Protein AF-0000000067830713 (afdb_homodimer)

Structure (mmCIF, N/CA/C/O backbone):
data_AF-0000000067830713-model_v1
#
loop_
_entity.id
_entity.type
_entity.pdbx_description
1 polymer 'Uncharacterized protein'
#
loop_
_atom_site.group_PDB
_atom_site.id
_atom_site.type_symbol
_atom_site.label_atom_id
_atom_site.label_alt_id
_atom_site.label_comp_id
_atom_site.label_asym_id
_atom_site.label_entity_id
_atom_site.label_seq_id
_atom_site.pdbx_PDB_ins_code
_atom_site.Cartn_x
_atom_site.Cartn_y
_atom_site.Cartn_z
_atom_site.occupancy
_atom_site.B_iso_or_equiv
_atom_site.auth_seq_id
_atom_site.auth_comp_id
_atom_site.auth_asym_id
_atom_site.auth_atom_id
_atom_site.pdbx_PDB_model_num
ATOM 1 N N . MET A 1 1 ? 0.288 38.094 1.742 1 37.81 1 MET A N 1
ATOM 2 C CA . MET A 1 1 ? 0.534 36.656 1.646 1 37.81 1 MET A CA 1
ATOM 3 C C . MET A 1 1 ? -0.668 35.938 1.043 1 37.81 1 MET A C 1
ATOM 5 O O . MET A 1 1 ? -1.811 36.219 1.411 1 37.81 1 MET A O 1
ATOM 9 N N . PRO A 1 2 ? -0.427 35.469 -0.125 1 43.81 2 PRO A N 1
ATOM 10 C CA . PRO A 1 2 ? -1.636 34.75 -0.579 1 43.81 2 PRO A CA 1
ATOM 11 C C . PRO A 1 2 ? -2.203 33.812 0.474 1 43.81 2 PRO A C 1
ATOM 13 O O . PRO A 1 2 ? -1.448 33.094 1.145 1 43.81 2 PRO A O 1
ATOM 16 N N . GLU A 1 3 ? -3.273 34.188 1.062 1 52.97 3 GLU A N 1
ATOM 17 C CA . GLU A 1 3 ? -3.947 33.344 2.059 1 52.97 3 GLU A CA 1
ATOM 18 C C . GLU A 1 3 ? -4.172 31.938 1.537 1 52.97 3 GLU A C 1
ATOM 20 O O . GLU A 1 3 ? -4.844 31.75 0.521 1 52.97 3 GLU A O 1
ATOM 25 N N . TYR A 1 4 ? -3.131 31.109 1.735 1 59.25 4 TYR A N 1
ATOM 26 C CA . TYR A 1 4 ? -3.328 29.688 1.438 1 59.25 4 TYR A CA 1
ATOM 27 C C . TYR A 1 4 ? -4.527 29.141 2.199 1 59.25 4 TYR A C 1
ATOM 29 O O . TYR A 1 4 ? -4.523 29.094 3.432 1 59.25 4 TYR A O 1
ATOM 37 N N . LYS A 1 5 ? -5.641 29.125 1.421 1 74 5 LYS A N 1
ATOM 38 C CA . LYS A 1 5 ? -6.828 28.609 2.098 1 74 5 LYS A CA 1
ATOM 39 C C . LYS A 1 5 ? -7.113 27.172 1.695 1 74 5 LYS A C 1
ATOM 41 O O . LYS A 1 5 ? -6.914 26.797 0.54 1 74 5 LYS A O 1
ATOM 46 N N . LEU A 1 6 ? -7.285 26.406 2.66 1 79.56 6 LEU A N 1
ATOM 47 C CA . LEU A 1 6 ? -7.762 25.047 2.387 1 79.56 6 LEU A CA 1
ATOM 48 C C . LEU A 1 6 ? -9.055 25.078 1.581 1 79.56 6 LEU A C 1
ATOM 50 O O . LEU A 1 6 ? -9.836 26.031 1.696 1 79.56 6 LEU A O 1
ATOM 54 N N . PRO A 1 7 ? -9.133 24.203 0.617 1 72.62 7 PRO A N 1
ATOM 55 C CA . PRO A 1 7 ? -10.438 24.141 -0.046 1 72.62 7 PRO A CA 1
ATOM 56 C C . PRO A 1 7 ? -11.602 24.062 0.943 1 72.62 7 PRO A C 1
ATOM 58 O O . PRO A 1 7 ? -11.469 23.453 2.002 1 72.62 7 PRO A O 1
ATOM 61 N N . ALA A 1 8 ? -12.656 24.875 0.485 1 70.56 8 ALA A N 1
ATOM 62 C CA . ALA A 1 8 ? -13.797 24.969 1.392 1 70.56 8 ALA A CA 1
ATOM 63 C C . ALA A 1 8 ? -14.562 23.641 1.452 1 70.56 8 ALA A C 1
ATOM 65 O O . ALA A 1 8 ? -15.242 23.359 2.438 1 70.56 8 ALA A O 1
ATOM 66 N N . ASP A 1 9 ? -14.406 22.891 0.224 1 72.5 9 ASP A N 1
ATOM 67 C CA . ASP A 1 9 ? -15.156 21.625 0.246 1 72.5 9 ASP A CA 1
ATOM 68 C C . ASP A 1 9 ? -14.289 20.469 -0.21 1 72.5 9 ASP A C 1
ATOM 70 O O . ASP A 1 9 ? -13.203 20.656 -0.748 1 72.5 9 ASP A O 1
ATOM 74 N N . GLY A 1 10 ? -14.617 19.328 0.234 1 75.5 10 GLY A N 1
ATOM 75 C CA . GLY A 1 10 ? -13.898 18.094 -0.004 1 75.5 10 GLY A CA 1
ATOM 76 C C . GLY A 1 10 ? -13.922 17.656 -1.458 1 75.5 10 GLY A C 1
ATOM 77 O O . GLY A 1 10 ? -13.281 16.672 -1.826 1 75.5 10 GLY A O 1
ATOM 78 N N . SER A 1 11 ? -14.547 18.375 -2.396 1 79.88 11 SER A N 1
ATOM 79 C CA . SER A 1 11 ? -14.656 17.922 -3.781 1 79.88 11 SER A CA 1
ATOM 80 C C . SER A 1 11 ? -13.297 17.922 -4.473 1 79.88 11 SER A C 1
ATOM 82 O O . SER A 1 11 ? -13.117 17.25 -5.488 1 79.88 11 SER A O 1
ATOM 84 N N . ARG A 1 12 ? -12.367 18.547 -3.908 1 83.19 12 ARG A N 1
ATOM 85 C CA . ARG A 1 12 ? -11.062 18.641 -4.547 1 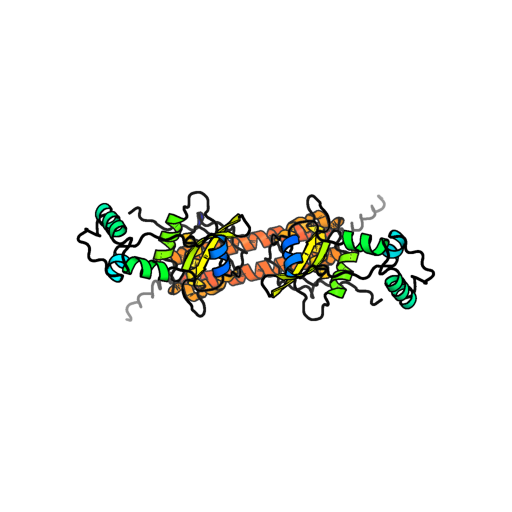83.19 12 ARG A CA 1
ATOM 86 C C . ARG A 1 12 ? -10.094 17.609 -3.971 1 83.19 12 ARG A C 1
ATOM 88 O O . ARG A 1 12 ? -8.961 17.5 -4.434 1 83.19 12 ARG A O 1
ATOM 95 N N . LEU A 1 13 ? -10.609 16.891 -3.035 1 89.06 13 LEU A N 1
ATOM 96 C CA . LEU A 1 13 ? -9.734 15.922 -2.4 1 89.06 13 LEU A CA 1
ATOM 97 C C . LEU A 1 13 ? -9.617 14.656 -3.252 1 89.06 13 LEU A C 1
ATOM 99 O O . LEU A 1 13 ? -10.625 14.016 -3.551 1 89.06 13 LEU A O 1
ATOM 103 N N . GLY A 1 14 ? -8.375 14.305 -3.676 1 89.81 14 GLY A N 1
ATOM 104 C CA . GLY A 1 14 ? -8.117 13.133 -4.5 1 89.81 14 GLY A CA 1
ATOM 105 C C . GLY A 1 14 ? -8.062 11.844 -3.701 1 89.81 14 GLY A C 1
ATOM 106 O O . GLY A 1 14 ? -7.637 11.844 -2.543 1 89.81 14 GLY A O 1
ATOM 107 N N . LEU A 1 15 ? -8.359 10.633 -4.289 1 91.19 15 LEU A N 1
ATOM 108 C CA . LEU A 1 15 ? -8.438 9.344 -3.615 1 91.19 15 LEU A CA 1
ATOM 109 C C . LEU A 1 15 ? -7.234 8.469 -3.963 1 91.19 15 LEU A C 1
ATOM 111 O O . LEU A 1 15 ? -7.223 7.273 -3.668 1 91.19 15 LEU A O 1
ATOM 115 N N . ARG A 1 16 ? -6.25 9.039 -4.531 1 87.19 16 ARG A N 1
ATOM 116 C CA . ARG A 1 16 ? -5.133 8.273 -5.078 1 87.19 16 ARG A CA 1
ATOM 117 C C . ARG A 1 16 ? -4.438 7.461 -3.99 1 87.19 16 ARG A C 1
ATOM 119 O O . ARG A 1 16 ? -3.943 6.363 -4.25 1 87.19 16 ARG A O 1
ATOM 126 N N . HIS A 1 17 ? -4.449 7.941 -2.842 1 88.56 17 HIS A N 1
ATOM 127 C CA . HIS A 1 17 ? -3.646 7.336 -1.784 1 88.56 17 HIS A CA 1
ATOM 128 C C . HIS A 1 17 ? -4.531 6.66 -0.741 1 88.56 17 HIS A C 1
ATOM 130 O O . HIS A 1 17 ? -4.078 6.379 0.372 1 88.56 17 HIS A O 1
ATOM 136 N N . ARG A 1 18 ? -5.758 6.371 -1.122 1 89.75 18 ARG A N 1
ATOM 137 C CA . ARG A 1 18 ? -6.738 5.793 -0.212 1 89.75 18 ARG A CA 1
ATOM 138 C C . ARG A 1 18 ? -6.199 4.523 0.441 1 89.75 18 ARG A C 1
ATOM 140 O O . ARG A 1 18 ? -6.375 4.316 1.645 1 89.75 18 ARG A O 1
ATOM 147 N N . ASP A 1 19 ? -5.477 3.732 -0.35 1 87.56 19 ASP A N 1
ATOM 148 C CA . ASP A 1 19 ? -5.047 2.424 0.133 1 87.56 19 ASP A CA 1
ATOM 149 C C . ASP A 1 19 ? -3.541 2.402 0.388 1 87.56 19 ASP A C 1
ATOM 151 O O . ASP A 1 19 ? -2.941 1.33 0.509 1 87.56 19 ASP A O 1
ATOM 155 N N . ALA A 1 20 ? -2.98 3.543 0.463 1 87.38 20 ALA A N 1
ATOM 156 C CA . ALA A 1 20 ? -1.531 3.617 0.633 1 87.38 20 ALA A CA 1
ATOM 157 C C . ALA A 1 20 ? -1.13 3.283 2.066 1 87.38 20 ALA A C 1
ATOM 159 O O . ALA A 1 20 ? -1.89 3.535 3.006 1 87.38 20 ALA A O 1
ATOM 160 N N . THR A 1 21 ? 0.085 2.707 2.168 1 85.31 21 THR A N 1
ATOM 161 C CA . THR A 1 21 ? 0.686 2.441 3.471 1 85.31 21 THR A CA 1
ATOM 162 C C . THR A 1 21 ? 1.97 3.244 3.648 1 85.31 21 THR A C 1
ATOM 164 O O . THR A 1 21 ? 2.531 3.752 2.674 1 85.31 21 THR A O 1
ATOM 167 N N . ALA A 1 22 ? 2.342 3.299 4.914 1 90.19 22 ALA A N 1
ATOM 168 C CA . ALA A 1 22 ? 3.615 3.961 5.188 1 90.19 22 ALA A CA 1
ATOM 169 C C . ALA A 1 22 ? 4.785 3.133 4.672 1 90.19 22 ALA A C 1
ATOM 171 O O . ALA A 1 22 ? 4.715 1.901 4.633 1 90.19 22 ALA A O 1
ATOM 172 N N . LEU A 1 23 ? 5.82 3.834 4.305 1 85.56 23 LEU A N 1
ATOM 173 C CA . LEU A 1 23 ? 7.078 3.207 3.906 1 85.56 23 LEU A CA 1
ATOM 174 C C . LEU A 1 23 ? 8.148 3.402 4.973 1 85.56 23 LEU A C 1
ATOM 176 O O . LEU A 1 23 ? 8.281 4.496 5.527 1 85.56 23 LEU A O 1
ATOM 180 N N . HIS A 1 24 ? 8.805 2.359 5.297 1 86.69 24 HIS A N 1
ATOM 181 C CA . HIS A 1 24 ? 9.977 2.48 6.152 1 86.69 24 HIS A CA 1
ATOM 182 C C . HIS A 1 24 ? 11.164 3.045 5.379 1 86.69 24 HIS A C 1
ATOM 184 O O . HIS A 1 24 ? 11.445 2.611 4.258 1 86.69 24 HIS A O 1
ATOM 190 N N . VAL A 1 25 ? 11.844 4.016 6.027 1 86.69 25 VAL A N 1
ATOM 191 C CA . VAL A 1 25 ? 12.945 4.668 5.32 1 86.69 25 VAL A CA 1
ATOM 192 C C . VAL A 1 25 ? 14.125 4.855 6.266 1 86.69 25 VAL A C 1
ATOM 194 O O . VAL A 1 25 ? 13.961 4.871 7.484 1 86.69 25 VAL A O 1
ATOM 197 N N . ASP A 1 26 ? 15.227 4.879 5.68 1 88 26 ASP A N 1
ATOM 198 C CA . ASP A 1 26 ? 16.453 5.324 6.344 1 88 26 ASP A CA 1
ATOM 199 C C . ASP A 1 26 ? 16.844 6.723 5.879 1 88 26 ASP A C 1
ATOM 201 O O . ASP A 1 26 ? 17.406 6.887 4.789 1 88 26 ASP A O 1
ATOM 205 N N . TRP A 1 27 ? 16.625 7.68 6.715 1 91.88 27 TRP A N 1
ATOM 206 C CA . TRP A 1 27 ? 16.812 9.07 6.312 1 91.88 27 TRP A CA 1
ATOM 207 C C . TRP A 1 27 ? 18.266 9.352 6 1 91.88 27 TRP A C 1
ATOM 209 O O . TRP A 1 27 ? 18.578 10.164 5.121 1 91.88 27 TRP A O 1
ATOM 219 N N . GLU A 1 28 ? 19.141 8.711 6.715 1 90.69 28 GLU A N 1
ATOM 220 C CA . GLU A 1 28 ? 20.562 8.906 6.441 1 90.69 28 GLU A CA 1
ATOM 221 C C . GLU A 1 28 ? 20.922 8.438 5.039 1 90.69 28 GLU A C 1
ATOM 223 O O . GLU A 1 28 ? 21.641 9.125 4.312 1 90.69 28 GLU A O 1
ATOM 228 N N . GLN A 1 29 ? 20.422 7.367 4.691 1 86.5 29 GLN A N 1
ATOM 229 C CA . GLN A 1 29 ? 20.672 6.844 3.352 1 86.5 29 GLN A CA 1
ATOM 230 C C . GLN A 1 29 ? 20.047 7.738 2.283 1 86.5 29 GLN A C 1
ATOM 232 O O . GLN A 1 29 ? 20.656 7.977 1.235 1 86.5 29 GLN A O 1
ATOM 237 N N . ILE A 1 30 ? 18.906 8.172 2.557 1 90.75 30 ILE A N 1
ATOM 238 C CA . ILE A 1 30 ? 18.203 9.023 1.598 1 90.75 30 ILE A CA 1
ATOM 239 C C . ILE A 1 30 ? 18.969 10.344 1.43 1 90.75 30 ILE A C 1
ATOM 241 O O . ILE A 1 30 ? 19.156 10.812 0.307 1 90.75 30 ILE A O 1
ATOM 245 N N . ARG A 1 31 ? 19.359 10.883 2.523 1 92.56 31 ARG A N 1
ATOM 246 C CA . ARG A 1 31 ? 20.109 12.133 2.459 1 92.56 31 ARG A CA 1
ATOM 247 C C . ARG A 1 31 ? 21.422 11.945 1.693 1 92.56 31 ARG A C 1
ATOM 249 O O . ARG A 1 31 ? 21.781 12.781 0.865 1 92.56 31 ARG A O 1
ATOM 256 N N . ALA A 1 32 ? 22.047 10.844 1.953 1 91.25 32 ALA A N 1
ATOM 257 C CA . ALA A 1 32 ? 23.281 10.539 1.255 1 91.25 32 ALA A CA 1
ATOM 258 C C . ALA A 1 32 ? 23.047 10.391 -0.245 1 91.25 32 ALA A C 1
ATOM 260 O O . ALA A 1 32 ? 23.812 10.922 -1.056 1 91.25 32 ALA A O 1
ATOM 261 N N . ALA A 1 33 ? 22.016 9.734 -0.578 1 86.5 33 ALA A N 1
ATOM 262 C CA . ALA A 1 33 ? 21.703 9.484 -1.981 1 86.5 33 ALA A CA 1
ATOM 263 C C . ALA A 1 33 ? 21.281 10.773 -2.682 1 86.5 33 ALA A C 1
ATOM 265 O O . ALA A 1 33 ? 21.281 10.852 -3.914 1 86.5 33 ALA A O 1
ATOM 266 N N . ASN A 1 34 ? 20.891 11.734 -1.948 1 92.12 34 ASN A N 1
ATOM 267 C CA . ASN A 1 34 ? 20.484 13.031 -2.488 1 92.12 34 ASN A CA 1
ATOM 268 C C . ASN A 1 34 ? 21.547 14.102 -2.232 1 92.12 34 ASN A C 1
ATOM 270 O O . ASN A 1 34 ? 21.203 15.281 -2.072 1 92.12 34 ASN A O 1
ATOM 274 N N . GLU A 1 35 ? 22.703 13.672 -2.031 1 92.44 35 GLU A N 1
ATOM 275 C CA . GLU A 1 35 ? 23.859 14.547 -1.86 1 92.44 35 GLU A CA 1
ATOM 276 C C . GLU A 1 35 ? 23.672 15.484 -0.67 1 92.44 35 GLU A C 1
ATOM 278 O O . GLU A 1 35 ? 24.094 16.641 -0.708 1 92.44 35 GLU A O 1
ATOM 283 N N . TYR A 1 36 ? 22.844 15.133 0.28 1 90.69 36 TYR A N 1
ATOM 284 C CA . TYR A 1 36 ? 22.609 15.805 1.552 1 90.69 36 TYR A CA 1
ATOM 285 C C . TYR A 1 36 ? 21.891 17.141 1.343 1 90.69 36 TYR A C 1
ATOM 287 O O . TYR A 1 36 ? 22 18.047 2.168 1 90.69 36 TYR A O 1
ATOM 295 N N . GLU A 1 37 ? 21.203 17.172 0.178 1 89.81 37 GLU A N 1
ATOM 296 C CA . GLU A 1 37 ? 20.266 18.266 0.016 1 89.81 37 GLU A CA 1
ATOM 297 C C . GLU A 1 37 ? 19.078 18.141 0.975 1 89.81 37 GLU A C 1
ATOM 299 O O . GLU A 1 37 ? 18.766 17.047 1.429 1 89.81 37 GLU A O 1
ATOM 304 N N . ASP A 1 38 ? 18.578 19.312 1.288 1 90.75 38 ASP A N 1
ATOM 305 C CA . ASP A 1 38 ? 17.422 19.281 2.191 1 90.75 38 ASP A CA 1
ATOM 306 C C . ASP A 1 38 ? 16.25 18.547 1.56 1 90.75 38 ASP A C 1
ATOM 308 O O . ASP A 1 38 ? 15.758 18.938 0.501 1 90.75 38 ASP A O 1
ATOM 312 N N . VAL A 1 39 ? 15.836 17.516 2.193 1 95 39 VAL A N 1
ATOM 313 C CA . VAL A 1 39 ? 14.75 16.703 1.642 1 95 39 VAL A CA 1
ATOM 314 C C . VAL A 1 39 ? 13.406 17.297 2.033 1 95 39 VAL A C 1
ATOM 316 O O . VAL A 1 39 ? 12.367 16.938 1.476 1 95 39 VAL A O 1
ATOM 319 N N . VAL A 1 40 ? 13.445 18.219 2.986 1 97.12 40 VAL A N 1
ATOM 320 C CA . VAL A 1 40 ? 12.211 18.828 3.449 1 97.12 40 VAL A CA 1
ATOM 321 C C . VAL A 1 40 ? 11.852 20.016 2.545 1 97.12 40 VAL A C 1
ATOM 323 O O . VAL A 1 40 ? 12.711 20.844 2.225 1 97.12 40 VAL A O 1
ATOM 326 N N . VAL A 1 41 ? 10.586 20 2.111 1 96.62 41 VAL A N 1
ATOM 327 C CA . VAL A 1 41 ? 10.07 21.203 1.484 1 96.62 41 VAL A CA 1
ATOM 328 C C . VAL A 1 41 ? 9.734 22.234 2.557 1 96.62 41 VAL A C 1
ATOM 330 O O . VAL A 1 41 ? 8.688 22.156 3.199 1 96.62 41 VAL A O 1
ATOM 333 N N . GLN A 1 42 ? 10.602 23.188 2.697 1 94.62 42 GLN A N 1
ATOM 334 C CA . GLN A 1 42 ? 10.5 24.109 3.812 1 94.62 42 GLN A CA 1
ATOM 335 C C . GLN A 1 42 ? 9.398 25.141 3.568 1 94.62 42 GLN A C 1
ATOM 337 O O . GLN A 1 42 ? 9.359 25.781 2.512 1 94.62 42 GLN A O 1
ATOM 342 N N . PRO A 1 43 ? 8.562 25.266 4.52 1 94.25 43 PRO A N 1
ATOM 343 C CA . PRO A 1 43 ? 7.648 26.406 4.426 1 94.25 43 PRO A CA 1
ATOM 344 C C . PRO A 1 43 ? 8.336 27.734 4.699 1 94.25 43 PRO A C 1
ATOM 346 O O . PRO A 1 43 ? 9.461 27.766 5.219 1 94.25 43 PRO A O 1
ATOM 349 N N . LYS A 1 44 ? 7.621 28.766 4.301 1 91.75 44 LYS A N 1
ATOM 350 C CA . LYS A 1 44 ? 8.102 30.078 4.707 1 91.75 44 LYS A CA 1
ATOM 351 C C . LYS A 1 44 ? 7.77 30.359 6.168 1 91.75 44 LYS A C 1
ATOM 353 O O . LYS A 1 44 ? 6.668 30.062 6.625 1 91.75 44 LYS A O 1
ATOM 358 N N . PRO A 1 45 ? 8.734 30.859 6.836 1 92.5 45 PRO A N 1
ATOM 359 C CA . PRO A 1 45 ? 8.422 31.219 8.227 1 92.5 45 PRO A CA 1
ATOM 360 C C . PRO A 1 45 ? 7.332 32.281 8.336 1 92.5 45 PRO A C 1
ATOM 362 O O . PRO A 1 45 ? 7.273 33.188 7.508 1 92.5 45 PRO A O 1
ATOM 365 N N . THR A 1 46 ? 6.551 32.094 9.281 1 88.06 46 THR A N 1
ATOM 366 C CA . THR A 1 46 ? 5.543 33.094 9.578 1 88.06 46 THR A CA 1
ATOM 367 C C . THR A 1 46 ? 6.094 34.156 10.547 1 88.06 46 THR A C 1
ATOM 369 O O . THR A 1 46 ? 7.207 34 11.055 1 88.06 46 THR A O 1
ATOM 372 N N . ALA A 1 47 ? 5.242 35.188 10.711 1 89.31 47 ALA A N 1
ATOM 373 C CA . ALA A 1 47 ? 5.641 36.219 11.664 1 89.31 47 ALA A CA 1
ATOM 374 C C . ALA A 1 47 ? 5.852 35.625 13.055 1 89.31 47 ALA A C 1
ATOM 376 O O . ALA A 1 47 ? 6.812 35.969 13.742 1 89.31 47 ALA A O 1
ATOM 377 N N . ASP A 1 48 ? 5.004 34.719 13.398 1 88.62 48 ASP A N 1
ATOM 378 C CA . ASP A 1 48 ? 5.09 34.094 14.719 1 88.62 48 ASP A CA 1
ATOM 379 C C . ASP A 1 48 ? 6.387 33.281 14.867 1 88.62 48 ASP A C 1
ATOM 381 O O . ASP A 1 48 ? 7.016 33.312 15.922 1 88.62 48 ASP A O 1
ATOM 385 N N . VAL A 1 49 ? 6.723 32.656 13.867 1 90.62 49 VAL A N 1
ATOM 386 C CA . VAL A 1 49 ? 7.941 31.844 13.867 1 90.62 49 VAL A CA 1
ATOM 387 C C . VAL A 1 49 ? 9.156 32.75 14.016 1 90.62 49 VAL A C 1
ATOM 389 O O . VAL A 1 49 ? 10.078 32.469 14.773 1 90.62 49 VAL A O 1
ATOM 392 N N . LEU A 1 50 ? 9.133 33.812 13.32 1 94.06 50 LEU A N 1
ATOM 393 C CA . LEU A 1 50 ? 10.242 34.781 13.391 1 94.06 50 LEU A CA 1
ATOM 394 C C . LEU A 1 50 ? 10.414 35.312 14.812 1 94.06 50 LEU A C 1
ATOM 396 O O . LEU A 1 50 ? 11.531 35.344 15.328 1 94.06 50 LEU A O 1
ATOM 400 N N . GLU A 1 51 ? 9.344 35.594 15.375 1 91.94 51 GLU A N 1
ATOM 401 C CA . GLU A 1 51 ? 9.391 36.125 16.75 1 91.94 51 GLU A CA 1
ATOM 402 C C . GLU A 1 51 ? 9.867 35.031 17.719 1 91.94 51 GLU A C 1
ATOM 404 O O . GLU A 1 51 ? 10.703 35.312 18.578 1 91.94 51 GLU A O 1
ATOM 409 N N . GLU A 1 52 ? 9.367 33.875 17.531 1 93.25 52 GLU A N 1
ATOM 410 C CA . GLU A 1 52 ? 9.695 32.781 18.422 1 93.25 52 GLU A CA 1
ATOM 411 C C . GLU A 1 52 ? 11.172 32.406 18.359 1 93.25 52 GLU A C 1
ATOM 413 O O . GLU A 1 52 ? 11.773 32.031 19.359 1 93.25 52 GLU A O 1
ATOM 418 N N . TYR A 1 53 ? 11.688 32.594 17.234 1 94.5 53 TYR A N 1
ATOM 419 C CA . TYR A 1 53 ? 13.062 32.156 17.047 1 94.5 53 TYR A CA 1
ATOM 420 C C . TYR A 1 53 ? 14.031 33.344 17.062 1 94.5 53 TYR A C 1
ATOM 422 O O . TYR A 1 53 ? 15.133 33.25 16.516 1 94.5 53 TYR A O 1
ATOM 430 N N . GLY A 1 54 ? 13.641 34.5 17.516 1 91 54 GLY A N 1
ATOM 431 C CA . GLY A 1 54 ? 14.531 35.531 17.953 1 91 54 GLY A CA 1
ATOM 432 C C . GLY A 1 54 ? 14.82 36.562 16.875 1 91 54 GLY A C 1
ATOM 433 O O . GLY A 1 54 ? 15.859 37.219 16.906 1 91 54 GLY A O 1
ATOM 434 N N . TYR A 1 55 ? 13.93 36.531 15.867 1 91.62 55 TYR A N 1
ATOM 435 C CA . TYR A 1 55 ? 14.141 37.594 14.891 1 91.62 55 TYR A CA 1
ATOM 436 C C . TYR A 1 55 ? 13.961 38.969 15.539 1 91.62 55 TYR A C 1
ATOM 438 O O . TYR A 1 55 ? 12.93 39.25 16.156 1 91.62 55 TYR A O 1
ATOM 446 N N . ASP A 1 56 ? 15.023 39.844 15.391 1 88.25 56 ASP A N 1
ATOM 447 C CA . ASP A 1 56 ? 14.992 41.156 16.016 1 88.25 56 ASP A CA 1
ATOM 448 C C . ASP A 1 56 ? 15.242 42.281 14.992 1 88.25 56 ASP A C 1
ATOM 450 O O . ASP A 1 56 ? 15.641 43.375 15.352 1 88.25 56 ASP A O 1
ATOM 454 N N . GLY A 1 57 ? 14.938 41.906 13.758 1 86.19 57 GLY A N 1
ATOM 455 C CA . GLY A 1 57 ? 15.109 42.906 12.734 1 86.19 57 GLY A CA 1
ATOM 456 C C . GLY A 1 57 ? 14.055 44 12.789 1 86.19 57 GLY A C 1
ATOM 457 O O . GLY A 1 57 ? 13.078 43.875 13.531 1 86.19 57 GLY A O 1
ATOM 458 N N . GLY A 1 58 ? 14.164 45.125 12.156 1 89.44 58 GLY A N 1
ATOM 459 C CA . GLY A 1 58 ? 13.305 46.281 12.227 1 89.44 58 GLY A CA 1
ATOM 460 C C . GLY A 1 58 ? 12.211 46.281 11.18 1 89.44 58 GLY A C 1
ATOM 461 O O . GLY A 1 58 ? 11.508 47.281 10.992 1 89.44 58 GLY A O 1
ATOM 462 N N . GLN A 1 59 ? 12 45.125 10.516 1 91.81 59 GLN A N 1
ATOM 463 C CA . GLN A 1 59 ? 11 45.094 9.453 1 91.81 59 GLN A CA 1
ATOM 464 C C . GLN A 1 59 ? 9.586 45 10.031 1 91.81 59 GLN A C 1
ATOM 466 O O . GLN A 1 59 ? 9.383 44.5 11.125 1 91.81 59 GLN A O 1
ATOM 471 N N . ASP A 1 60 ? 8.617 45.562 9.297 1 93.56 60 ASP A N 1
ATOM 472 C CA . ASP A 1 60 ? 7.203 45.469 9.656 1 93.56 60 ASP A CA 1
ATOM 473 C C . ASP A 1 60 ? 6.637 44.094 9.273 1 93.56 60 ASP A C 1
ATOM 475 O O . ASP A 1 60 ? 6.316 43.844 8.102 1 93.56 60 ASP A O 1
ATOM 479 N N . LEU A 1 61 ? 6.328 43.25 10.188 1 92.25 61 LEU A N 1
ATOM 480 C CA . LEU A 1 61 ? 5.941 41.875 9.945 1 92.25 61 LEU A CA 1
ATOM 481 C C . LEU A 1 61 ? 4.477 41.781 9.531 1 92.25 61 LEU A C 1
ATOM 483 O O . LEU A 1 61 ? 3.998 40.688 9.164 1 92.25 61 LEU A O 1
ATOM 487 N N . THR A 1 62 ? 3.807 42.938 9.633 1 91.25 62 THR A N 1
ATOM 488 C CA . THR A 1 62 ? 2.377 42.906 9.344 1 91.25 62 THR A CA 1
ATOM 489 C C . THR A 1 62 ? 2.115 43.125 7.855 1 91.25 62 THR A C 1
ATOM 491 O O . THR A 1 62 ? 1.01 42.875 7.371 1 91.25 62 THR A O 1
ATOM 494 N N . THR A 1 63 ? 3.141 43.562 7.105 1 92 63 THR A N 1
ATOM 495 C CA . THR A 1 63 ? 3.008 43.75 5.664 1 92 63 THR A CA 1
ATOM 496 C C . THR A 1 63 ? 3.709 42.625 4.902 1 92 63 THR A C 1
ATOM 498 O O . THR A 1 63 ? 4.664 42.031 5.402 1 92 63 THR A O 1
ATOM 501 N N . GLU A 1 64 ? 3.207 42.375 3.748 1 88.62 64 GLU A N 1
ATOM 502 C CA . GLU A 1 64 ? 3.809 41.344 2.912 1 88.62 64 GLU A CA 1
ATOM 503 C C . GLU A 1 64 ? 5.27 41.656 2.609 1 88.62 64 GLU A C 1
ATOM 505 O O . GLU A 1 64 ? 6.129 40.75 2.666 1 88.62 64 GLU A O 1
ATOM 510 N N . GLU A 1 65 ? 5.473 42.875 2.24 1 92 65 GLU A N 1
ATOM 511 C CA . GLU A 1 65 ? 6.828 43.281 1.906 1 92 65 GLU A CA 1
ATOM 512 C C . GLU A 1 65 ? 7.746 43.219 3.121 1 92 65 GLU A C 1
ATOM 514 O O . GLU A 1 65 ? 8.891 42.781 3.016 1 92 65 GLU A O 1
ATOM 519 N N . GLY A 1 66 ? 7.297 43.719 4.223 1 93.38 66 GLY A N 1
ATOM 520 C CA . GLY A 1 66 ? 8.086 43.656 5.445 1 93.38 66 GLY A CA 1
ATOM 521 C C . GLY A 1 66 ? 8.398 42.219 5.887 1 93.38 66 GLY A C 1
ATOM 522 O O . GLY A 1 66 ? 9.508 41.938 6.324 1 93.38 66 GLY A O 1
ATOM 523 N N . LEU A 1 67 ? 7.363 41.344 5.77 1 93.5 67 LEU A N 1
ATOM 524 C CA . LEU A 1 67 ? 7.559 39.969 6.137 1 93.5 67 LEU A CA 1
ATOM 525 C C . LEU A 1 67 ? 8.578 39.281 5.215 1 93.5 67 LEU A C 1
ATOM 527 O O . LEU A 1 67 ? 9.438 38.531 5.676 1 93.5 67 LEU A O 1
ATOM 531 N N . ALA A 1 68 ? 8.484 39.562 3.975 1 93.12 68 ALA A N 1
ATOM 532 C CA . ALA A 1 68 ? 9.414 38.969 3.008 1 93.12 68 ALA A CA 1
ATOM 533 C C . ALA A 1 68 ? 10.844 39.406 3.307 1 93.12 68 ALA A C 1
ATOM 535 O O . ALA A 1 68 ? 11.773 38.594 3.258 1 93.12 68 ALA A O 1
ATOM 536 N N . ALA A 1 69 ? 10.977 40.656 3.619 1 94.25 69 ALA A N 1
ATOM 537 C CA . ALA A 1 69 ? 12.305 41.188 3.953 1 94.25 69 ALA A CA 1
ATOM 538 C C . ALA A 1 69 ? 12.836 40.531 5.234 1 94.25 69 ALA A C 1
ATOM 540 O O . ALA A 1 69 ? 14.023 40.219 5.324 1 94.25 69 ALA A O 1
ATOM 541 N N . ALA A 1 70 ? 11.984 40.406 6.164 1 94.62 70 ALA A N 1
ATOM 542 C CA . ALA A 1 70 ? 12.367 39.812 7.438 1 94.62 70 ALA A CA 1
ATOM 543 C C . ALA A 1 70 ? 12.828 38.375 7.234 1 94.62 70 ALA A C 1
ATOM 545 O O . ALA A 1 70 ? 13.789 37.906 7.871 1 94.62 70 ALA A O 1
ATOM 546 N N . ILE A 1 71 ? 12.078 37.594 6.395 1 94.56 71 ILE A N 1
ATOM 547 C CA . ILE A 1 71 ? 12.406 36.188 6.121 1 94.56 71 ILE A CA 1
ATOM 548 C C . ILE A 1 71 ? 13.797 36.094 5.5 1 94.56 71 ILE A C 1
ATOM 550 O O . ILE A 1 71 ? 14.586 35.219 5.859 1 94.56 71 ILE A O 1
ATOM 554 N N . GLU A 1 72 ? 14.102 37 4.617 1 94.12 72 GLU A N 1
ATOM 555 C CA . GLU A 1 72 ? 15.422 37.031 3.998 1 94.12 72 GLU A CA 1
ATOM 556 C C . GLU A 1 72 ? 16.516 37.281 5.035 1 94.12 72 GLU A C 1
ATOM 558 O O . GLU A 1 72 ? 17.562 36.625 5.012 1 94.12 72 GLU A O 1
ATOM 563 N N . GLU A 1 73 ? 16.266 38.188 5.941 1 94.12 73 GLU A N 1
ATOM 564 C CA . GLU A 1 73 ? 17.219 38.5 7 1 94.12 73 GLU A CA 1
ATOM 565 C C . GLU A 1 73 ? 17.375 37.312 7.961 1 94.12 73 GLU A C 1
ATOM 567 O O . GLU A 1 73 ? 18.453 37.094 8.508 1 94.12 73 GLU A O 1
ATOM 572 N N . PHE A 1 74 ? 16.234 36.719 8.133 1 95.19 74 PHE A N 1
ATOM 573 C CA . PHE A 1 74 ? 16.188 35.594 9.062 1 95.19 74 PHE A CA 1
ATOM 574 C C . PHE A 1 74 ? 17.031 34.438 8.562 1 95.19 74 PHE A C 1
ATOM 576 O O . PHE A 1 74 ? 17.641 33.719 9.352 1 95.19 74 PHE A O 1
ATOM 583 N N . GLU A 1 75 ? 17.078 34.438 7.188 1 92.5 75 GLU A N 1
ATOM 584 C CA . GLU A 1 75 ? 17.875 33.406 6.559 1 92.5 75 GLU A CA 1
ATOM 585 C C . GLU A 1 75 ? 19.359 33.562 6.895 1 92.5 75 GLU A C 1
ATOM 587 O O . GLU A 1 75 ? 19.906 34.656 6.781 1 92.5 75 GLU A O 1
ATOM 592 N N . GLY A 1 76 ? 20.078 32.719 7.516 1 88.69 76 GLY A N 1
ATOM 593 C CA . GLY A 1 76 ? 21.484 32.75 7.875 1 88.69 76 GLY A CA 1
ATOM 594 C C . GLY A 1 76 ? 21.719 32.906 9.367 1 88.69 76 GLY A C 1
ATOM 595 O O . GLY A 1 76 ? 22.859 32.875 9.828 1 88.69 76 GLY A O 1
ATOM 596 N N . THR A 1 77 ? 20.625 33.156 10.039 1 93.75 77 THR A N 1
ATOM 597 C CA . THR A 1 77 ? 20.766 33.312 11.484 1 93.75 77 THR A CA 1
ATOM 598 C C . THR A 1 77 ? 20.734 31.953 12.172 1 93.75 77 THR A C 1
ATOM 600 O O . THR A 1 77 ? 20.359 30.953 11.555 1 93.75 77 THR A O 1
ATOM 603 N N . ARG A 1 78 ? 21.094 31.922 13.398 1 94.31 78 ARG A N 1
ATOM 604 C CA . ARG A 1 78 ? 21.031 30.703 14.203 1 94.31 78 ARG A CA 1
ATOM 605 C C . ARG A 1 78 ? 19.594 30.281 14.438 1 94.31 78 ARG A C 1
ATOM 607 O O . ARG A 1 78 ? 19.297 29.078 14.445 1 94.31 78 ARG A O 1
ATOM 614 N N . GLY A 1 79 ? 18.781 31.281 14.648 1 94.19 79 GLY A N 1
ATOM 615 C CA . GLY A 1 79 ? 17.359 30.984 14.82 1 94.19 79 GLY A CA 1
ATOM 616 C C . GLY A 1 79 ? 16.75 30.266 13.641 1 94.19 79 GLY A C 1
ATOM 617 O O . GLY A 1 79 ? 15.953 29.344 13.812 1 94.19 79 GLY A O 1
ATOM 618 N N . HIS A 1 80 ? 17.172 30.672 12.508 1 94.38 80 HIS A N 1
ATOM 619 C CA . HIS A 1 80 ? 16.703 30.016 11.297 1 94.38 80 HIS A CA 1
ATOM 620 C C . HIS A 1 80 ? 17.156 28.562 11.242 1 94.38 80 HIS A C 1
ATOM 622 O O . HIS A 1 80 ? 16.375 27.672 10.906 1 94.38 80 HIS A O 1
ATOM 628 N N . ASP A 1 81 ? 18.359 28.297 11.547 1 93.62 81 ASP A N 1
ATOM 629 C CA . ASP A 1 81 ? 18.906 26.938 11.547 1 93.62 81 ASP A CA 1
ATOM 630 C C . ASP A 1 81 ? 18.156 26.047 12.531 1 93.62 81 ASP A C 1
ATOM 632 O O . ASP A 1 81 ? 17.844 24.906 12.219 1 93.62 81 ASP A O 1
ATOM 636 N N . GLU A 1 82 ? 17.906 26.594 13.656 1 94.31 82 GLU A N 1
ATOM 637 C CA . GLU A 1 82 ? 17.172 25.844 14.68 1 94.31 82 GLU A CA 1
ATOM 638 C C . GLU A 1 82 ? 15.758 25.516 14.211 1 94.31 82 GLU A C 1
ATOM 640 O O . GLU A 1 82 ? 15.289 24.391 14.391 1 94.31 82 GLU A O 1
ATOM 645 N N . TRP A 1 83 ? 15.156 26.516 13.656 1 93.75 83 TRP A N 1
ATOM 646 C CA . TRP A 1 83 ? 13.812 26.312 13.125 1 93.75 83 TRP A CA 1
ATOM 647 C C . TRP A 1 83 ? 13.805 25.25 12.039 1 93.75 83 TRP A C 1
ATOM 649 O O . TRP A 1 83 ? 12.953 24.359 12.039 1 93.75 83 TRP A O 1
ATOM 659 N N . ARG A 1 84 ? 14.703 25.312 11.141 1 92.88 84 ARG A N 1
ATOM 660 C CA . ARG A 1 84 ? 14.828 24.344 10.055 1 92.88 84 ARG A CA 1
ATOM 661 C C . ARG A 1 84 ? 15.062 22.953 10.602 1 92.88 84 ARG A C 1
ATOM 663 O O . ARG A 1 84 ? 14.484 21.984 10.109 1 92.88 84 ARG A O 1
ATOM 670 N N . ASP A 1 85 ? 15.852 22.844 11.586 1 91.5 85 ASP A N 1
ATOM 671 C CA . ASP A 1 85 ? 16.188 21.547 12.18 1 91.5 85 ASP A CA 1
ATOM 672 C C . ASP A 1 85 ? 14.969 20.922 12.828 1 91.5 85 ASP A C 1
ATOM 674 O O . ASP A 1 85 ? 14.805 19.688 12.797 1 91.5 85 ASP A O 1
ATOM 678 N N . ARG A 1 86 ? 14.148 21.719 13.367 1 91.44 86 ARG A N 1
ATOM 679 C CA . ARG A 1 86 ? 12.961 21.234 14.047 1 91.44 86 ARG A CA 1
ATOM 680 C C . ARG A 1 86 ? 11.945 20.688 13.047 1 91.44 86 ARG A C 1
ATOM 682 O O . ARG A 1 86 ? 11.07 19.906 13.406 1 91.44 86 ARG A O 1
ATOM 689 N N . ASN A 1 87 ? 12.109 21.094 11.805 1 93.06 87 ASN A N 1
ATOM 690 C CA . ASN A 1 87 ? 11.18 20.672 10.758 1 93.06 87 ASN A CA 1
ATOM 691 C C . ASN A 1 87 ? 11.68 19.438 10.039 1 93.06 87 ASN A C 1
ATOM 693 O O . ASN A 1 87 ? 11.047 18.969 9.086 1 93.06 87 ASN A O 1
ATOM 697 N N . GLN A 1 88 ? 12.727 18.875 10.547 1 95.25 88 GLN A N 1
ATOM 698 C CA . GLN A 1 88 ? 13.273 17.688 9.906 1 95.25 88 GLN A CA 1
ATOM 699 C C . GLN A 1 88 ? 12.539 16.422 10.375 1 95.25 88 GLN A C 1
ATOM 701 O O . GLN A 1 88 ? 12.07 16.359 11.516 1 95.25 88 GLN A O 1
ATOM 706 N N . PRO A 1 89 ? 12.477 15.438 9.453 1 95.31 89 PRO A N 1
ATOM 707 C CA . PRO A 1 89 ? 11.844 14.188 9.859 1 95.31 89 PRO A CA 1
ATOM 708 C C . PRO A 1 89 ? 12.602 13.484 10.992 1 95.31 89 PRO A C 1
ATOM 710 O O . PRO A 1 89 ? 13.836 13.477 11 1 95.31 89 PRO A O 1
ATOM 713 N N . MET A 1 90 ? 11.852 12.914 11.906 1 92.56 90 MET A N 1
ATOM 714 C CA . MET A 1 90 ? 12.438 12.242 13.07 1 92.56 90 MET A CA 1
ATOM 715 C C . MET A 1 90 ? 12.141 10.75 13.039 1 92.56 90 MET A C 1
ATOM 717 O O . MET A 1 90 ? 12.945 9.945 13.508 1 92.56 90 MET A O 1
ATOM 721 N N . MET A 1 91 ? 11.008 10.344 12.531 1 91.81 91 MET A N 1
ATOM 722 C CA . MET A 1 91 ? 10.625 8.938 12.469 1 91.81 91 MET A CA 1
ATOM 723 C C . MET A 1 91 ? 10.977 8.336 11.109 1 91.81 91 MET A C 1
ATOM 725 O O . MET A 1 91 ? 10.945 9.031 10.094 1 91.81 91 MET A O 1
ATOM 729 N N . ASN A 1 92 ? 11.188 7.109 11.148 1 91.56 92 ASN A N 1
ATOM 730 C CA . ASN A 1 92 ? 11.648 6.453 9.93 1 91.56 92 ASN A CA 1
ATOM 731 C C . ASN A 1 92 ? 10.484 5.926 9.102 1 91.56 92 ASN A C 1
ATOM 733 O O . ASN A 1 92 ? 10.539 4.805 8.586 1 91.56 92 ASN A O 1
ATOM 737 N N . TYR A 1 93 ? 9.461 6.645 9.055 1 92.19 93 TYR A N 1
ATOM 738 C CA . TYR A 1 93 ? 8.312 6.328 8.211 1 92.19 93 TYR A CA 1
ATOM 739 C C . TYR A 1 93 ? 7.906 7.531 7.367 1 92.19 93 TYR A C 1
ATOM 741 O O . TYR A 1 93 ? 8.008 8.672 7.816 1 92.19 93 TYR A O 1
ATOM 749 N N . VAL A 1 94 ? 7.543 7.23 6.195 1 94.38 94 VAL A N 1
ATOM 750 C CA . VAL A 1 94 ? 7.035 8.266 5.301 1 94.38 94 VAL A CA 1
ATOM 751 C C . VAL A 1 94 ? 5.754 7.785 4.625 1 94.38 94 VAL A C 1
ATOM 753 O O . VAL A 1 94 ? 5.648 6.613 4.25 1 94.38 94 VAL A O 1
ATOM 756 N N . TRP A 1 95 ? 4.812 8.586 4.574 1 95.44 95 TRP A N 1
ATOM 757 C CA . TRP A 1 95 ? 3.564 8.32 3.867 1 95.44 95 TRP A CA 1
ATOM 758 C C . TRP A 1 95 ? 3.576 8.953 2.48 1 95.44 95 TRP A C 1
ATOM 760 O O . TRP A 1 95 ? 3.656 10.18 2.354 1 95.44 95 TRP A O 1
ATOM 770 N N . PRO A 1 96 ? 3.467 8.133 1.479 1 93.88 96 PRO A N 1
ATOM 771 C CA . PRO A 1 96 ? 3.502 8.703 0.129 1 93.88 96 PRO A CA 1
ATOM 772 C C . PRO A 1 96 ? 2.348 9.664 -0.135 1 93.88 96 PRO A C 1
ATOM 774 O O . PRO A 1 96 ? 1.229 9.438 0.332 1 93.88 96 PRO A O 1
ATOM 777 N N . CYS A 1 97 ? 2.76 10.68 -0.756 1 93.44 97 CYS A N 1
ATOM 778 C CA . CYS A 1 97 ? 1.804 11.688 -1.192 1 93.44 97 CYS A CA 1
ATOM 779 C C . CYS A 1 97 ? 2.268 12.359 -2.482 1 93.44 97 CYS A C 1
ATOM 781 O O . CYS A 1 97 ? 3.449 12.297 -2.826 1 93.44 97 CYS A O 1
ATOM 783 N N . GLU A 1 98 ? 1.376 12.742 -3.393 1 84.88 98 GLU A N 1
ATOM 784 C CA . GLU A 1 98 ? 1.71 13.484 -4.605 1 84.88 98 GLU A CA 1
ATOM 785 C C . GLU A 1 98 ? 0.938 14.797 -4.68 1 84.88 98 GLU A C 1
ATOM 787 O O . GLU A 1 98 ? 0.031 15.039 -3.879 1 84.88 98 GLU A O 1
ATOM 792 N N . MET A 1 99 ? 1.515 15.555 -5.473 1 85.38 99 MET A N 1
ATOM 793 C CA . MET A 1 99 ? 0.844 16.844 -5.641 1 85.38 99 MET A CA 1
ATOM 794 C C . MET A 1 99 ? -0.127 16.812 -6.816 1 85.38 99 MET A C 1
ATOM 796 O O . MET A 1 99 ? 0.283 16.594 -7.957 1 85.38 99 MET A O 1
ATOM 800 N N . PRO A 1 100 ? -1.387 16.859 -6.422 1 78.25 100 PRO A N 1
ATOM 801 C CA . PRO A 1 100 ? -2.33 16.906 -7.539 1 78.25 100 PRO A CA 1
ATOM 802 C C . PRO A 1 100 ? -2.09 18.109 -8.453 1 78.25 100 PRO A C 1
ATOM 804 O O . PRO A 1 100 ? -1.393 19.047 -8.07 1 78.25 100 PRO A O 1
ATOM 807 N N . TYR A 1 101 ? -2.719 17.953 -9.57 1 74.31 101 TYR A N 1
ATOM 808 C CA . TYR A 1 101 ? -2.6 19.047 -10.523 1 74.31 101 TYR A CA 1
ATOM 809 C C . TYR A 1 101 ? -3.039 20.359 -9.906 1 74.31 101 TYR A C 1
ATOM 811 O O . TYR A 1 101 ? -4.082 20.438 -9.25 1 74.31 101 TYR A O 1
ATOM 819 N N . GLY A 1 102 ? -2.197 21.453 -9.984 1 72.5 102 GLY A N 1
ATOM 820 C CA . GLY A 1 102 ? -2.531 22.781 -9.5 1 72.5 102 GLY A CA 1
ATOM 821 C C . GLY A 1 102 ? -2.057 23.031 -8.086 1 72.5 102 GLY A C 1
ATOM 822 O O . GLY A 1 102 ? -2.111 24.172 -7.602 1 72.5 102 GLY A O 1
ATOM 823 N N . THR A 1 103 ? -1.638 21.984 -7.453 1 78.12 103 THR A N 1
ATOM 824 C CA . THR A 1 103 ? -1.107 22.156 -6.105 1 78.12 103 THR A CA 1
ATOM 825 C C . THR A 1 103 ? 0.418 22.156 -6.117 1 78.12 103 THR A C 1
ATOM 827 O O . THR A 1 103 ? 1.033 21.25 -6.703 1 78.12 103 THR A O 1
ATOM 830 N N . SER A 1 104 ? 0.969 23.219 -5.59 1 89.5 104 SER A N 1
ATOM 831 C CA . SER A 1 104 ? 2.426 23.234 -5.508 1 89.5 104 SER A CA 1
ATOM 832 C C . SER A 1 104 ? 2.908 22.656 -4.176 1 89.5 104 SER A C 1
ATOM 834 O O . SER A 1 104 ? 2.201 22.734 -3.17 1 89.5 104 SER A O 1
ATOM 836 N N . LYS A 1 105 ? 4.09 22.188 -4.23 1 93.69 105 LYS A N 1
ATOM 837 C CA . LYS A 1 105 ? 4.703 21.641 -3.025 1 93.69 105 LYS A CA 1
ATOM 838 C C . LYS A 1 105 ? 4.871 22.719 -1.956 1 93.69 105 LYS A C 1
ATOM 840 O O . LYS A 1 105 ? 4.68 22.453 -0.767 1 93.69 105 LYS A O 1
ATOM 845 N N . GLU A 1 106 ? 5.145 23.906 -2.451 1 92.31 106 GLU A N 1
ATOM 846 C CA . GLU A 1 106 ? 5.371 25.016 -1.529 1 92.31 106 GLU A CA 1
ATOM 847 C C . GLU A 1 106 ? 4.086 25.391 -0.788 1 92.31 106 GLU A C 1
ATOM 849 O O . GLU A 1 106 ? 4.109 25.625 0.421 1 92.31 106 GLU A O 1
ATOM 854 N N . LYS A 1 107 ? 3.113 25.406 -1.555 1 91.88 107 LYS A N 1
ATOM 855 C CA . LYS A 1 107 ? 1.826 25.719 -0.941 1 91.88 107 LYS A CA 1
ATOM 856 C C . LYS A 1 107 ? 1.416 24.641 0.054 1 91.88 107 LYS A C 1
ATOM 858 O O . LYS A 1 107 ? 0.95 24.938 1.153 1 91.88 107 LYS A O 1
ATOM 863 N N . ALA A 1 108 ? 1.589 23.453 -0.312 1 94.88 108 ALA A N 1
ATOM 864 C CA . ALA A 1 108 ? 1.258 22.344 0.575 1 94.88 108 ALA A CA 1
ATOM 865 C C . ALA A 1 108 ? 2.086 22.391 1.855 1 94.88 108 ALA A C 1
ATOM 867 O O . ALA A 1 108 ? 1.555 22.219 2.955 1 94.88 108 ALA A O 1
ATOM 868 N N . ALA A 1 109 ? 3.334 22.672 1.659 1 95.81 109 ALA A N 1
ATOM 869 C CA . ALA A 1 109 ? 4.215 22.75 2.818 1 95.81 109 ALA A CA 1
ATOM 870 C C . ALA A 1 109 ? 3.764 23.859 3.77 1 95.81 109 ALA A C 1
ATOM 872 O O . ALA A 1 109 ? 3.805 23.688 4.992 1 95.81 109 ALA A O 1
ATOM 873 N N . GLN A 1 110 ? 3.336 24.953 3.188 1 93.31 110 GLN A N 1
ATOM 874 C CA . GLN A 1 110 ? 2.855 26.062 4.008 1 93.31 110 GLN A CA 1
ATOM 875 C C . GLN A 1 110 ? 1.609 25.656 4.793 1 93.31 110 GLN A C 1
ATOM 877 O O . GLN A 1 110 ? 1.498 25.953 5.984 1 93.31 110 GLN A O 1
ATOM 882 N N . LEU A 1 111 ? 0.764 25 4.133 1 94.31 111 LEU A N 1
ATOM 883 C CA . LEU A 1 111 ? -0.464 24.562 4.793 1 94.31 111 LEU A CA 1
ATOM 884 C C . LEU A 1 111 ? -0.165 23.547 5.875 1 94.31 111 LEU A C 1
ATOM 886 O O . LEU A 1 111 ? -0.774 23.562 6.949 1 94.31 111 LEU A O 1
ATOM 890 N N . ILE A 1 112 ? 0.757 22.688 5.66 1 95.44 112 ILE A N 1
ATOM 891 C CA . ILE A 1 112 ? 1.138 21.672 6.641 1 95.44 112 ILE A CA 1
ATOM 892 C C . ILE A 1 112 ? 1.74 22.344 7.867 1 95.44 112 ILE A C 1
ATOM 894 O O . ILE A 1 112 ? 1.445 21.969 9 1 95.44 112 ILE A O 1
ATOM 898 N N . ALA A 1 113 ? 2.537 23.312 7.617 1 93.19 113 ALA A N 1
ATOM 899 C CA . ALA A 1 113 ? 3.129 24.047 8.734 1 93.19 113 ALA A CA 1
ATOM 900 C C . ALA A 1 113 ? 2.051 24.672 9.609 1 93.19 113 ALA A C 1
ATOM 902 O O . ALA A 1 113 ? 2.203 24.766 10.836 1 93.19 113 ALA A O 1
ATOM 903 N N . GLU A 1 114 ? 1.049 25.031 8.992 1 91.56 114 GLU A N 1
ATOM 904 C CA . GLU A 1 114 ? -0.02 25.734 9.703 1 91.56 114 GLU A CA 1
ATOM 905 C C . GLU A 1 114 ? -0.973 24.75 10.375 1 91.56 114 GLU A C 1
ATOM 907 O O . GLU A 1 114 ? -1.484 25.016 11.461 1 91.56 114 GLU A O 1
ATOM 912 N N . HIS A 1 115 ? -1.128 23.594 9.727 1 94.31 115 HIS A N 1
ATOM 913 C CA . HIS A 1 115 ? -2.271 22.797 10.156 1 94.31 115 HIS A CA 1
ATOM 914 C C . HIS A 1 115 ? -1.875 21.344 10.383 1 94.31 115 HIS A C 1
ATOM 916 O O . HIS A 1 115 ? -2.66 20.562 10.922 1 94.31 115 HIS A O 1
ATOM 922 N N . GLY A 1 116 ? -0.68 20.891 10.008 1 94.62 116 GLY A N 1
ATOM 923 C CA . GLY A 1 116 ? -0.31 19.484 9.961 1 94.62 116 GLY A CA 1
ATOM 924 C C . GLY A 1 116 ? 0.402 19.016 11.219 1 94.62 116 GLY A C 1
ATOM 925 O O . GLY A 1 116 ? 0.923 17.906 11.266 1 94.62 116 GLY A O 1
ATOM 926 N N . GLY A 1 117 ? 0.455 19.906 12.219 1 93 117 GLY A N 1
ATOM 927 C CA . GLY A 1 117 ? 1.061 19.516 13.477 1 93 117 GLY A CA 1
ATOM 928 C C . GLY A 1 117 ? 2.496 19.047 13.328 1 93 117 GLY A C 1
ATOM 929 O O . GLY A 1 117 ? 3.328 19.75 12.758 1 93 117 GLY A O 1
ATOM 930 N N . SER A 1 118 ? 2.773 17.859 13.781 1 95.12 118 SER A N 1
ATOM 931 C CA . SER A 1 118 ? 4.133 17.328 13.805 1 95.12 118 SER A CA 1
ATOM 932 C C . SER A 1 118 ? 4.465 16.609 12.508 1 95.12 118 SER A C 1
ATOM 934 O O . SER A 1 118 ? 4.98 15.484 12.523 1 95.12 118 SER A O 1
ATOM 936 N N . THR A 1 119 ? 4.129 17.234 11.422 1 97 119 THR A N 1
ATOM 937 C CA . THR A 1 119 ? 4.441 16.641 10.125 1 97 119 THR A CA 1
ATOM 938 C C . THR A 1 119 ? 5.168 17.641 9.234 1 97 119 THR A C 1
ATOM 940 O O . THR A 1 119 ? 5.168 18.844 9.516 1 97 119 THR A O 1
ATOM 943 N N . CYS A 1 120 ? 5.809 17.125 8.25 1 97.38 120 CYS A N 1
ATOM 944 C CA . CYS A 1 120 ? 6.438 17.938 7.211 1 97.38 120 CYS A CA 1
ATOM 945 C C . CYS A 1 120 ? 6.332 17.25 5.852 1 97.38 120 CYS A C 1
ATOM 947 O O . CYS A 1 120 ? 6.047 16.047 5.777 1 97.38 120 CYS A O 1
ATOM 949 N N . LEU A 1 121 ? 6.449 18.016 4.828 1 97.62 121 LEU A N 1
ATOM 950 C CA . LEU A 1 121 ? 6.484 17.5 3.465 1 97.62 121 LEU A CA 1
ATOM 951 C C . LEU A 1 121 ? 7.922 17.234 3.02 1 97.62 121 LEU A C 1
ATOM 953 O O . LEU A 1 121 ? 8.797 18.094 3.205 1 97.62 121 LEU A O 1
ATOM 957 N N . VAL A 1 122 ? 8.125 16.109 2.5 1 97.38 122 VAL A N 1
ATOM 958 C CA . VAL A 1 122 ? 9.453 15.789 1.986 1 97.38 122 VAL A CA 1
ATOM 959 C C . VAL A 1 122 ? 9.375 15.547 0.481 1 97.38 122 VAL A C 1
ATOM 961 O O . VAL A 1 122 ? 8.367 15.055 -0.026 1 97.38 122 VAL A O 1
ATOM 964 N N . SER A 1 123 ? 10.367 15.906 -0.229 1 95.88 123 SER A N 1
ATOM 965 C CA . SER A 1 123 ? 10.57 15.68 -1.656 1 95.88 123 SER A CA 1
ATOM 966 C C . SER A 1 123 ? 12 15.258 -1.956 1 95.88 123 SER A C 1
ATOM 968 O O . SER A 1 123 ? 12.938 16.016 -1.708 1 95.88 123 SER A O 1
ATOM 970 N N . CYS A 1 124 ? 12.148 14.055 -2.436 1 92.62 124 CYS A N 1
ATOM 971 C CA . CYS A 1 124 ? 13.492 13.531 -2.676 1 92.62 124 CYS A CA 1
ATOM 972 C C . CYS A 1 124 ? 13.469 12.453 -3.752 1 92.62 124 CYS A C 1
ATOM 974 O O . CYS A 1 124 ? 12.406 12.133 -4.293 1 92.62 124 CYS A O 1
ATOM 976 N N . GLU A 1 125 ? 14.617 12.07 -4.102 1 86.81 125 GLU A N 1
ATOM 977 C CA . GLU A 1 125 ? 14.742 10.961 -5.051 1 86.81 125 GLU A CA 1
ATOM 978 C C . GLU A 1 125 ? 14.961 9.641 -4.328 1 86.81 125 GLU A C 1
ATOM 980 O O . GLU A 1 125 ? 15.812 9.539 -3.447 1 86.81 125 GLU A O 1
ATOM 985 N N . ILE A 1 126 ? 14.094 8.758 -4.562 1 76.62 126 ILE A N 1
ATOM 986 C CA . ILE A 1 126 ? 14.258 7.398 -4.062 1 76.62 126 ILE A CA 1
ATOM 987 C C . ILE A 1 126 ? 14.328 6.422 -5.238 1 76.62 126 ILE A C 1
ATOM 989 O O . ILE A 1 126 ? 13.398 6.344 -6.043 1 76.62 126 ILE A O 1
ATOM 993 N N . GLY A 1 127 ? 15.398 5.625 -5.367 1 68.81 127 GLY A N 1
ATOM 994 C CA . GLY A 1 127 ? 15.555 4.672 -6.453 1 68.81 127 GLY A CA 1
ATOM 995 C C . GLY A 1 127 ? 15.539 5.324 -7.824 1 68.81 127 GLY A C 1
ATOM 996 O O . GLY A 1 127 ? 15.039 4.742 -8.789 1 68.81 127 GLY A O 1
ATOM 997 N N . GLY A 1 128 ? 15.867 6.559 -7.879 1 75.38 128 GLY A N 1
ATOM 998 C CA . GLY A 1 128 ? 15.938 7.266 -9.148 1 75.38 128 GLY A CA 1
ATOM 999 C C . GLY A 1 128 ? 14.641 7.957 -9.516 1 75.38 128 GLY A C 1
ATOM 1000 O O . GLY A 1 128 ? 14.539 8.578 -10.578 1 75.38 128 GLY A O 1
ATOM 1001 N N . GLU A 1 129 ? 13.672 7.844 -8.695 1 80.44 129 GLU A N 1
ATOM 1002 C CA . GLU A 1 129 ? 12.383 8.477 -8.969 1 80.44 129 GLU A CA 1
ATOM 1003 C C . GLU A 1 129 ? 12.062 9.547 -7.938 1 80.44 129 GLU A C 1
ATOM 1005 O O . GLU A 1 129 ? 12.461 9.445 -6.773 1 80.44 129 GLU A O 1
ATOM 1010 N N . ASN A 1 130 ? 11.391 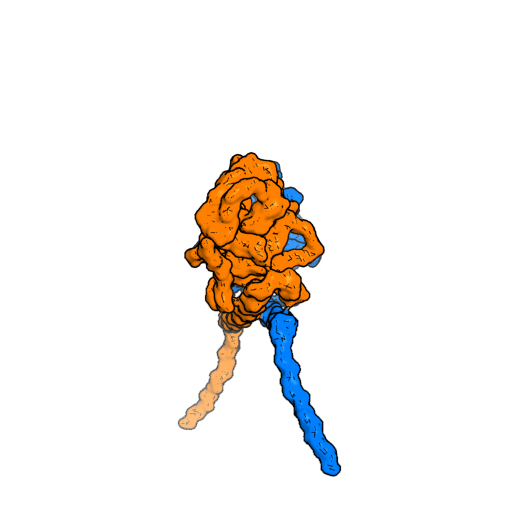10.523 -8.453 1 87.94 130 ASN A N 1
ATOM 1011 C CA . ASN A 1 130 ? 10.969 11.586 -7.543 1 87.94 130 ASN A CA 1
ATOM 1012 C C . ASN A 1 130 ? 9.883 11.102 -6.59 1 87.94 130 ASN A C 1
ATOM 1014 O O . ASN A 1 130 ? 8.906 10.484 -7.012 1 87.94 130 ASN A O 1
ATOM 1018 N N . PHE A 1 131 ? 10.172 11.375 -5.367 1 90.69 131 PHE A N 1
ATOM 1019 C CA . PHE A 1 131 ? 9.25 10.945 -4.324 1 90.69 131 PHE A CA 1
ATOM 1020 C C . PHE A 1 131 ? 8.805 12.125 -3.473 1 90.69 131 PHE A C 1
ATOM 1022 O O . PHE A 1 131 ? 9.617 12.977 -3.105 1 90.69 131 PHE A O 1
ATOM 1029 N N . VAL A 1 132 ? 7.504 12.219 -3.266 1 95.44 132 VAL A N 1
ATOM 1030 C CA . VAL A 1 132 ? 6.926 13.18 -2.334 1 95.44 132 VAL A CA 1
ATOM 1031 C C . VAL A 1 132 ? 6.137 12.445 -1.255 1 95.44 132 VAL A C 1
ATOM 1033 O O . VAL A 1 132 ? 5.402 11.492 -1.55 1 95.44 132 VAL A O 1
ATOM 1036 N N . GLY A 1 133 ? 6.391 12.891 -0.025 1 96.94 133 GLY A N 1
ATOM 1037 C CA . GLY A 1 133 ? 5.688 12.203 1.049 1 96.94 133 GLY A CA 1
ATOM 1038 C C . GLY A 1 133 ? 5.559 13.039 2.307 1 96.94 133 GLY A C 1
ATOM 1039 O O . GLY A 1 133 ? 6.086 14.156 2.375 1 96.94 133 GLY A O 1
ATOM 1040 N N . ILE A 1 134 ? 4.812 12.578 3.205 1 97.5 134 ILE A N 1
ATOM 1041 C CA . ILE A 1 134 ? 4.605 13.18 4.516 1 97.5 134 ILE A CA 1
ATOM 1042 C C . ILE A 1 134 ? 5.43 12.438 5.562 1 97.5 134 ILE A C 1
ATOM 1044 O O . ILE A 1 134 ? 5.41 11.203 5.613 1 97.5 134 ILE A O 1
ATOM 1048 N N . ALA A 1 135 ? 6.188 13.172 6.344 1 97.06 135 ALA A N 1
ATOM 1049 C CA . ALA A 1 135 ? 6.992 12.578 7.41 1 97.06 135 ALA A CA 1
ATOM 1050 C C . ALA A 1 135 ? 6.668 13.227 8.758 1 97.06 135 ALA A C 1
ATOM 1052 O O . ALA A 1 135 ? 6.078 14.305 8.812 1 97.06 135 ALA A O 1
ATOM 1053 N N . LEU A 1 136 ? 7.078 12.5 9.797 1 97 136 LEU A N 1
ATOM 1054 C CA . LEU A 1 136 ? 6.836 13.008 11.148 1 97 136 LEU A CA 1
ATOM 1055 C C . LEU A 1 136 ? 8.062 13.734 11.68 1 97 136 LEU A C 1
ATOM 1057 O O . LEU A 1 136 ? 9.18 13.227 11.586 1 97 136 LEU A O 1
ATOM 1061 N N . THR A 1 137 ? 7.809 14.867 12.242 1 95.38 137 THR A N 1
ATOM 1062 C CA . THR A 1 137 ? 8.891 15.672 12.797 1 95.38 137 THR A CA 1
ATOM 1063 C C . THR A 1 137 ? 8.992 15.469 14.305 1 95.38 137 THR A C 1
ATOM 1065 O O . THR A 1 137 ? 9.914 15.977 14.945 1 95.38 137 THR A O 1
ATOM 1068 N N . GLY A 1 138 ? 8.078 14.797 14.844 1 88.44 138 GLY A N 1
ATOM 1069 C CA . GLY A 1 138 ? 8.062 14.547 16.281 1 88.44 138 GLY A CA 1
ATOM 1070 C C . GLY A 1 138 ? 7.48 13.195 16.641 1 88.44 138 GLY A C 1
ATOM 1071 O O . GLY A 1 138 ? 6.934 12.492 15.781 1 88.44 138 GLY A O 1
ATOM 1072 N N . GLY A 1 139 ? 7.762 12.828 17.859 1 81.69 139 GLY A N 1
ATOM 1073 C CA . GLY A 1 139 ? 7.281 11.547 18.359 1 81.69 139 GLY A CA 1
ATOM 1074 C C . GLY A 1 139 ? 5.988 11.664 19.141 1 81.69 139 GLY A C 1
ATOM 1075 O O . GLY A 1 139 ? 5.648 12.742 19.641 1 81.69 139 GLY A O 1
ATOM 1076 N N . GLY A 1 140 ? 5.109 10.766 19.062 1 75 140 GLY A N 1
ATOM 1077 C CA . GLY A 1 140 ? 3.875 10.648 19.828 1 75 140 GLY A CA 1
ATOM 1078 C C . GLY A 1 140 ? 3.221 9.289 19.688 1 75 140 GLY A C 1
ATOM 1079 O O . GLY A 1 140 ? 3.643 8.469 18.859 1 75 140 GLY A O 1
ATOM 1080 N N . MET A 1 141 ? 2.396 9 20.547 1 72.5 141 MET A N 1
ATOM 1081 C CA . MET A 1 141 ? 1.79 7.672 20.609 1 72.5 141 MET A CA 1
ATOM 1082 C C . MET A 1 141 ? 1.007 7.379 19.328 1 72.5 141 MET A C 1
ATOM 1084 O O . MET A 1 141 ? 1.093 6.277 18.781 1 72.5 141 MET A O 1
ATOM 1088 N N . ASN A 1 142 ? 0.182 8.281 19.016 1 84.5 142 ASN A N 1
ATOM 1089 C CA . ASN A 1 142 ? -0.626 8.148 17.812 1 84.5 142 ASN A CA 1
ATOM 1090 C C . ASN A 1 142 ? -0.839 9.492 17.125 1 84.5 142 ASN A C 1
ATOM 1092 O O . ASN A 1 142 ? -1.576 10.344 17.625 1 84.5 142 ASN A O 1
ATOM 1096 N N . LEU A 1 143 ? -0.165 9.734 16.016 1 93.56 143 LEU A N 1
ATOM 1097 C CA . LEU A 1 143 ? -0.203 11.023 15.336 1 93.56 143 LEU A CA 1
ATOM 1098 C C . LEU A 1 143 ? -1.005 10.938 14.039 1 93.56 143 LEU A C 1
ATOM 1100 O O . LEU A 1 143 ? -0.7 11.633 13.07 1 93.56 143 LEU A O 1
ATOM 1104 N N . ALA A 1 144 ? -1.971 10.062 14.109 1 95.94 144 ALA A N 1
ATOM 1105 C CA . ALA A 1 144 ? -2.803 9.844 12.93 1 95.94 144 ALA A CA 1
ATOM 1106 C C . ALA A 1 144 ? -3.535 11.125 12.531 1 95.94 144 ALA A C 1
ATOM 1108 O O . ALA A 1 144 ? -3.729 11.398 11.344 1 95.94 144 ALA A O 1
ATOM 1109 N N . HIS A 1 145 ? -3.945 11.914 13.508 1 96.5 145 HIS A N 1
ATOM 1110 C CA . HIS A 1 145 ? -4.664 13.148 13.211 1 96.5 145 HIS A CA 1
ATOM 1111 C C . HIS A 1 145 ? -3.768 14.141 12.477 1 96.5 145 HIS A C 1
ATOM 1113 O O . HIS A 1 145 ? -4.227 14.859 11.586 1 96.5 145 HIS A O 1
ATOM 1119 N N . ASP A 1 146 ? -2.486 14.211 12.812 1 96.88 146 ASP A N 1
ATOM 1120 C CA . ASP A 1 146 ? -1.551 15.094 12.133 1 96.88 146 ASP A CA 1
ATOM 1121 C C . ASP A 1 146 ? -1.307 14.633 10.695 1 96.88 146 ASP A C 1
ATOM 1123 O O . ASP A 1 146 ? -1.308 15.445 9.766 1 96.88 146 ASP A O 1
ATOM 1127 N N . ILE A 1 147 ? -1.167 13.359 10.555 1 97.38 147 ILE A N 1
ATOM 1128 C CA . ILE A 1 147 ? -0.929 12.789 9.227 1 97.38 147 ILE A CA 1
ATOM 1129 C C . ILE A 1 147 ? -2.139 13.047 8.336 1 97.38 147 ILE A C 1
ATOM 1131 O O . ILE A 1 147 ? -1.99 13.445 7.176 1 97.38 147 ILE A O 1
ATOM 1135 N N . ALA A 1 148 ? -3.275 12.828 8.883 1 97.81 148 ALA A N 1
ATOM 1136 C CA . ALA A 1 148 ? -4.5 13.062 8.125 1 97.81 148 ALA A CA 1
ATOM 1137 C C . ALA A 1 148 ? -4.617 14.531 7.711 1 97.81 148 ALA A C 1
ATOM 1139 O O . ALA A 1 148 ? -4.949 14.836 6.562 1 97.81 148 ALA A O 1
ATOM 1140 N N . ALA A 1 149 ? -4.363 15.375 8.633 1 97 149 ALA A N 1
ATOM 1141 C CA . ALA A 1 149 ? -4.395 16.797 8.328 1 97 149 ALA A CA 1
ATOM 1142 C C . ALA A 1 149 ? -3.424 17.156 7.207 1 97 149 ALA A C 1
ATOM 1144 O O . ALA A 1 149 ? -3.766 17.906 6.293 1 97 149 ALA A O 1
ATOM 1145 N N . ALA A 1 150 ? -2.281 16.562 7.25 1 97.06 150 ALA A N 1
ATOM 1146 C CA . ALA A 1 150 ? -1.269 16.828 6.23 1 97.06 150 ALA A CA 1
ATOM 1147 C C . ALA A 1 150 ? -1.743 16.359 4.855 1 97.06 150 ALA A C 1
ATOM 1149 O O . ALA A 1 150 ? -1.545 17.062 3.857 1 97.06 150 ALA A O 1
ATOM 1150 N N . TYR A 1 151 ? -2.316 15.219 4.805 1 96.75 151 TYR A N 1
ATOM 1151 C CA . TYR A 1 151 ? -2.852 14.742 3.535 1 96.75 151 TYR A CA 1
ATOM 1152 C C . TYR A 1 151 ? -3.863 15.727 2.963 1 96.75 151 TYR A C 1
ATOM 1154 O O . TYR A 1 151 ? -3.83 16.031 1.771 1 96.75 151 TYR A O 1
ATOM 1162 N N . VAL A 1 152 ? -4.723 16.203 3.773 1 95.69 152 VAL A N 1
ATOM 1163 C CA . VAL A 1 152 ? -5.75 17.141 3.33 1 95.69 152 VAL A CA 1
ATOM 1164 C C . VAL A 1 152 ? -5.098 18.438 2.852 1 95.69 152 VAL A C 1
ATOM 1166 O O . VAL A 1 152 ? -5.508 19.016 1.842 1 95.69 152 VAL A O 1
ATOM 1169 N N . CYS A 1 153 ? -4.102 18.844 3.504 1 94.25 153 CYS A N 1
ATOM 1170 C CA . CYS A 1 153 ? -3.357 20.031 3.104 1 94.25 153 CYS A CA 1
ATOM 1171 C C . CYS A 1 153 ? -2.734 19.844 1.727 1 94.25 153 CYS A C 1
ATOM 1173 O O . CYS A 1 153 ? -2.547 20.812 0.989 1 94.25 153 CYS A O 1
ATOM 1175 N N . CYS A 1 154 ? -2.486 18.641 1.379 1 94.81 154 CYS A N 1
ATOM 1176 C CA . CYS A 1 154 ? -1.888 18.328 0.086 1 94.81 154 CYS A CA 1
ATOM 1177 C C . CYS A 1 154 ? -2.963 18.078 -0.965 1 94.81 154 CYS A C 1
ATOM 1179 O O . CYS A 1 154 ? -2.65 17.812 -2.127 1 94.81 154 CYS A O 1
ATOM 1181 N N . GLY A 1 155 ? -4.184 18.094 -0.566 1 92.94 155 GLY A N 1
ATOM 1182 C CA . GLY A 1 155 ? -5.289 17.891 -1.492 1 92.94 155 GLY A CA 1
ATOM 1183 C C . GLY A 1 155 ? -5.648 16.438 -1.688 1 92.94 155 GLY A C 1
ATOM 1184 O O . GLY A 1 155 ? -6.195 16.062 -2.725 1 92.94 155 GLY A O 1
ATOM 1185 N N . HIS A 1 156 ? -5.352 15.617 -0.724 1 94.88 156 HIS A N 1
ATOM 1186 C CA . HIS A 1 156 ? -5.605 14.188 -0.857 1 94.88 156 HIS A CA 1
ATOM 1187 C C . HIS A 1 156 ? -6.426 13.664 0.314 1 94.88 156 HIS A C 1
ATOM 1189 O O . HIS A 1 156 ? -6.297 14.148 1.439 1 94.88 156 HIS A O 1
ATOM 1195 N N . VAL A 1 157 ? -7.227 12.688 -0.025 1 95.75 157 VAL A N 1
ATOM 1196 C CA . VAL A 1 157 ? -7.809 11.859 1.021 1 95.75 157 VAL A CA 1
ATOM 1197 C C . VAL A 1 157 ? -6.711 11.047 1.71 1 95.75 157 VAL A C 1
ATOM 1199 O O . VAL A 1 157 ? -5.871 10.438 1.046 1 95.75 157 VAL A O 1
ATOM 1202 N N . PRO A 1 158 ? -6.77 11.117 3.057 1 96.75 158 PRO A N 1
ATOM 1203 C CA . PRO A 1 158 ? -5.805 10.266 3.76 1 96.75 158 PRO A CA 1
ATOM 1204 C C . PRO A 1 158 ? -6.039 8.781 3.514 1 96.75 158 PRO A C 1
ATOM 1206 O O . PRO A 1 158 ? -7.164 8.367 3.211 1 96.75 158 PRO A O 1
ATOM 1209 N N . PRO A 1 159 ? -4.953 8.039 3.648 1 95.44 159 PRO A N 1
ATOM 1210 C CA . PRO A 1 159 ? -5.137 6.586 3.574 1 95.44 159 PRO A CA 1
ATOM 1211 C C . PRO A 1 159 ? -6.113 6.059 4.621 1 95.44 159 PRO A C 1
ATOM 1213 O O . PRO A 1 159 ? -6.184 6.598 5.73 1 95.44 159 PRO A O 1
ATOM 1216 N N . LEU A 1 160 ? -6.711 4.969 4.32 1 94.69 160 LEU A N 1
ATOM 1217 C CA . LEU A 1 160 ? -7.707 4.344 5.184 1 94.69 160 LEU A CA 1
ATOM 1218 C C . LEU A 1 160 ? -7.113 4.008 6.547 1 94.69 160 LEU A C 1
ATOM 1220 O O . LEU A 1 160 ? -7.75 4.227 7.578 1 94.69 160 LEU A O 1
ATOM 1224 N N . ALA A 1 161 ? -5.941 3.498 6.594 1 90.5 161 ALA A N 1
ATOM 1225 C CA . ALA A 1 161 ? -5.266 3.094 7.824 1 90.5 161 ALA A CA 1
ATOM 1226 C C . ALA A 1 161 ? -5.078 4.281 8.758 1 90.5 161 ALA A C 1
ATOM 1228 O O . ALA A 1 161 ? -5 4.113 9.984 1 90.5 161 ALA A O 1
ATOM 1229 N N . VAL A 1 162 ? -5.043 5.441 8.227 1 95.44 162 VAL A N 1
ATOM 1230 C CA . VAL A 1 162 ? -4.836 6.66 9 1 95.44 162 VAL A CA 1
ATOM 1231 C C . VAL A 1 162 ? -6.18 7.227 9.445 1 95.44 162 VAL A C 1
ATOM 1233 O O . VAL A 1 162 ? -6.312 7.703 10.578 1 95.44 162 VAL A O 1
ATOM 1236 N N . LEU A 1 163 ? -7.121 7.152 8.539 1 96 163 LEU A N 1
ATOM 1237 C CA . LEU A 1 163 ? -8.414 7.781 8.766 1 96 163 LEU A CA 1
ATOM 1238 C C . LEU A 1 163 ? -9.086 7.211 10.016 1 96 163 LEU A C 1
ATOM 1240 O O . LEU A 1 163 ? -9.711 7.945 10.781 1 96 163 LEU A O 1
ATOM 1244 N N . ASP A 1 164 ? -8.945 6.008 10.172 1 88.19 164 ASP A N 1
ATOM 1245 C CA . ASP A 1 164 ? -9.609 5.344 11.289 1 88.19 164 ASP A CA 1
ATOM 1246 C C . ASP A 1 164 ? -9.188 5.965 12.617 1 88.19 164 ASP A C 1
ATOM 1248 O O . ASP A 1 164 ? -10.039 6.391 13.406 1 88.19 164 ASP A O 1
ATOM 1252 N N . ASP A 1 165 ? -8.031 6.051 12.867 1 92.38 165 ASP A N 1
ATOM 1253 C CA . ASP A 1 165 ? -7.496 6.617 14.102 1 92.38 165 ASP A CA 1
ATOM 1254 C C . ASP A 1 165 ? -7.688 8.133 14.141 1 92.38 165 ASP A C 1
ATOM 1256 O O . ASP A 1 165 ? -8.008 8.695 15.188 1 92.38 165 ASP A O 1
ATOM 1260 N N . ALA A 1 166 ? -7.547 8.75 13.016 1 96.88 166 ALA A N 1
ATOM 1261 C CA . ALA A 1 166 ? -7.621 10.211 12.945 1 96.88 166 ALA A CA 1
ATOM 1262 C C . ALA A 1 166 ? -9 10.711 13.359 1 96.88 166 ALA A C 1
ATOM 1264 O O . ALA A 1 166 ? -9.117 11.727 14.055 1 96.88 166 ALA A O 1
ATOM 1265 N N . LEU A 1 167 ? -9.961 10.039 12.953 1 96.94 167 LEU A N 1
ATOM 1266 C CA . LEU A 1 167 ? -11.328 10.461 13.25 1 96.94 167 LEU A CA 1
ATOM 1267 C C . LEU A 1 167 ? -11.602 10.383 14.75 1 96.94 167 LEU A C 1
ATOM 1269 O O . LEU A 1 167 ? -12.375 11.18 15.289 1 96.94 167 LEU A O 1
ATOM 1273 N N . SER A 1 168 ? -10.953 9.469 15.414 1 93.69 168 SER A N 1
ATOM 1274 C CA . SER A 1 168 ? -11.109 9.367 16.859 1 93.69 168 SER A CA 1
ATOM 1275 C C . SER A 1 168 ? -10.422 10.531 17.578 1 93.69 168 SER A C 1
ATOM 1277 O O . SER A 1 168 ? -10.695 10.789 18.75 1 93.69 168 SER A O 1
ATOM 1279 N N . GLN A 1 169 ? -9.57 11.203 16.906 1 94.12 169 GLN A N 1
ATOM 1280 C CA . GLN A 1 169 ? -8.812 12.312 17.469 1 94.12 169 GLN A CA 1
ATOM 1281 C C . GLN A 1 169 ? -9.164 13.633 16.781 1 94.12 169 GLN A C 1
ATOM 1283 O O . GLN A 1 169 ? -8.328 14.531 16.688 1 94.12 169 GLN A O 1
ATOM 1288 N N . ILE A 1 170 ? -10.336 13.773 16.297 1 95.75 170 ILE A N 1
ATOM 1289 C CA . ILE A 1 170 ? -10.734 14.867 15.422 1 95.75 170 ILE A CA 1
ATOM 1290 C C . ILE A 1 170 ? -10.57 16.203 16.156 1 95.75 170 ILE A C 1
ATOM 1292 O O . ILE A 1 170 ? -10.242 17.219 15.539 1 95.75 170 ILE A O 1
ATOM 1296 N N . LYS A 1 171 ? -10.648 16.25 17.484 1 93.81 171 LYS A N 1
ATOM 1297 C CA . LYS A 1 171 ? -10.602 17.484 18.266 1 93.81 171 LYS A CA 1
ATOM 1298 C C . LYS A 1 171 ? -9.172 18 18.391 1 93.81 171 LYS A C 1
ATOM 1300 O O . LYS A 1 171 ? -8.953 19.156 18.734 1 93.81 171 LYS A O 1
ATOM 1305 N N . GLU A 1 172 ? -8.289 17.109 18.188 1 93.31 172 GLU A N 1
ATOM 1306 C CA . GLU A 1 172 ? -6.879 17.484 18.297 1 93.31 172 GLU A CA 1
ATOM 1307 C C . GLU A 1 172 ? -6.41 18.234 17.047 1 93.31 172 GLU A C 1
ATOM 1309 O O . GLU A 1 172 ? -5.352 18.875 17.062 1 93.31 172 GLU A O 1
ATOM 1314 N N . MET A 1 173 ? -7.242 18.219 16 1 94.38 173 MET A N 1
ATOM 1315 C CA . MET A 1 173 ? -6.859 18.828 14.734 1 94.38 173 MET A CA 1
ATOM 1316 C C . MET A 1 173 ? -7.191 20.312 14.719 1 94.38 173 MET A C 1
ATOM 1318 O O . MET A 1 173 ? -8.062 20.766 15.461 1 94.38 173 MET A O 1
ATOM 1322 N N . SER A 1 174 ? -6.438 20.969 13.867 1 92.69 174 SER A N 1
ATOM 1323 C CA . SER A 1 174 ? -6.77 22.375 13.617 1 92.69 174 SER A CA 1
ATOM 1324 C C . SER A 1 174 ? -8.203 22.516 13.125 1 92.69 174 SER A C 1
ATOM 1326 O O . SER A 1 174 ? -8.68 21.719 12.32 1 92.69 174 SER A O 1
ATOM 1328 N N . GLU A 1 175 ? -8.852 23.547 13.453 1 92.25 175 GLU A N 1
ATOM 1329 C CA . GLU A 1 175 ? -10.281 23.734 13.219 1 92.25 175 GLU A CA 1
ATOM 1330 C C . GLU A 1 175 ? -10.602 23.75 11.727 1 92.25 175 GLU A C 1
ATOM 1332 O O . GLU A 1 175 ? -11.555 23.094 11.297 1 92.25 175 GLU A O 1
ATOM 1337 N N . PRO A 1 176 ? -9.852 24.406 10.93 1 92.19 176 PRO A N 1
ATOM 1338 C CA . PRO A 1 176 ? -10.203 24.469 9.508 1 92.19 176 PRO A CA 1
ATOM 1339 C C . PRO A 1 176 ? -10.07 23.125 8.805 1 92.19 176 PRO A C 1
ATOM 1341 O O . PRO A 1 176 ? -10.695 22.906 7.758 1 92.19 176 PRO A O 1
ATOM 1344 N N . VAL A 1 177 ? -9.328 22.219 9.352 1 94.81 177 VAL A N 1
ATOM 1345 C CA . VAL A 1 177 ? -9.039 20.953 8.688 1 94.81 177 VAL A CA 1
ATOM 1346 C C . VAL A 1 177 ? -10.094 19.922 9.07 1 94.81 177 VAL A C 1
ATOM 1348 O O . VAL A 1 177 ? -10.359 18.984 8.305 1 94.81 177 VAL A O 1
ATOM 1351 N N . ARG A 1 178 ? -10.734 20.094 10.203 1 95 178 ARG A N 1
ATOM 1352 C CA . ARG A 1 178 ? -11.641 19.094 10.766 1 95 178 ARG A CA 1
ATOM 1353 C C . ARG A 1 178 ? -12.734 18.719 9.773 1 95 178 ARG A C 1
ATOM 1355 O O . ARG A 1 178 ? -12.898 17.547 9.43 1 95 178 ARG A O 1
ATOM 1362 N N . PRO A 1 179 ? -13.461 19.703 9.25 1 94.25 179 PRO A N 1
ATOM 1363 C CA . PRO A 1 179 ? -14.531 19.344 8.312 1 94.25 179 PRO A CA 1
ATOM 1364 C C . PRO A 1 179 ? -14 18.688 7.039 1 94.25 179 PRO A C 1
ATOM 1366 O O . PRO A 1 179 ? -14.688 17.859 6.43 1 94.25 179 PRO A O 1
ATOM 1369 N N . LEU A 1 180 ? -12.844 19.016 6.66 1 95.5 180 LEU A N 1
ATOM 1370 C CA . LEU A 1 180 ? -12.273 18.469 5.438 1 95.5 180 LEU A CA 1
ATOM 1371 C C . LEU A 1 180 ? -11.875 17.016 5.633 1 95.5 180 LEU A C 1
ATOM 1373 O O . LEU A 1 180 ? -12.016 16.188 4.719 1 95.5 180 LEU A O 1
ATOM 1377 N N . VAL A 1 181 ? -11.391 16.703 6.805 1 96.62 181 VAL A N 1
ATOM 1378 C CA . VAL A 1 181 ? -11.055 15.312 7.113 1 96.62 181 VAL A CA 1
ATOM 1379 C C . VAL A 1 181 ? -12.328 14.469 7.148 1 96.62 181 VAL A C 1
ATOM 1381 O O . VAL A 1 181 ? -12.352 13.352 6.641 1 96.62 181 VAL A O 1
ATOM 1384 N N . VAL A 1 182 ? -13.32 15.016 7.715 1 96.06 182 VAL A N 1
ATOM 1385 C CA . VAL A 1 182 ? -14.602 14.32 7.758 1 96.06 182 VAL A CA 1
ATOM 1386 C C . VAL A 1 182 ? -15.125 14.117 6.34 1 96.06 182 VAL A C 1
ATOM 1388 O O . VAL A 1 182 ? -15.609 13.031 6 1 96.06 182 VAL A O 1
ATOM 1391 N N . GLU A 1 183 ? -15.008 15.109 5.543 1 95.75 183 GLU A N 1
ATOM 1392 C CA . GLU A 1 183 ? -15.398 14.992 4.141 1 95.75 183 GLU A CA 1
ATOM 1393 C C . GLU A 1 183 ? -14.562 13.938 3.424 1 95.75 183 GLU A C 1
ATOM 1395 O O . GLU A 1 183 ? -15.094 13.133 2.652 1 95.75 183 GLU A O 1
ATOM 1400 N N . ALA A 1 184 ? -13.344 13.977 3.615 1 96.44 184 ALA A N 1
ATOM 1401 C CA . ALA A 1 184 ? -12.453 12.977 3.027 1 96.44 184 ALA A CA 1
ATOM 1402 C C . ALA A 1 184 ? -12.891 11.57 3.41 1 96.44 184 ALA A C 1
ATOM 1404 O O . ALA A 1 184 ? -12.938 10.672 2.561 1 96.44 184 ALA A O 1
ATOM 1405 N N . ALA A 1 185 ? -13.172 11.375 4.668 1 97.38 185 ALA A N 1
ATOM 1406 C CA . ALA A 1 185 ? -13.625 10.07 5.148 1 97.38 185 ALA A CA 1
ATOM 1407 C C . ALA A 1 185 ? -14.945 9.672 4.496 1 97.38 185 ALA A C 1
ATOM 1409 O O . ALA A 1 185 ? -15.141 8.508 4.141 1 97.38 185 ALA A O 1
ATOM 1410 N N . THR A 1 186 ? -15.812 10.617 4.367 1 96.75 186 THR A N 1
ATOM 1411 C CA . THR A 1 186 ? -17.094 10.367 3.707 1 96.75 186 THR A CA 1
ATOM 1412 C C . THR A 1 186 ? -16.875 9.898 2.27 1 96.75 186 THR A C 1
ATOM 1414 O O . THR A 1 186 ? -17.5 8.945 1.817 1 96.75 186 THR A O 1
ATOM 1417 N N . ARG A 1 187 ? -16 10.523 1.604 1 96.19 187 ARG A N 1
ATOM 1418 C CA . ARG A 1 187 ? -15.664 10.133 0.237 1 96.19 187 ARG A CA 1
ATOM 1419 C C . ARG A 1 187 ? -15.078 8.727 0.193 1 96.19 187 ARG A C 1
ATOM 1421 O O . ARG A 1 187 ? -15.336 7.973 -0.743 1 96.19 187 ARG A O 1
ATOM 1428 N N . THR A 1 188 ? -14.266 8.477 1.132 1 97 188 THR A N 1
ATOM 1429 C CA . THR A 1 188 ? -13.68 7.145 1.219 1 97 188 THR A CA 1
ATOM 1430 C C . THR A 1 188 ? -14.766 6.082 1.391 1 97 188 THR A C 1
ATOM 1432 O O . THR A 1 188 ? -14.719 5.031 0.75 1 97 188 THR A O 1
ATOM 1435 N N . VAL A 1 189 ? -15.711 6.359 2.26 1 97.56 189 VAL A N 1
ATOM 1436 C CA . VAL A 1 189 ? -16.828 5.445 2.471 1 97.56 189 VAL A CA 1
ATOM 1437 C C . VAL A 1 189 ? -17.547 5.184 1.146 1 97.56 189 VAL A C 1
ATOM 1439 O O . VAL A 1 189 ? -17.797 4.031 0.79 1 97.56 189 VAL A O 1
ATOM 1442 N N . GLU A 1 190 ? -17.828 6.23 0.441 1 97.38 190 GLU A N 1
ATOM 1443 C CA . GLU A 1 190 ? -18.484 6.102 -0.854 1 97.38 190 GLU A CA 1
ATOM 1444 C C . GLU A 1 190 ? -17.656 5.277 -1.823 1 97.38 190 GLU A C 1
ATOM 1446 O O . GLU A 1 190 ? -18.172 4.418 -2.535 1 97.38 190 GLU A O 1
ATOM 1451 N N . SER A 1 191 ? -16.438 5.59 -1.864 1 96.44 191 SER A N 1
ATOM 1452 C CA . SER A 1 191 ? -15.523 4.867 -2.742 1 96.44 191 SER A CA 1
ATOM 1453 C C . SER A 1 191 ? -15.484 3.383 -2.398 1 96.44 191 SER A C 1
ATOM 1455 O O . SER A 1 191 ? -15.445 2.535 -3.291 1 96.44 191 SER A O 1
ATOM 1457 N N . LEU A 1 192 ? -15.398 3.049 -1.116 1 96.88 192 LEU A N 1
ATOM 1458 C CA . LEU A 1 192 ? -15.375 1.66 -0.666 1 96.88 192 LEU A CA 1
ATOM 1459 C C . LEU A 1 192 ? -16.641 0.933 -1.099 1 96.88 192 LEU A C 1
ATOM 1461 O O . LEU A 1 192 ? -16.578 -0.205 -1.569 1 96.88 192 LEU A O 1
ATOM 1465 N N . ARG A 1 193 ? -17.734 1.559 -0.944 1 97.81 193 ARG A N 1
ATOM 1466 C CA . ARG A 1 193 ? -19 0.956 -1.333 1 97.81 193 ARG A CA 1
ATOM 1467 C C . ARG A 1 193 ? -19.062 0.719 -2.84 1 97.81 193 ARG A C 1
ATOM 1469 O O . ARG A 1 193 ? -19.5 -0.343 -3.291 1 97.81 193 ARG A O 1
ATOM 1476 N N . TRP A 1 194 ? -18.672 1.712 -3.527 1 97.62 194 TRP A N 1
ATOM 1477 C CA . TRP A 1 194 ? -18.625 1.554 -4.977 1 97.62 194 TRP A CA 1
ATOM 1478 C C . TRP A 1 194 ? -17.719 0.392 -5.367 1 97.62 194 TRP A C 1
ATOM 1480 O O . TRP A 1 194 ? -18.078 -0.42 -6.227 1 97.62 194 TRP A O 1
ATOM 1490 N N . THR A 1 195 ? -16.578 0.319 -4.832 1 96.19 195 THR A N 1
ATOM 1491 C CA . THR A 1 195 ? -15.617 -0.747 -5.117 1 96.19 195 THR A CA 1
ATOM 1492 C C . THR A 1 195 ? -16.219 -2.111 -4.785 1 96.19 195 THR A C 1
ATOM 1494 O O . THR A 1 195 ? -16.078 -3.061 -5.559 1 96.19 195 THR A O 1
ATOM 1497 N N . ALA A 1 196 ? -16.828 -2.211 -3.609 1 97.31 196 ALA A N 1
ATOM 1498 C CA . ALA A 1 196 ? -17.469 -3.457 -3.211 1 97.31 196 ALA A CA 1
ATOM 1499 C C . ALA A 1 196 ? -18.531 -3.879 -4.23 1 97.31 196 ALA A C 1
ATOM 1501 O O . ALA A 1 196 ? -18.562 -5.039 -4.648 1 97.31 196 ALA A O 1
ATOM 1502 N N . ASP A 1 197 ? -19.344 -2.957 -4.656 1 97.81 197 ASP A N 1
ATOM 1503 C CA . ASP A 1 197 ? -20.391 -3.25 -5.621 1 97.81 197 ASP A CA 1
ATOM 1504 C C . ASP A 1 197 ? -19.812 -3.699 -6.957 1 97.81 197 ASP A C 1
ATOM 1506 O O . ASP A 1 197 ? -20.281 -4.668 -7.555 1 97.81 197 ASP A O 1
ATOM 1510 N N . SER A 1 198 ? -18.859 -2.934 -7.41 1 96.88 198 SER A N 1
ATOM 1511 C CA . SER A 1 198 ? -18.219 -3.254 -8.68 1 96.88 198 SER A CA 1
ATOM 1512 C C . SER A 1 198 ? -17.594 -4.645 -8.648 1 96.88 198 SER A C 1
ATOM 1514 O O . SER A 1 198 ? -17.75 -5.426 -9.586 1 96.88 198 SER A O 1
ATOM 1516 N N . LEU A 1 199 ? -16.875 -4.945 -7.602 1 96.88 199 LEU A N 1
ATOM 1517 C CA . LEU A 1 199 ? -16.234 -6.25 -7.469 1 96.88 199 LEU A CA 1
ATOM 1518 C C . LEU A 1 199 ? -17.281 -7.359 -7.371 1 96.88 199 LEU A C 1
ATOM 1520 O O . LEU A 1 199 ? -17.094 -8.445 -7.922 1 96.88 199 LEU A O 1
ATOM 1524 N N . GLU A 1 200 ? -18.312 -7.109 -6.645 1 97.56 200 GLU A N 1
ATOM 1525 C CA . GLU A 1 200 ? -19.391 -8.094 -6.52 1 97.56 200 GLU A CA 1
ATOM 1526 C C . GLU A 1 200 ? -19.953 -8.469 -7.883 1 97.56 200 GLU A C 1
ATOM 1528 O O . GLU A 1 200 ? -20.234 -9.641 -8.141 1 97.56 200 GLU A O 1
ATOM 1533 N N . GLN A 1 201 ? -20.141 -7.516 -8.688 1 96.81 201 GLN A N 1
ATOM 1534 C CA . GLN A 1 201 ? -20.625 -7.781 -10.039 1 96.81 201 GLN A CA 1
ATOM 1535 C C . GLN A 1 201 ? -19.672 -8.703 -10.797 1 96.81 201 GLN A C 1
ATOM 1537 O O . GLN A 1 201 ? -20.109 -9.617 -11.5 1 96.81 201 GLN A O 1
ATOM 1542 N N . ARG A 1 202 ? -18.469 -8.484 -10.641 1 95.44 202 ARG A N 1
ATOM 1543 C CA . ARG A 1 202 ? -17.484 -9.32 -11.32 1 95.44 202 ARG A CA 1
ATOM 1544 C C . ARG A 1 202 ? -17.484 -10.734 -10.742 1 95.44 202 ARG A C 1
ATOM 1546 O O . ARG A 1 202 ? -17.281 -11.703 -11.477 1 95.44 202 ARG A O 1
ATOM 1553 N N . VAL A 1 203 ? -17.609 -10.781 -9.438 1 96.62 203 VAL A N 1
ATOM 1554 C CA . VAL A 1 203 ? -17.703 -12.078 -8.773 1 96.62 203 VAL A CA 1
ATOM 1555 C C . VAL A 1 203 ? -18.859 -12.875 -9.359 1 96.62 203 VAL A C 1
ATOM 1557 O O . VAL A 1 203 ? -18.703 -14.047 -9.711 1 96.62 203 VAL A O 1
ATOM 1560 N N . GLU A 1 204 ? -19.953 -12.258 -9.508 1 95.62 204 GLU A N 1
ATOM 1561 C CA . GLU A 1 204 ? -21.141 -12.922 -10.039 1 95.62 204 GLU A CA 1
ATOM 1562 C C . GLU A 1 204 ? -20.906 -13.391 -11.477 1 95.62 204 GLU A C 1
ATOM 1564 O O . GLU A 1 204 ? -21.266 -14.516 -11.836 1 95.62 204 GLU A O 1
ATOM 1569 N N . ARG A 1 205 ? -20.359 -12.602 -12.25 1 94.06 205 ARG A N 1
ATOM 1570 C CA . ARG A 1 205 ? -20.047 -12.977 -13.625 1 94.06 205 ARG A CA 1
ATOM 1571 C C . ARG A 1 205 ? -19.109 -14.172 -13.672 1 94.06 205 ARG A C 1
ATOM 1573 O O . ARG A 1 205 ? -19.297 -15.094 -14.477 1 94.06 205 ARG A O 1
ATOM 1580 N N . SER A 1 206 ? -18.125 -14.141 -12.852 1 94.81 206 SER A N 1
ATOM 1581 C CA . SER A 1 206 ? -17.141 -15.211 -12.82 1 94.81 206 SER A CA 1
ATOM 1582 C C . SER A 1 206 ? -17.766 -16.531 -12.359 1 94.81 206 SER A C 1
ATOM 1584 O O . SER A 1 206 ? -17.438 -17.594 -12.867 1 94.81 206 SER A O 1
ATOM 1586 N N . ARG A 1 207 ? -18.578 -16.438 -11.352 1 92.88 207 ARG A N 1
ATOM 1587 C CA . ARG A 1 207 ? -19.297 -17.625 -10.891 1 92.88 207 ARG A CA 1
ATOM 1588 C C . ARG A 1 207 ? -20.062 -18.281 -12.031 1 92.88 207 ARG A C 1
ATOM 1590 O O . ARG A 1 207 ? -20.062 -19.5 -12.172 1 92.88 207 ARG A O 1
ATOM 1597 N N . ASN A 1 208 ? -20.625 -17.422 -12.852 1 91.69 208 ASN A N 1
ATOM 1598 C CA . ASN A 1 208 ? -21.391 -17.906 -14 1 91.69 208 ASN A CA 1
ATOM 1599 C C . ASN A 1 208 ? -20.484 -18.547 -15.047 1 91.69 208 ASN A C 1
ATOM 1601 O O . ASN A 1 208 ? -20.891 -19.469 -15.75 1 91.69 208 ASN A O 1
ATOM 1605 N N . GLU A 1 209 ? -19.359 -18.094 -15.109 1 90.62 209 GLU A N 1
ATOM 1606 C CA . GLU A 1 209 ? -18.406 -18.609 -16.094 1 90.62 209 GLU A CA 1
ATOM 1607 C C . GLU A 1 209 ? -17.844 -19.953 -15.656 1 90.62 209 GLU A C 1
ATOM 1609 O O . GLU A 1 209 ? -17.562 -20.812 -16.5 1 90.62 209 GLU A O 1
ATOM 1614 N N . ILE A 1 210 ? -17.562 -20.156 -14.375 1 89.81 210 ILE A N 1
ATOM 1615 C CA . ILE A 1 210 ? -16.938 -21.391 -13.914 1 89.81 210 ILE A CA 1
ATOM 1616 C C . ILE A 1 210 ? -18 -22.469 -13.688 1 89.81 210 ILE A C 1
ATOM 1618 O O . ILE A 1 210 ? -17.703 -23.656 -13.68 1 89.81 210 ILE A O 1
ATOM 1622 N N . ALA A 1 211 ? -19.141 -22.219 -13.227 1 79.06 211 ALA A N 1
ATOM 1623 C CA . ALA A 1 211 ? -20.266 -23.125 -13.078 1 79.06 211 ALA A CA 1
ATOM 1624 C C . ALA A 1 211 ? -21.547 -22.516 -13.633 1 79.06 211 ALA A C 1
ATOM 1626 O O . ALA A 1 211 ? -22.344 -21.953 -12.883 1 79.06 211 ALA A O 1
ATOM 1627 N N . PRO A 1 212 ? -21.531 -22.562 -14.938 1 66.44 212 PRO A N 1
ATOM 1628 C CA . PRO A 1 212 ? -22.734 -21.938 -15.5 1 66.44 212 PRO A CA 1
ATOM 1629 C C . PRO A 1 212 ? -24.016 -22.547 -14.938 1 66.44 212 PRO A C 1
ATOM 1631 O O . PRO A 1 212 ? -24.047 -23.719 -14.57 1 66.44 212 PRO A O 1
ATOM 1634 N N . PRO A 1 213 ? -24.922 -21.703 -14.398 1 57.09 213 PRO A N 1
ATOM 1635 C CA . PRO A 1 213 ? -26.172 -22.234 -13.859 1 57.09 213 PRO A CA 1
ATOM 1636 C C . PRO A 1 213 ? -26.734 -23.391 -14.688 1 57.09 213 PRO A C 1
ATOM 1638 O O . PRO A 1 213 ? -26.5 -23.453 -15.898 1 57.09 213 PRO A O 1
ATOM 1641 N N . ASP A 1 214 ? -26.828 -24.453 -14.227 1 51.91 214 ASP A N 1
ATOM 1642 C CA . ASP A 1 214 ? -27.547 -25.531 -14.891 1 51.91 214 ASP A CA 1
ATOM 1643 C C . ASP A 1 214 ? -28.672 -24.984 -15.773 1 51.91 214 ASP A C 1
ATOM 1645 O O . ASP A 1 214 ? -29.5 -24.188 -15.312 1 51.91 214 ASP A O 1
ATOM 1649 N N . ALA A 1 215 ? -28.594 -24.797 -17.188 1 44.88 215 ALA A N 1
ATOM 1650 C CA . ALA A 1 215 ? -29.781 -24.719 -18.031 1 44.88 215 ALA A CA 1
ATOM 1651 C C . ALA A 1 215 ? -30.891 -25.641 -17.531 1 44.88 215 ALA A C 1
ATOM 1653 O O . ALA A 1 215 ? -30.719 -26.859 -17.531 1 44.88 215 ALA A O 1
ATOM 1654 N N . GLY A 1 216 ? -31.516 -25.391 -16.562 1 39.91 216 GLY A N 1
ATOM 1655 C CA . GLY A 1 216 ? -32.719 -26.188 -16.25 1 39.91 216 GLY A CA 1
ATOM 1656 C C . GLY A 1 216 ? -33.344 -26.797 -17.484 1 39.91 216 GLY A C 1
ATOM 1657 O O . GLY A 1 216 ? -33 -26.438 -18.609 1 39.91 216 GLY A O 1
ATOM 1658 N N . ASP A 1 217 ? -34.438 -27.766 -17.203 1 40.25 217 ASP A N 1
ATOM 1659 C CA . ASP A 1 217 ? -35.5 -28.609 -17.797 1 40.25 217 ASP A CA 1
ATOM 1660 C C . ASP A 1 217 ? -36.312 -27.828 -18.797 1 40.25 217 ASP A C 1
ATOM 1662 O O . ASP A 1 217 ? -37.125 -26.969 -18.406 1 40.25 217 ASP A O 1
ATOM 1666 N N . ALA A 1 218 ? -35.844 -27.438 -19.938 1 41.94 218 ALA A N 1
ATOM 1667 C CA . ALA A 1 218 ? -36.812 -27.172 -20.984 1 41.94 218 ALA A CA 1
ATOM 1668 C C . ALA A 1 218 ? -38.031 -28.062 -20.844 1 41.94 218 ALA A C 1
ATOM 1670 O O . ALA A 1 218 ? -37.906 -29.281 -20.688 1 41.94 218 ALA A O 1
ATOM 1671 N N . PRO A 1 219 ? -39.188 -27.5 -20.328 1 40.5 219 PRO A N 1
ATOM 1672 C CA . PRO A 1 219 ? -40.406 -28.359 -20.234 1 40.5 219 PRO A CA 1
ATOM 1673 C C . PRO A 1 219 ? -40.625 -29.188 -21.484 1 40.5 219 PRO A C 1
ATOM 1675 O O . PRO A 1 219 ? -40.312 -28.75 -22.594 1 40.5 219 PRO A O 1
ATOM 1678 N N . ALA A 1 220 ? -40.5 -30.5 -21.359 1 38.59 220 ALA A N 1
ATOM 1679 C CA . ALA A 1 220 ? -41 -31.438 -22.375 1 38.59 220 ALA A CA 1
ATOM 1680 C C . ALA A 1 220 ? -42.312 -30.938 -22.953 1 38.59 220 ALA A C 1
ATOM 1682 O O . ALA A 1 220 ? -43.25 -30.562 -22.219 1 38.59 220 ALA A O 1
ATOM 1683 N N . SER A 1 221 ? -42.25 -30.203 -24.109 1 37.09 221 SER A N 1
ATOM 1684 C CA . SER A 1 221 ? -43.438 -29.922 -24.906 1 37.09 221 SER A CA 1
ATOM 1685 C C . SER A 1 221 ? -44.438 -31.078 -24.812 1 37.09 221 SER A C 1
ATOM 1687 O O . SER A 1 221 ? -44.125 -32.219 -25.141 1 37.09 221 SER A O 1
ATOM 1689 N N . GLY A 1 222 ? -45.344 -31.016 -23.781 1 31.05 222 GLY A N 1
ATOM 1690 C CA . GLY A 1 222 ? -46.5 -31.891 -23.672 1 31.05 222 GLY A CA 1
ATOM 1691 C C . GLY A 1 222 ? -47.156 -32.188 -25.016 1 31.05 222 GLY A C 1
ATOM 1692 O O . GLY A 1 222 ? -46.938 -31.438 -25.984 1 31.05 222 GLY A O 1
ATOM 1693 N N . PRO A 1 223 ? -47.438 -33.469 -25.391 1 36.28 223 PRO A N 1
ATOM 1694 C CA . PRO A 1 223 ? -48.062 -33.906 -26.641 1 36.28 223 PRO A CA 1
ATOM 1695 C C . PRO A 1 223 ? -49.25 -33.062 -27.016 1 36.28 223 PRO A C 1
ATOM 1697 O O . PRO A 1 223 ? -49.969 -32.531 -26.141 1 36.28 223 PRO A O 1
ATOM 1700 N N . GLN A 1 224 ? -49.156 -32.062 -27.969 1 31.09 224 GLN A N 1
ATOM 1701 C CA . GLN A 1 224 ? -50.375 -31.5 -28.5 1 31.09 224 GLN A CA 1
ATOM 1702 C C . GLN A 1 224 ? -51.438 -32.562 -28.734 1 31.09 224 GLN A C 1
ATOM 1704 O O . GLN A 1 224 ? -51.188 -33.5 -29.5 1 31.09 224 GLN A O 1
ATOM 1709 N N . ALA A 1 225 ? -52.5 -32.625 -27.828 1 28.45 225 ALA A N 1
ATOM 1710 C CA . ALA A 1 225 ? -53.75 -33.25 -28.203 1 28.45 225 ALA A CA 1
ATOM 1711 C C . ALA A 1 225 ? -54.438 -32.531 -29.344 1 28.45 225 ALA A C 1
ATOM 1713 O O . ALA A 1 225 ? -54.469 -31.281 -29.375 1 28.45 225 ALA A O 1
ATOM 1714 N N . MET B 1 1 ? 4.352 -38.125 -2.055 1 36.91 1 MET B N 1
ATOM 1715 C CA . MET B 1 1 ? 4.426 -36.656 -1.992 1 36.91 1 MET B CA 1
ATOM 1716 C C . MET B 1 1 ? 3.166 -36.094 -1.367 1 36.91 1 MET B C 1
ATOM 1718 O O . MET B 1 1 ? 2.055 -36.5 -1.695 1 36.91 1 MET B O 1
ATOM 1722 N N . PRO B 1 2 ? 3.389 -35.562 -0.217 1 43.12 2 PRO B N 1
ATOM 1723 C CA . PRO B 1 2 ? 2.121 -35.031 0.282 1 43.12 2 PRO B CA 1
ATOM 1724 C C . PRO B 1 2 ? 1.397 -34.156 -0.751 1 43.12 2 PRO B C 1
ATOM 1726 O O . PRO B 1 2 ? 2.025 -33.344 -1.429 1 43.12 2 PRO B O 1
ATOM 1729 N N . GLU B 1 3 ? 0.371 -34.688 -1.329 1 51.94 3 GLU B N 1
ATOM 1730 C CA . GLU B 1 3 ? -0.44 -33.938 -2.285 1 51.94 3 GLU B CA 1
ATOM 1731 C C . GLU B 1 3 ? -0.853 -32.562 -1.715 1 51.94 3 GLU B C 1
ATOM 1733 O O . GLU B 1 3 ? -1.518 -32.5 -0.679 1 51.94 3 GLU B O 1
ATOM 1738 N N . TYR B 1 4 ? 0.076 -31.625 -1.983 1 57 4 TYR B N 1
ATOM 1739 C CA . TYR B 1 4 ? -0.305 -30.266 -1.607 1 57 4 TYR B CA 1
ATOM 1740 C C . TYR B 1 4 ? -1.615 -29.859 -2.273 1 57 4 TYR B C 1
ATOM 1742 O O . TYR B 1 4 ? -1.7 -29.797 -3.502 1 57 4 TYR B O 1
ATOM 1750 N N . LYS B 1 5 ? -2.654 -30.031 -1.414 1 73.94 5 LYS B N 1
ATOM 1751 C CA . LYS B 1 5 ? -3.951 -29.672 -1.982 1 73.94 5 LYS B CA 1
ATOM 1752 C C . LYS B 1 5 ? -4.395 -28.297 -1.513 1 73.94 5 LYS B C 1
ATOM 1754 O O . LYS B 1 5 ? -4.129 -27.906 -0.374 1 73.94 5 LYS B O 1
ATOM 1759 N N . LEU B 1 6 ? -4.758 -27.531 -2.434 1 78.12 6 LEU B N 1
ATOM 1760 C CA . LEU B 1 6 ? -5.375 -26.25 -2.076 1 78.12 6 LEU B CA 1
ATOM 1761 C C . LEU B 1 6 ? -6.59 -26.469 -1.179 1 78.12 6 LEU B C 1
ATOM 1763 O O . LEU B 1 6 ? -7.258 -27.5 -1.274 1 78.12 6 LEU B O 1
ATOM 1767 N N . PRO B 1 7 ? -6.715 -25.625 -0.163 1 70.81 7 PRO B N 1
ATOM 1768 C CA . PRO B 1 7 ? -7.949 -25.75 0.618 1 70.81 7 PRO B CA 1
ATOM 1769 C C . PRO B 1 7 ? -9.203 -25.75 -0.254 1 70.81 7 PRO B C 1
ATOM 1771 O O . PRO B 1 7 ? -9.227 -25.109 -1.308 1 70.81 7 PRO B O 1
ATOM 1774 N N . ALA B 1 8 ? -10.125 -26.672 0.291 1 70.19 8 ALA B N 1
ATOM 1775 C CA . ALA B 1 8 ? -11.344 -26.828 -0.494 1 70.19 8 ALA B CA 1
ATOM 1776 C C . ALA B 1 8 ? -12.188 -25.562 -0.468 1 70.19 8 ALA B C 1
ATOM 1778 O O . ALA B 1 8 ? -12.977 -25.312 -1.38 1 70.19 8 ALA B O 1
ATOM 1779 N N . ASP B 1 9 ? -11.961 -24.812 0.738 1 71.25 9 ASP B N 1
ATOM 1780 C CA . ASP B 1 9 ? -12.797 -23.609 0.793 1 71.25 9 ASP B CA 1
ATOM 1781 C C . ASP B 1 9 ? -11.969 -22.375 1.154 1 71.25 9 ASP B C 1
ATOM 1783 O O . ASP B 1 9 ? -10.828 -22.5 1.599 1 71.25 9 ASP B O 1
ATOM 1787 N N . GLY B 1 10 ? -12.406 -21.266 0.714 1 74.25 10 GLY B N 1
ATOM 1788 C CA . GLY B 1 10 ? -11.75 -19.984 0.863 1 74.25 10 GLY B CA 1
ATOM 1789 C C . GLY B 1 10 ? -11.734 -19.484 2.293 1 74.25 10 GLY B C 1
ATOM 1790 O O . GLY B 1 10 ? -11.133 -18.453 2.588 1 74.25 10 GLY B O 1
ATOM 1791 N N . SER B 1 11 ? -12.297 -20.172 3.283 1 77.62 11 SER B N 1
ATOM 1792 C CA . SER B 1 11 ? -12.383 -19.672 4.648 1 77.62 11 SER B CA 1
ATOM 1793 C C . SER B 1 11 ? -11 -19.562 5.289 1 77.62 11 SER B C 1
ATOM 1795 O O . SER B 1 11 ? -10.828 -18.859 6.289 1 77.62 11 SER B O 1
ATOM 1797 N N . ARG B 1 12 ? -10.039 -20.078 4.707 1 82.62 12 ARG B N 1
ATOM 1798 C CA . ARG B 1 12 ? -8.703 -20.078 5.297 1 82.62 12 ARG B CA 1
ATOM 1799 C C . ARG B 1 12 ? -7.824 -19.016 4.656 1 82.62 12 ARG B C 1
ATOM 1801 O O . ARG B 1 12 ? -6.688 -18.812 5.078 1 82.62 12 ARG B O 1
ATOM 1808 N N . LEU B 1 13 ? -8.43 -18.391 3.717 1 87.62 13 LEU B N 1
ATOM 1809 C CA . LEU B 1 13 ? -7.645 -17.375 3.033 1 87.62 13 LEU B CA 1
ATOM 1810 C C . LEU B 1 13 ? -7.555 -16.094 3.871 1 87.62 13 LEU B C 1
ATOM 1812 O O . LEU B 1 13 ? -8.578 -15.57 4.316 1 87.62 13 LEU B O 1
ATOM 1816 N N . GLY B 1 14 ? -6.305 -15.594 4.109 1 88.38 14 GLY B N 1
ATOM 1817 C CA . GLY B 1 14 ? -6.074 -14.391 4.895 1 88.38 14 GLY B CA 1
ATOM 1818 C C . GLY B 1 14 ? -6.254 -13.117 4.098 1 88.38 14 GLY B C 1
ATOM 1819 O O . GLY B 1 14 ? -5.977 -13.078 2.898 1 88.38 14 GLY B O 1
ATOM 1820 N N . LEU B 1 15 ? -6.633 -11.938 4.723 1 90.06 15 LEU B N 1
ATOM 1821 C CA . LEU B 1 15 ? -6.926 -10.672 4.066 1 90.06 15 LEU B CA 1
ATOM 1822 C C . LEU B 1 15 ? -5.805 -9.664 4.297 1 90.06 15 LEU B C 1
ATOM 1824 O O . LEU B 1 15 ? -5.973 -8.469 4.047 1 90.06 15 LEU B O 1
ATOM 1828 N N . ARG B 1 16 ? -4.688 -10.086 4.684 1 86.38 16 ARG B N 1
ATOM 1829 C CA . ARG B 1 16 ? -3.607 -9.203 5.113 1 86.38 16 ARG B CA 1
ATOM 1830 C C . ARG B 1 16 ? -3.145 -8.312 3.965 1 86.38 16 ARG B C 1
ATOM 1832 O O . ARG B 1 16 ? -2.734 -7.168 4.184 1 86.38 16 ARG B O 1
ATOM 1839 N N . HIS B 1 17 ? -3.273 -8.781 2.805 1 87.06 17 HIS B N 1
ATOM 1840 C CA . HIS B 1 17 ? -2.68 -8.086 1.668 1 87.06 17 HIS B CA 1
ATOM 1841 C C . HIS B 1 17 ? -3.754 -7.492 0.761 1 87.06 17 HIS B C 1
ATOM 1843 O O . HIS B 1 17 ? -3.486 -7.176 -0.4 1 87.06 17 HIS B O 1
ATOM 1849 N N . ARG B 1 18 ? -4.93 -7.305 1.29 1 88.31 18 ARG B N 1
ATOM 1850 C CA . ARG B 1 18 ? -6.074 -6.844 0.512 1 88.31 18 ARG B CA 1
ATOM 1851 C C . ARG B 1 18 ? -5.758 -5.543 -0.214 1 88.31 18 ARG B C 1
ATOM 1853 O O . ARG B 1 18 ? -6.102 -5.379 -1.387 1 88.31 18 ARG B O 1
ATOM 1860 N N . ASP B 1 19 ? -5.043 -4.68 0.473 1 87.12 19 ASP B N 1
ATOM 1861 C CA . ASP B 1 19 ? -4.816 -3.344 -0.069 1 87.12 19 ASP B CA 1
ATOM 1862 C C . ASP B 1 19 ? -3.365 -3.166 -0.506 1 87.12 19 ASP B C 1
ATOM 1864 O O . ASP B 1 19 ? -2.908 -2.041 -0.721 1 87.12 19 ASP B O 1
ATOM 1868 N N . ALA B 1 20 ? -2.691 -4.246 -0.642 1 87 20 ALA B N 1
ATOM 1869 C CA . ALA B 1 20 ? -1.274 -4.18 -0.991 1 87 20 ALA B CA 1
ATOM 1870 C C . ALA B 1 20 ? -1.09 -3.869 -2.475 1 87 20 ALA B C 1
ATOM 1872 O O . ALA B 1 20 ? -1.925 -4.242 -3.301 1 87 20 ALA B O 1
ATOM 1873 N N . THR B 1 21 ? 0.019 -3.162 -2.738 1 85.19 21 THR B N 1
ATOM 1874 C CA . THR B 1 21 ? 0.414 -2.885 -4.113 1 85.19 21 THR B CA 1
ATOM 1875 C C . THR B 1 21 ? 1.756 -3.537 -4.434 1 85.19 21 THR B C 1
ATOM 1877 O O . THR B 1 21 ? 2.469 -3.977 -3.529 1 85.19 21 THR B O 1
ATOM 1880 N N . ALA B 1 22 ? 2.006 -3.555 -5.73 1 90.31 22 ALA B N 1
ATOM 1881 C CA . ALA B 1 22 ? 3.309 -4.066 -6.145 1 90.31 22 ALA B CA 1
ATOM 1882 C C . ALA B 1 22 ? 4.426 -3.107 -5.754 1 90.31 22 ALA B C 1
ATOM 1884 O O . ALA B 1 22 ? 4.219 -1.893 -5.691 1 90.31 22 ALA B O 1
ATOM 1885 N N . LEU B 1 23 ? 5.57 -3.68 -5.512 1 85.88 23 LEU B N 1
ATOM 1886 C CA . LEU B 1 23 ? 6.781 -2.912 -5.258 1 85.88 23 LEU B CA 1
ATOM 1887 C C . LEU B 1 23 ? 7.742 -3.004 -6.438 1 85.88 23 LEU B C 1
ATOM 1889 O O . LEU B 1 23 ? 7.941 -4.086 -7 1 85.88 23 LEU B O 1
ATOM 1893 N N . HIS B 1 24 ? 8.227 -1.896 -6.84 1 87 24 HIS B N 1
ATOM 1894 C CA . HIS B 1 24 ? 9.305 -1.901 -7.824 1 87 24 HIS B CA 1
ATOM 1895 C C . HIS B 1 24 ? 10.633 -2.318 -7.191 1 87 24 HIS B C 1
ATOM 1897 O O . HIS B 1 24 ? 10.984 -1.836 -6.113 1 87 24 HIS B O 1
ATOM 1903 N N . VAL B 1 25 ? 11.352 -3.205 -7.918 1 86.81 25 VAL B N 1
ATOM 1904 C CA . VAL B 1 25 ? 12.586 -3.719 -7.336 1 86.81 25 VAL B CA 1
ATOM 1905 C C . VAL B 1 25 ? 13.672 -3.795 -8.406 1 86.81 25 VAL B C 1
ATOM 1907 O O . VAL B 1 25 ? 13.367 -3.836 -9.602 1 86.81 25 VAL B O 1
ATOM 1910 N N . ASP B 1 26 ? 14.82 -3.723 -7.945 1 88.19 26 ASP B N 1
ATOM 1911 C CA . ASP B 1 26 ? 16 -4.043 -8.742 1 88.19 26 ASP B CA 1
ATOM 1912 C C . ASP B 1 26 ? 16.594 -5.387 -8.328 1 88.19 26 ASP B C 1
ATOM 1914 O O . ASP B 1 26 ? 17.281 -5.477 -7.305 1 88.19 26 ASP B O 1
ATOM 1918 N N . TRP B 1 27 ? 16.375 -6.367 -9.148 1 92.25 27 TRP B N 1
ATOM 1919 C CA . TRP B 1 27 ? 16.766 -7.727 -8.773 1 92.25 27 TRP B CA 1
ATOM 1920 C C . TRP B 1 27 ? 18.266 -7.848 -8.625 1 92.25 27 TRP B C 1
ATOM 1922 O O . TRP B 1 27 ? 18.766 -8.609 -7.793 1 92.25 27 TRP B O 1
ATOM 1932 N N . GLU B 1 28 ? 18.969 -7.117 -9.438 1 90.81 28 GLU B N 1
ATOM 1933 C CA . GLU B 1 28 ? 20.438 -7.16 -9.328 1 90.81 28 GLU B CA 1
ATOM 1934 C C . GLU B 1 28 ? 20.906 -6.637 -7.977 1 90.81 28 GLU B C 1
ATOM 1936 O O . GLU B 1 28 ? 21.766 -7.242 -7.336 1 90.81 28 GLU B O 1
ATOM 1941 N N . GLN B 1 29 ? 20.312 -5.613 -7.574 1 86.69 29 GLN B N 1
ATOM 1942 C CA . GLN B 1 29 ? 20.672 -5.051 -6.273 1 86.69 29 GLN B CA 1
ATOM 1943 C C . GLN B 1 29 ? 20.281 -5.996 -5.141 1 86.69 29 GLN B C 1
ATOM 1945 O O . GLN B 1 29 ? 21.016 -6.156 -4.172 1 86.69 29 GLN B O 1
ATOM 1950 N N . ILE B 1 30 ? 19.172 -6.562 -5.273 1 90.94 30 ILE B N 1
ATOM 1951 C CA . ILE B 1 30 ? 18.688 -7.477 -4.246 1 90.94 30 ILE B CA 1
ATOM 1952 C C . ILE B 1 30 ? 19.594 -8.703 -4.172 1 90.94 30 ILE B C 1
ATOM 1954 O O . ILE B 1 30 ? 19.969 -9.133 -3.082 1 90.94 30 ILE B O 1
ATOM 1958 N N . ARG B 1 31 ? 19.922 -9.211 -5.297 1 92.62 31 ARG B N 1
ATOM 1959 C CA . ARG B 1 31 ? 20.812 -10.367 -5.328 1 92.62 31 ARG B CA 1
ATOM 1960 C C . ARG B 1 31 ? 22.172 -10.039 -4.715 1 92.62 31 ARG B C 1
ATOM 1962 O O . ARG B 1 31 ? 22.719 -10.82 -3.936 1 92.62 31 ARG B O 1
ATOM 1969 N N . ALA B 1 32 ? 22.625 -8.883 -5.047 1 91.25 32 ALA B N 1
ATOM 1970 C CA . ALA B 1 32 ? 23.906 -8.445 -4.492 1 91.25 32 ALA B CA 1
ATOM 1971 C C . ALA B 1 32 ? 23.828 -8.305 -2.977 1 91.25 32 ALA B C 1
ATOM 1973 O O . ALA B 1 32 ? 24.734 -8.742 -2.26 1 91.25 32 ALA B O 1
ATOM 1974 N N . ALA B 1 33 ? 22.766 -7.762 -2.52 1 86.38 33 ALA B N 1
ATOM 1975 C CA . ALA B 1 33 ? 22.578 -7.543 -1.088 1 86.38 33 ALA B CA 1
ATOM 1976 C C . ALA B 1 33 ? 22.391 -8.867 -0.353 1 86.38 33 ALA B C 1
ATOM 1978 O O . ALA B 1 33 ? 22.531 -8.93 0.872 1 86.38 33 ALA B O 1
ATOM 1979 N N . ASN B 1 34 ? 22.047 -9.867 -1.048 1 92.38 34 ASN B N 1
ATOM 1980 C CA . ASN B 1 34 ? 21.844 -11.195 -0.475 1 92.38 34 ASN B CA 1
ATOM 1981 C C . ASN B 1 34 ? 22.969 -12.148 -0.863 1 92.38 34 ASN B C 1
ATOM 1983 O O . ASN B 1 34 ? 22.75 -13.352 -1.009 1 92.38 34 ASN B O 1
ATOM 1987 N N . GLU B 1 35 ? 24.062 -11.594 -1.183 1 92.56 35 GLU B N 1
ATOM 1988 C CA . GLU B 1 35 ? 25.266 -12.344 -1.49 1 92.56 35 GLU B CA 1
ATOM 1989 C C . GLU B 1 35 ? 25.047 -13.297 -2.662 1 92.56 35 GLU B C 1
ATOM 1991 O O . GLU B 1 35 ? 25.594 -14.398 -2.688 1 92.56 35 GLU B O 1
ATOM 1996 N N . TYR B 1 36 ? 24.078 -13.047 -3.496 1 90.88 36 TYR B N 1
ATOM 1997 C CA . TYR B 1 36 ? 23.781 -13.742 -4.742 1 90.88 36 TYR B CA 1
ATOM 1998 C C . TYR B 1 36 ? 23.234 -15.141 -4.465 1 90.88 36 TYR B C 1
ATOM 2000 O O . TYR B 1 36 ? 23.344 -16.031 -5.312 1 90.88 36 TYR B O 1
ATOM 2008 N N . GLU B 1 37 ? 22.703 -15.25 -3.244 1 90.25 37 GLU B N 1
ATOM 2009 C CA . GLU B 1 37 ? 21.906 -16.453 -2.986 1 90.25 37 GLU B CA 1
ATOM 2010 C C . GLU B 1 37 ? 20.625 -16.453 -3.793 1 90.25 37 GLU B C 1
ATOM 2012 O O . GLU B 1 37 ? 20.125 -15.391 -4.191 1 90.25 37 GLU B O 1
ATOM 2017 N N . ASP B 1 38 ? 20.188 -17.672 -4.055 1 91 38 ASP B N 1
ATOM 2018 C CA . ASP B 1 38 ? 18.953 -17.766 -4.809 1 91 38 ASP B CA 1
ATOM 2019 C C . ASP B 1 38 ? 17.781 -17.141 -4.035 1 91 38 ASP B C 1
ATOM 2021 O O . ASP B 1 38 ? 17.469 -17.578 -2.922 1 91 38 ASP B O 1
ATOM 2025 N N . VAL B 1 39 ? 17.188 -16.156 -4.609 1 95.12 39 VAL B N 1
ATOM 2026 C CA . VAL B 1 39 ? 16.109 -15.461 -3.926 1 95.12 39 VAL B CA 1
ATOM 2027 C C . VAL B 1 39 ? 14.789 -16.203 -4.156 1 95.12 39 VAL B C 1
ATOM 2029 O O . VAL B 1 39 ? 13.797 -15.945 -3.477 1 95.12 39 VAL B O 1
ATOM 2032 N N . VAL B 1 40 ? 14.82 -17.141 -5.094 1 97.12 40 VAL B N 1
ATOM 2033 C CA . VAL B 1 40 ? 13.609 -17.891 -5.402 1 97.12 40 VAL B CA 1
ATOM 2034 C C . VAL B 1 40 ? 13.492 -19.094 -4.465 1 97.12 40 VAL B C 1
ATOM 2036 O O . VAL B 1 40 ? 14.469 -19.812 -4.246 1 97.12 40 VAL B O 1
ATOM 2039 N N . VAL B 1 41 ? 12.305 -19.203 -3.893 1 96.56 41 VAL B N 1
ATOM 2040 C CA . VAL B 1 41 ? 11.992 -20.453 -3.213 1 96.56 41 VAL B CA 1
ATOM 2041 C C . VAL B 1 41 ? 11.656 -21.531 -4.242 1 96.56 41 VAL B C 1
ATOM 2043 O O . VAL B 1 41 ? 10.539 -21.578 -4.762 1 96.56 41 VAL B O 1
ATOM 2046 N N . GLN B 1 42 ? 12.586 -22.375 -4.477 1 94.56 42 GLN B N 1
ATOM 2047 C CA . GLN B 1 42 ? 12.453 -23.328 -5.578 1 94.56 42 GLN B CA 1
ATOM 2048 C C . GLN B 1 42 ? 11.508 -24.469 -5.211 1 94.56 42 GLN B C 1
ATOM 2050 O O . GLN B 1 42 ? 11.656 -25.094 -4.156 1 94.56 42 GLN B O 1
ATOM 2055 N N . PRO B 1 43 ? 10.586 -24.672 -6.051 1 94.19 43 PRO B N 1
ATOM 2056 C CA . PRO B 1 43 ? 9.82 -25.906 -5.855 1 94.19 43 PRO B CA 1
ATOM 2057 C C . PRO B 1 43 ? 10.609 -27.156 -6.211 1 94.19 43 PRO B C 1
ATOM 2059 O O . PRO B 1 43 ? 11.664 -27.078 -6.852 1 94.19 43 PRO B O 1
ATOM 2062 N N . LYS B 1 44 ? 10.07 -28.25 -5.738 1 91.44 44 LYS B N 1
ATOM 2063 C CA . LYS B 1 44 ? 10.648 -29.516 -6.195 1 91.44 44 LYS B CA 1
ATOM 2064 C C . LYS B 1 44 ? 10.18 -29.844 -7.609 1 91.44 44 LYS B C 1
ATOM 2066 O O . LYS B 1 44 ? 9 -29.688 -7.934 1 91.44 44 LYS B O 1
ATOM 2071 N N . PRO B 1 45 ? 11.094 -30.25 -8.383 1 92.38 45 PRO B N 1
ATOM 2072 C CA . PRO B 1 45 ? 10.664 -30.656 -9.727 1 92.38 45 PRO B CA 1
ATOM 2073 C C . PRO B 1 45 ? 9.695 -31.844 -9.711 1 92.38 45 PRO B C 1
ATOM 2075 O O . PRO B 1 45 ? 9.844 -32.75 -8.883 1 92.38 45 PRO B O 1
ATOM 2078 N N . THR B 1 46 ? 8.797 -31.734 -10.562 1 87.88 46 THR B N 1
ATOM 2079 C CA . THR B 1 46 ? 7.883 -32.875 -10.742 1 87.88 46 THR B CA 1
ATOM 2080 C C . THR B 1 46 ? 8.438 -33.844 -11.758 1 87.88 46 THR B C 1
ATOM 2082 O O . THR B 1 46 ? 9.461 -33.594 -12.398 1 87.88 46 THR B O 1
ATOM 2085 N N . ALA B 1 47 ? 7.699 -34.969 -11.836 1 89.31 47 ALA B N 1
ATOM 2086 C CA . ALA B 1 47 ? 8.102 -35.969 -12.82 1 89.31 47 ALA B CA 1
ATOM 2087 C C . ALA B 1 47 ? 8.086 -35.406 -14.227 1 89.31 47 ALA B C 1
ATOM 2089 O O . ALA B 1 47 ? 8.992 -35.656 -15.023 1 89.31 47 ALA B O 1
ATOM 2090 N N . ASP B 1 48 ? 7.094 -34.594 -14.484 1 88.38 48 ASP B N 1
ATOM 2091 C CA . ASP B 1 48 ? 6.961 -34 -15.805 1 88.38 48 ASP B CA 1
ATOM 2092 C C . ASP B 1 48 ? 8.125 -33.062 -16.094 1 88.38 48 ASP B C 1
ATOM 2094 O O . ASP B 1 48 ? 8.633 -33.031 -17.219 1 88.38 48 ASP B O 1
ATOM 2098 N N . VAL B 1 49 ? 8.5 -32.344 -15.133 1 90.25 49 VAL B N 1
ATOM 2099 C CA . VAL B 1 49 ? 9.609 -31.406 -15.281 1 90.25 49 VAL B CA 1
ATOM 2100 C C . VAL B 1 49 ? 10.898 -32.188 -15.562 1 90.25 49 VAL B C 1
ATOM 2102 O O . VAL B 1 49 ? 11.688 -31.781 -16.422 1 90.25 49 VAL B O 1
ATOM 2105 N N . LEU B 1 50 ? 11.086 -33.25 -14.875 1 93.88 50 LEU B N 1
ATOM 2106 C CA . LEU B 1 50 ? 12.281 -34.062 -15.078 1 93.88 50 LEU B CA 1
ATOM 2107 C C . LEU B 1 50 ? 12.352 -34.562 -16.5 1 93.88 50 LEU B C 1
ATOM 2109 O O . LEU B 1 50 ? 13.398 -34.5 -17.141 1 93.88 50 LEU B O 1
ATOM 2113 N N . GLU B 1 51 ? 11.266 -35 -16.953 1 91.75 51 GLU B N 1
ATOM 2114 C CA . GLU B 1 51 ? 11.211 -35.531 -18.312 1 91.75 51 GLU B CA 1
ATOM 2115 C C . GLU B 1 51 ? 11.445 -34.438 -19.344 1 91.75 51 GLU B C 1
ATOM 2117 O O . GLU B 1 51 ? 12.203 -34.594 -20.281 1 91.75 51 GLU B O 1
ATOM 2122 N N . GLU B 1 52 ? 10.836 -33.344 -19.094 1 92.88 52 GLU B N 1
ATOM 2123 C CA . GLU B 1 52 ? 10.922 -32.219 -20.016 1 92.88 52 GLU B CA 1
ATOM 2124 C C . GLU B 1 52 ? 12.352 -31.688 -20.125 1 92.88 52 GLU B C 1
ATOM 2126 O O . GLU B 1 52 ? 12.781 -31.25 -21.188 1 92.88 52 GLU B O 1
ATOM 2131 N N . TYR B 1 53 ? 13.008 -31.797 -19.078 1 94.38 53 TYR B N 1
ATOM 2132 C CA . TYR B 1 53 ? 14.336 -31.188 -19.047 1 94.38 53 TYR B CA 1
ATOM 2133 C C . TYR B 1 53 ? 15.422 -32.25 -19.172 1 94.38 53 TYR B C 1
ATOM 2135 O O . TYR B 1 53 ? 16.562 -32.062 -18.766 1 94.38 53 TYR B O 1
ATOM 2143 N N . GLY B 1 54 ? 15.109 -33.438 -19.609 1 90.56 54 GLY B N 1
ATOM 2144 C CA . GLY B 1 54 ? 16.062 -34.406 -20.156 1 90.56 54 GLY B CA 1
ATOM 2145 C C . GLY B 1 54 ? 16.578 -35.375 -19.109 1 90.56 54 GLY B C 1
ATOM 2146 O O . GLY B 1 54 ? 17.672 -35.938 -19.25 1 90.56 54 GLY B O 1
ATOM 2147 N N . TYR B 1 55 ? 15.82 -35.438 -18.016 1 91.38 55 TYR B N 1
ATOM 2148 C CA . TYR B 1 55 ? 16.266 -36.469 -17.062 1 91.38 55 TYR B CA 1
ATOM 2149 C C . TYR B 1 55 ? 16.172 -37.875 -17.688 1 91.38 55 TYR B C 1
ATOM 2151 O O . TYR B 1 55 ? 15.102 -38.25 -18.172 1 91.38 55 TYR B O 1
ATOM 2159 N N . ASP B 1 56 ? 17.328 -38.594 -17.672 1 87.81 56 ASP B N 1
ATOM 2160 C CA . ASP B 1 56 ? 17.375 -39.906 -18.281 1 87.81 56 ASP B CA 1
ATOM 2161 C C . ASP B 1 56 ? 17.859 -40.969 -17.281 1 87.81 56 ASP B C 1
ATOM 2163 O O . ASP B 1 56 ? 18.344 -42.031 -17.688 1 87.81 56 ASP B O 1
ATOM 2167 N N . GLY B 1 57 ? 17.656 -40.594 -16.031 1 85.06 57 GLY B N 1
ATOM 2168 C CA . GLY B 1 57 ? 18.047 -41.562 -15.031 1 85.06 57 GLY B CA 1
ATOM 2169 C C . GLY B 1 57 ? 17.125 -42.781 -14.969 1 85.06 57 GLY B C 1
ATOM 2170 O O . GLY B 1 57 ? 16.062 -42.781 -15.586 1 85.06 57 GLY B O 1
ATOM 2171 N N . GLY B 1 58 ? 17.422 -43.875 -14.367 1 89.06 58 GLY B N 1
ATOM 2172 C CA . GLY B 1 58 ? 16.703 -45.125 -14.344 1 89.06 58 GLY B CA 1
ATOM 2173 C C . GLY B 1 58 ? 15.742 -45.25 -13.172 1 89.06 58 GLY B C 1
ATOM 2174 O O . GLY B 1 58 ? 15.195 -46.312 -12.906 1 89.06 58 GLY B O 1
ATOM 2175 N N . GLN B 1 59 ? 15.492 -44.125 -12.477 1 91.75 59 GLN B N 1
ATOM 2176 C CA . GLN B 1 59 ? 14.625 -44.188 -11.297 1 91.75 59 GLN B CA 1
ATOM 2177 C C . GLN B 1 59 ? 13.156 -44.25 -11.695 1 91.75 59 GLN B C 1
ATOM 2179 O O . GLN B 1 59 ? 12.766 -43.781 -12.758 1 91.75 59 GLN B O 1
ATOM 2184 N N . ASP B 1 60 ? 12.344 -44.906 -10.867 1 93.44 60 ASP B N 1
ATOM 2185 C CA . ASP B 1 60 ? 10.891 -44.969 -11.062 1 93.44 60 ASP B CA 1
ATOM 2186 C C . ASP B 1 60 ? 10.227 -43.688 -10.602 1 93.44 60 ASP B C 1
ATOM 2188 O O . ASP B 1 60 ? 10.016 -43.469 -9.398 1 93.44 60 ASP B O 1
ATOM 2192 N N . LEU B 1 61 ? 9.727 -42.875 -11.477 1 92.12 61 LEU B N 1
ATOM 2193 C CA . LEU B 1 61 ? 9.219 -41.531 -11.188 1 92.12 61 LEU B CA 1
ATOM 2194 C C . LEU B 1 61 ? 7.812 -41.594 -10.594 1 92.12 61 LEU B C 1
ATOM 2196 O O . LEU B 1 61 ? 7.266 -40.594 -10.172 1 92.12 61 LEU B O 1
ATOM 2200 N N . THR B 1 62 ? 7.27 -42.844 -10.617 1 91.25 62 THR B N 1
ATOM 2201 C CA . THR B 1 62 ? 5.887 -42.969 -10.164 1 91.25 62 THR B CA 1
ATOM 2202 C C . THR B 1 62 ? 5.832 -43.188 -8.648 1 91.25 62 THR B C 1
ATOM 2204 O O . THR B 1 62 ? 4.77 -43.062 -8.039 1 91.25 62 THR B O 1
ATOM 2207 N N . THR B 1 63 ? 6.988 -43.5 -8.023 1 91.81 63 THR B N 1
ATOM 2208 C CA . THR B 1 63 ? 7.051 -43.688 -6.574 1 91.81 63 THR B CA 1
ATOM 2209 C C . THR B 1 63 ? 7.707 -42.5 -5.906 1 91.81 63 THR B C 1
ATOM 2211 O O . THR B 1 63 ? 8.523 -41.812 -6.516 1 91.81 63 THR B O 1
ATOM 2214 N N . GLU B 1 64 ? 7.32 -42.25 -4.711 1 88.62 64 GLU B N 1
ATOM 2215 C CA . GLU B 1 64 ? 7.895 -41.156 -3.953 1 88.62 64 GLU B CA 1
ATOM 2216 C C . GLU B 1 64 ? 9.406 -41.281 -3.82 1 88.62 64 GLU B C 1
ATOM 2218 O O . GLU B 1 64 ? 10.148 -40.312 -3.982 1 88.62 64 GLU B O 1
ATOM 2223 N N . GLU B 1 65 ? 9.789 -42.469 -3.48 1 92 65 GLU B N 1
ATOM 2224 C CA . GLU B 1 65 ? 11.211 -42.75 -3.307 1 92 65 GLU B CA 1
ATOM 2225 C C . GLU B 1 65 ? 11.969 -42.594 -4.621 1 92 65 GLU B C 1
ATOM 2227 O O . GLU B 1 65 ? 13.062 -42.031 -4.648 1 92 65 GLU B O 1
ATOM 2232 N N . GLY B 1 66 ? 11.453 -43.156 -5.652 1 93.31 66 GLY B N 1
ATOM 2233 C CA . GLY B 1 66 ? 12.078 -43 -6.957 1 93.31 66 GLY B CA 1
ATOM 2234 C C . GLY B 1 66 ? 12.172 -41.562 -7.434 1 93.31 66 GLY B C 1
ATOM 2235 O O . GLY B 1 66 ? 13.188 -41.188 -8.008 1 93.31 66 GLY B O 1
ATOM 2236 N N . LEU B 1 67 ? 11.062 -40.812 -7.199 1 93.5 67 LEU B N 1
ATOM 2237 C CA . LEU B 1 67 ? 11.062 -39.406 -7.59 1 93.5 67 LEU B CA 1
ATOM 2238 C C . LEU B 1 67 ? 12.102 -38.625 -6.797 1 93.5 67 LEU B C 1
ATOM 2240 O O . LEU B 1 67 ? 12.812 -37.781 -7.359 1 93.5 67 LEU B O 1
ATOM 2244 N N . ALA B 1 68 ? 12.18 -38.875 -5.547 1 92.94 68 ALA B N 1
ATOM 2245 C CA . ALA B 1 68 ? 13.148 -38.188 -4.699 1 92.94 68 ALA B CA 1
ATOM 2246 C C . ALA B 1 68 ? 14.578 -38.469 -5.168 1 92.94 68 ALA B C 1
ATOM 2248 O O . ALA B 1 68 ? 15.398 -37.562 -5.234 1 92.94 68 ALA B O 1
ATOM 2249 N N . ALA B 1 69 ? 14.812 -39.688 -5.496 1 94.19 69 ALA B N 1
ATOM 2250 C CA . ALA B 1 69 ? 16.125 -40.062 -5.988 1 94.19 69 ALA B CA 1
ATOM 2251 C C . ALA B 1 69 ? 16.438 -39.406 -7.32 1 94.19 69 ALA B C 1
ATOM 2253 O O . ALA B 1 69 ? 17.562 -38.938 -7.555 1 94.19 69 ALA B O 1
ATOM 2254 N N . ALA B 1 70 ? 15.469 -39.375 -8.133 1 94.44 70 ALA B N 1
ATOM 2255 C CA . ALA B 1 70 ? 15.625 -38.75 -9.438 1 94.44 70 ALA B CA 1
ATOM 2256 C C . ALA B 1 70 ? 15.945 -37.25 -9.297 1 94.44 70 ALA B C 1
ATOM 2258 O O . ALA B 1 70 ? 16.766 -36.719 -10.039 1 94.44 70 ALA B O 1
ATOM 2259 N N . ILE B 1 71 ? 15.219 -36.562 -8.375 1 94.44 71 ILE B N 1
ATOM 2260 C CA . ILE B 1 71 ? 15.422 -35.156 -8.141 1 94.44 71 ILE B CA 1
ATOM 2261 C C . ILE B 1 71 ? 16.859 -34.906 -7.688 1 94.44 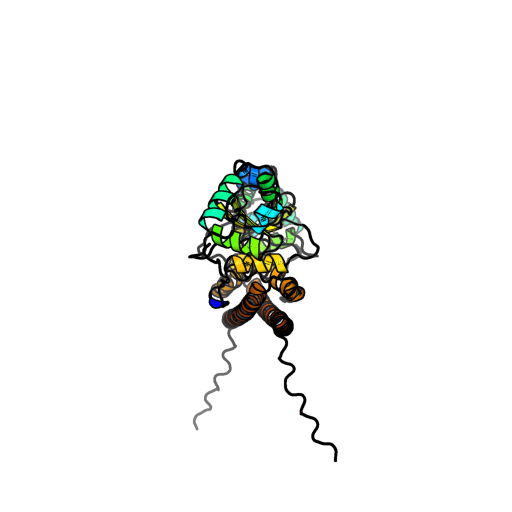71 ILE B C 1
ATOM 2263 O O . ILE B 1 71 ? 17.5 -33.938 -8.133 1 94.44 71 ILE B O 1
ATOM 2267 N N . GLU B 1 72 ? 17.375 -35.75 -6.844 1 94.06 72 GLU B N 1
ATOM 2268 C CA . GLU B 1 72 ? 18.75 -35.625 -6.387 1 94.06 72 GLU B CA 1
ATOM 2269 C C . GLU B 1 72 ? 19.734 -35.75 -7.551 1 94.06 72 GLU B C 1
ATOM 2271 O O . GLU B 1 72 ? 20.703 -35 -7.652 1 94.06 72 GLU B O 1
ATOM 2276 N N . GLU B 1 73 ? 19.469 -36.719 -8.414 1 94 73 GLU B N 1
ATOM 2277 C CA . GLU B 1 73 ? 20.328 -36.906 -9.578 1 94 73 GLU B CA 1
ATOM 2278 C C . GLU B 1 73 ? 20.234 -35.75 -10.547 1 94 73 GLU B C 1
ATOM 2280 O O . GLU B 1 73 ? 21.203 -35.406 -11.227 1 94 73 GLU B O 1
ATOM 2285 N N . PHE B 1 74 ? 19.016 -35.281 -10.586 1 95.19 74 PHE B N 1
ATOM 2286 C CA . PHE B 1 74 ? 18.734 -34.156 -11.5 1 95.19 74 PHE B CA 1
ATOM 2287 C C . PHE B 1 74 ? 19.5 -32.906 -11.094 1 95.19 74 PHE B C 1
ATOM 2289 O O . PHE B 1 74 ? 19.922 -32.125 -11.945 1 95.19 74 PHE B O 1
ATOM 2296 N N . GLU B 1 75 ? 19.719 -32.906 -9.734 1 92.44 75 GLU B N 1
ATOM 2297 C CA . GLU B 1 75 ? 20.453 -31.766 -9.203 1 92.44 75 GLU B CA 1
ATOM 2298 C C . GLU B 1 75 ? 21.906 -31.75 -9.703 1 92.44 75 GLU B C 1
ATOM 2300 O O . GLU B 1 75 ? 22.594 -32.781 -9.664 1 92.44 75 GLU B O 1
ATOM 2305 N N . GLY B 1 76 ? 22.422 -30.797 -10.391 1 88.44 76 GLY B N 1
ATOM 2306 C CA . GLY B 1 76 ? 23.781 -30.672 -10.914 1 88.44 76 GLY B CA 1
ATOM 2307 C C . GLY B 1 76 ? 23.844 -30.812 -12.422 1 88.44 76 GLY B C 1
ATOM 2308 O O . GLY B 1 76 ? 24.922 -30.656 -13.008 1 88.44 76 GLY B O 1
ATOM 2309 N N . THR B 1 77 ? 22.75 -31.234 -12.969 1 93.62 77 THR B N 1
ATOM 2310 C CA . THR B 1 77 ? 22.719 -31.375 -14.422 1 93.62 77 THR B CA 1
ATOM 2311 C C . THR B 1 77 ? 22.469 -30.031 -15.102 1 93.62 77 THR B C 1
ATOM 2313 O O . THR B 1 77 ? 22.062 -29.062 -14.445 1 93.62 77 THR B O 1
ATOM 2316 N N . ARG B 1 78 ? 22.672 -29.984 -16.359 1 94.31 78 ARG B N 1
ATOM 2317 C CA . ARG B 1 78 ? 22.391 -28.781 -17.141 1 94.31 78 ARG B CA 1
ATOM 2318 C C . ARG B 1 78 ? 20.891 -28.516 -17.219 1 94.31 78 ARG B C 1
ATOM 2320 O O . ARG B 1 78 ? 20.469 -27.359 -17.172 1 94.31 78 ARG B O 1
ATOM 2327 N N . GLY B 1 79 ? 20.188 -29.625 -17.328 1 94.06 79 GLY B N 1
ATOM 2328 C CA . GLY B 1 79 ? 18.734 -29.484 -17.328 1 94.06 79 GLY B CA 1
ATOM 2329 C C . GLY B 1 79 ? 18.188 -28.828 -16.078 1 94.06 79 GLY B C 1
ATOM 2330 O O . GLY B 1 79 ? 17.266 -28.016 -16.156 1 94.06 79 GLY B O 1
ATOM 2331 N N . HIS B 1 80 ? 18.781 -29.188 -15.016 1 94.25 80 HIS B N 1
ATOM 2332 C CA . HIS B 1 80 ? 18.375 -28.578 -13.758 1 94.25 80 HIS B CA 1
ATOM 2333 C C . HIS B 1 80 ? 18.672 -27.078 -13.742 1 94.25 80 HIS B C 1
ATOM 2335 O O . HIS B 1 80 ? 17.828 -26.281 -13.32 1 94.25 80 HIS B O 1
ATOM 2341 N N . ASP B 1 81 ? 19.781 -26.688 -14.195 1 93.38 81 ASP B N 1
ATOM 2342 C CA . ASP B 1 81 ? 20.172 -25.281 -14.25 1 93.38 81 ASP B CA 1
ATOM 2343 C C . ASP B 1 81 ? 19.219 -24.469 -15.141 1 93.38 81 ASP B C 1
ATOM 2345 O O . ASP B 1 81 ? 18.812 -23.375 -14.781 1 93.38 81 ASP B O 1
ATOM 2349 N N . GLU B 1 82 ? 18.891 -25.062 -16.234 1 94.12 82 GLU B N 1
ATOM 2350 C CA . GLU B 1 82 ? 17.969 -24.406 -17.156 1 94.12 82 GLU B CA 1
ATOM 2351 C C . GLU B 1 82 ? 16.594 -24.234 -16.531 1 94.12 82 GLU B C 1
ATOM 2353 O O . GLU B 1 82 ? 15.977 -23.188 -16.656 1 94.12 82 GLU B O 1
ATOM 2358 N N . TRP B 1 83 ? 16.188 -25.297 -15.922 1 93.44 83 TRP B N 1
ATOM 2359 C CA . TRP B 1 83 ? 14.891 -25.25 -15.242 1 93.44 83 TRP B CA 1
ATOM 2360 C C . TRP B 1 83 ? 14.883 -24.188 -14.148 1 93.44 83 TRP B C 1
ATOM 2362 O O . TRP B 1 83 ? 13.945 -23.391 -14.055 1 93.44 83 TRP B O 1
ATOM 2372 N N . ARG B 1 84 ? 15.906 -24.156 -13.367 1 92.88 84 ARG B N 1
ATOM 2373 C CA . ARG B 1 84 ? 16.047 -23.172 -12.305 1 92.88 84 ARG B CA 1
ATOM 2374 C C . ARG B 1 84 ? 16.062 -21.766 -12.867 1 92.88 84 ARG B C 1
ATOM 2376 O O . ARG B 1 84 ? 15.422 -20.859 -12.312 1 92.88 84 ARG B O 1
ATOM 2383 N N . ASP B 1 85 ? 16.703 -21.547 -13.914 1 91.62 85 ASP B N 1
ATOM 2384 C CA . ASP B 1 85 ? 16.812 -20.25 -14.547 1 91.62 85 ASP B CA 1
ATOM 2385 C C . ASP B 1 85 ? 15.461 -19.75 -15.047 1 91.62 85 ASP B C 1
ATOM 2387 O O . ASP B 1 85 ? 15.172 -18.547 -15 1 91.62 85 ASP B O 1
ATOM 2391 N N . ARG B 1 86 ? 14.68 -20.656 -15.484 1 91.25 86 ARG B N 1
ATOM 2392 C CA . ARG B 1 86 ? 13.367 -20.312 -16.016 1 91.25 86 ARG B CA 1
ATOM 2393 C C . ARG B 1 86 ? 12.43 -19.859 -14.906 1 91.25 86 ARG B C 1
ATOM 2395 O O . ARG B 1 86 ? 11.43 -19.188 -15.156 1 91.25 86 ARG B O 1
ATOM 2402 N N . ASN B 1 87 ? 12.797 -20.234 -13.703 1 93.06 87 ASN B N 1
ATOM 2403 C CA . ASN B 1 87 ? 11.961 -19.906 -12.547 1 93.06 87 ASN B CA 1
ATOM 2404 C C . ASN B 1 87 ? 12.398 -18.609 -11.891 1 93.06 87 ASN B C 1
ATOM 2406 O O . ASN B 1 87 ? 11.836 -18.203 -10.867 1 93.06 87 ASN B O 1
ATOM 2410 N N . GLN B 1 88 ? 13.305 -17.953 -12.523 1 95.19 88 GLN B N 1
ATOM 2411 C CA . GLN B 1 88 ? 13.789 -16.688 -11.953 1 95.19 88 GLN B CA 1
ATOM 2412 C C . GLN B 1 88 ? 12.875 -15.531 -12.328 1 95.19 88 GLN B C 1
ATOM 2414 O O . GLN B 1 88 ? 12.273 -15.531 -13.406 1 95.19 88 GLN B O 1
ATOM 2419 N N . PRO B 1 89 ? 12.805 -14.531 -11.43 1 95.44 89 PRO B N 1
ATOM 2420 C CA . PRO B 1 89 ? 11.992 -13.359 -11.766 1 95.44 89 PRO B CA 1
ATOM 2421 C C . PRO B 1 89 ? 12.531 -12.594 -12.977 1 95.44 89 PRO B C 1
ATOM 2423 O O . PRO B 1 89 ? 13.75 -12.453 -13.125 1 95.44 89 PRO B O 1
ATOM 2426 N N . MET B 1 90 ? 11.617 -12.133 -13.789 1 92.75 90 MET B N 1
ATOM 2427 C CA . MET B 1 90 ? 11.984 -11.422 -15.008 1 92.75 90 MET B CA 1
ATOM 2428 C C . MET B 1 90 ? 11.516 -9.969 -14.953 1 92.75 90 MET B C 1
ATOM 2430 O O . MET B 1 90 ? 12.148 -9.086 -15.547 1 92.75 90 MET B O 1
ATOM 2434 N N . MET B 1 91 ? 10.43 -9.68 -14.297 1 92.06 91 MET B N 1
ATOM 2435 C CA . MET B 1 91 ? 9.898 -8.328 -14.18 1 92.06 91 MET B CA 1
ATOM 2436 C C . MET B 1 91 ? 10.344 -7.684 -12.875 1 92.06 91 MET B C 1
ATOM 2438 O O . MET B 1 91 ? 10.5 -8.367 -11.859 1 92.06 91 MET B O 1
ATOM 2442 N N . ASN B 1 92 ? 10.414 -6.441 -12.914 1 91.88 92 ASN B N 1
ATOM 2443 C CA . ASN B 1 92 ? 10.945 -5.73 -11.758 1 91.88 92 ASN B CA 1
ATOM 2444 C C . ASN B 1 92 ? 9.836 -5.316 -10.797 1 91.88 92 ASN B C 1
ATOM 2446 O O . ASN B 1 92 ? 9.836 -4.195 -10.289 1 91.88 92 ASN B O 1
ATOM 2450 N N . TYR B 1 93 ? 8.906 -6.133 -10.641 1 92.19 93 TYR B N 1
ATOM 2451 C CA . TYR B 1 93 ? 7.84 -5.934 -9.672 1 92.19 93 TYR B CA 1
ATOM 2452 C C . TYR B 1 93 ? 7.664 -7.164 -8.789 1 92.19 93 TYR B C 1
ATOM 2454 O O . TYR B 1 93 ? 7.824 -8.297 -9.25 1 92.19 93 TYR B O 1
ATOM 2462 N N . VAL B 1 94 ? 7.414 -6.898 -7.582 1 94.38 94 VAL B N 1
ATOM 2463 C CA . VAL B 1 94 ? 7.133 -7.977 -6.637 1 94.38 94 VAL B CA 1
ATOM 2464 C C . VAL B 1 94 ? 5.895 -7.629 -5.812 1 94.38 94 VAL B C 1
ATOM 2466 O O . VAL B 1 94 ? 5.703 -6.477 -5.426 1 94.38 94 VAL B O 1
ATOM 2469 N N . TRP B 1 95 ? 5.066 -8.523 -5.66 1 95.44 95 TRP B N 1
ATOM 2470 C CA . TRP B 1 95 ? 3.883 -8.383 -4.816 1 95.44 95 TRP B CA 1
ATOM 2471 C C . TRP B 1 95 ? 4.121 -9 -3.439 1 95.44 95 TRP B C 1
ATOM 2473 O O . TRP B 1 95 ? 4.332 -10.203 -3.32 1 95.44 95 TRP B O 1
ATOM 2483 N N . PRO B 1 96 ? 4.062 -8.172 -2.418 1 93.69 96 PRO B N 1
ATOM 2484 C CA . PRO B 1 96 ? 4.309 -8.719 -1.082 1 93.69 96 PRO B CA 1
ATOM 2485 C C . PRO B 1 96 ? 3.305 -9.797 -0.691 1 93.69 96 PRO B C 1
ATOM 2487 O O . PRO B 1 96 ? 2.123 -9.703 -1.028 1 93.69 96 PRO B O 1
ATOM 2490 N N . CYS B 1 97 ? 3.908 -10.773 -0.14 1 93.25 97 CYS B N 1
ATOM 2491 C CA . CYS B 1 97 ? 3.117 -11.883 0.38 1 93.25 97 CYS B CA 1
ATOM 2492 C C . CYS B 1 97 ? 3.777 -12.492 1.61 1 93.25 97 CYS B C 1
ATOM 2494 O O . CYS B 1 97 ? 5 -12.43 1.76 1 93.25 97 CYS B O 1
ATOM 2496 N N . GLU B 1 98 ? 3.047 -12.805 2.678 1 84 98 GLU B N 1
ATOM 2497 C CA . GLU B 1 98 ? 3.576 -13.477 3.859 1 84 98 GLU B CA 1
ATOM 2498 C C . GLU B 1 98 ? 2.992 -14.883 4.004 1 84 98 GLU B C 1
ATOM 2500 O O . GLU B 1 98 ? 2.025 -15.227 3.324 1 84 98 GLU B O 1
ATOM 2505 N N . MET B 1 99 ? 3.766 -15.57 4.695 1 84.5 99 MET B N 1
ATOM 2506 C CA . MET B 1 99 ? 3.279 -16.922 4.93 1 84.5 99 MET B CA 1
ATOM 2507 C C . MET B 1 99 ? 2.479 -17 6.227 1 84.5 99 MET B C 1
ATOM 2509 O O . MET B 1 99 ? 3.008 -16.719 7.305 1 84.5 99 MET B O 1
ATOM 2513 N N . PRO B 1 100 ? 1.194 -17.219 5.988 1 77.06 100 PRO B N 1
ATOM 2514 C CA . PRO B 1 100 ? 0.432 -17.391 7.227 1 77.06 100 PRO B CA 1
ATOM 2515 C C . PRO B 1 100 ? 0.963 -18.516 8.102 1 77.06 100 PRO B C 1
ATOM 2517 O O . PRO B 1 100 ? 1.714 -19.375 7.621 1 77.06 100 PRO B O 1
ATOM 2520 N N . TYR B 1 101 ? 0.489 -18.406 9.305 1 73.06 101 TYR B N 1
ATOM 2521 C CA . TYR B 1 101 ? 0.886 -19.453 10.234 1 73.06 101 TYR B CA 1
ATOM 2522 C C . TYR B 1 101 ? 0.514 -20.844 9.695 1 73.06 101 TYR B C 1
ATOM 2524 O O . TYR B 1 101 ? -0.602 -21.031 9.203 1 73.06 101 TYR B O 1
ATOM 2532 N N . GLY B 1 102 ? 1.463 -21.828 9.648 1 71.75 102 GLY B N 1
ATOM 2533 C CA . GLY B 1 102 ? 1.216 -23.188 9.219 1 71.75 102 GLY B CA 1
ATOM 2534 C C . GLY B 1 102 ? 1.51 -23.422 7.75 1 71.75 102 GLY B C 1
ATOM 2535 O O . GLY B 1 102 ? 1.535 -24.562 7.289 1 71.75 102 GLY B O 1
ATOM 2536 N N . THR B 1 103 ? 1.682 -22.344 7.051 1 77.75 103 THR B N 1
ATOM 2537 C CA . THR B 1 103 ? 2.033 -22.5 5.641 1 77.75 103 THR B CA 1
ATOM 2538 C C . THR B 1 103 ? 3.541 -22.344 5.445 1 77.75 103 THR B C 1
ATOM 2540 O O . THR B 1 103 ? 4.145 -21.391 5.914 1 77.75 103 THR B O 1
ATOM 2543 N N . SER B 1 104 ? 4.086 -23.391 4.875 1 89.56 104 SER B N 1
ATOM 2544 C CA . SER B 1 104 ? 5.516 -23.281 4.59 1 89.56 104 SER B CA 1
ATOM 2545 C C . SER B 1 104 ? 5.766 -22.656 3.223 1 89.56 104 SER B C 1
ATOM 2547 O O . SER B 1 104 ? 4.953 -22.812 2.309 1 89.56 104 SER B O 1
ATOM 2549 N N . LYS B 1 105 ? 6.875 -22.047 3.148 1 93.31 105 LYS B N 1
ATOM 2550 C CA . LYS B 1 105 ? 7.277 -21.438 1.883 1 93.31 105 LYS B CA 1
ATOM 2551 C C . LYS B 1 105 ? 7.43 -22.5 0.792 1 93.31 105 LYS B C 1
ATOM 2553 O O . LYS B 1 105 ? 7.066 -22.266 -0.363 1 93.31 105 LYS B O 1
ATOM 2558 N N . GLU B 1 106 ? 7.895 -23.641 1.24 1 92.19 106 GLU B N 1
ATOM 2559 C CA . GLU B 1 106 ? 8.125 -24.719 0.289 1 92.19 106 GLU B CA 1
ATOM 2560 C C . GLU B 1 106 ? 6.809 -25.234 -0.299 1 92.19 106 GLU B C 1
ATOM 2562 O O . GLU B 1 106 ? 6.715 -25.484 -1.504 1 92.19 106 GLU B O 1
ATOM 2567 N N . LYS B 1 107 ? 5.934 -25.359 0.564 1 91.81 107 LYS B N 1
ATOM 2568 C CA . LYS B 1 107 ? 4.625 -25.812 0.104 1 91.81 107 LYS B CA 1
ATOM 2569 C C . LYS B 1 107 ? 3.99 -24.781 -0.831 1 91.81 107 LYS B C 1
ATOM 2571 O O . LYS B 1 107 ? 3.43 -25.141 -1.868 1 91.81 107 LYS B O 1
ATOM 2576 N N . ALA B 1 108 ? 4.074 -23.578 -0.473 1 94.81 108 ALA B N 1
ATOM 2577 C CA . ALA B 1 108 ? 3.527 -22.516 -1.31 1 94.81 108 ALA B CA 1
ATOM 2578 C C . ALA B 1 108 ? 4.199 -22.484 -2.68 1 94.81 108 ALA B C 1
ATOM 2580 O O . ALA B 1 108 ? 3.527 -22.375 -3.707 1 94.81 108 ALA B O 1
ATOM 2581 N N . ALA B 1 109 ? 5.492 -22.625 -2.629 1 95.81 109 ALA B N 1
ATOM 2582 C CA . ALA B 1 109 ? 6.234 -22.641 -3.885 1 95.81 109 ALA B CA 1
ATOM 2583 C C . ALA B 1 109 ? 5.797 -23.797 -4.777 1 95.81 109 ALA B C 1
ATOM 2585 O O . ALA B 1 109 ? 5.672 -23.641 -5.996 1 95.81 109 ALA B O 1
ATOM 2586 N N . GLN B 1 110 ? 5.559 -24.906 -4.145 1 93.19 110 GLN B N 1
ATOM 2587 C CA . GLN B 1 110 ? 5.109 -26.062 -4.902 1 93.19 110 GLN B CA 1
ATOM 2588 C C . GLN B 1 110 ? 3.742 -25.812 -5.535 1 93.19 110 GLN B C 1
ATOM 2590 O O . GLN B 1 110 ? 3.527 -26.125 -6.707 1 93.19 110 GLN B O 1
ATOM 2595 N N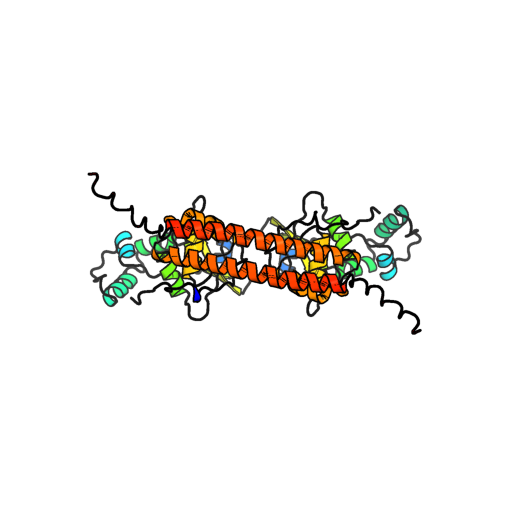 . LEU B 1 111 ? 2.91 -25.25 -4.789 1 94.12 111 LEU B N 1
ATOM 2596 C CA . LEU B 1 111 ? 1.574 -24.953 -5.293 1 94.12 111 LEU B CA 1
ATOM 2597 C C . LEU B 1 111 ? 1.631 -23.922 -6.406 1 94.12 111 LEU B C 1
ATOM 2599 O O . LEU B 1 111 ? 0.901 -24.016 -7.395 1 94.12 111 LEU B O 1
ATOM 2603 N N . ILE B 1 112 ? 2.475 -22.953 -6.293 1 95.31 112 ILE B N 1
ATOM 2604 C CA . ILE B 1 112 ? 2.627 -21.922 -7.309 1 95.31 112 ILE B CA 1
ATOM 2605 C C . ILE B 1 112 ? 3.148 -22.547 -8.602 1 95.31 112 ILE B C 1
ATOM 2607 O O . ILE B 1 112 ? 2.68 -22.203 -9.695 1 95.31 112 ILE B O 1
ATOM 2611 N N . ALA B 1 113 ? 4.047 -23.422 -8.445 1 93.06 113 ALA B N 1
ATOM 2612 C CA . ALA B 1 113 ? 4.582 -24.094 -9.625 1 93.06 113 ALA B CA 1
ATOM 2613 C C . ALA B 1 113 ? 3.484 -24.859 -10.367 1 93.06 113 ALA B C 1
ATOM 2615 O O . ALA B 1 113 ? 3.504 -24.938 -11.602 1 93.06 113 ALA B O 1
ATOM 2616 N N . GLU B 1 114 ? 2.613 -25.328 -9.648 1 91.19 114 GLU B N 1
ATOM 2617 C CA . GLU B 1 114 ? 1.55 -26.141 -10.227 1 91.19 114 GLU B CA 1
ATOM 2618 C C . GLU B 1 114 ? 0.425 -25.266 -10.773 1 91.19 114 GLU B C 1
ATOM 2620 O O . GLU B 1 114 ? -0.182 -25.609 -11.797 1 91.19 114 GLU B O 1
ATOM 2625 N N . HIS B 1 115 ? 0.226 -24.141 -10.117 1 93.88 115 HIS B N 1
ATOM 2626 C CA . HIS B 1 115 ? -1.039 -23.469 -10.406 1 93.88 115 HIS B CA 1
ATOM 2627 C C . HIS B 1 115 ? -0.831 -21.984 -10.672 1 93.88 115 HIS B C 1
ATOM 2629 O O . HIS B 1 115 ? -1.752 -21.297 -11.109 1 93.88 115 HIS B O 1
ATOM 2635 N N . GLY B 1 116 ? 0.348 -21.391 -10.43 1 94.44 116 GLY B N 1
ATOM 2636 C CA . GLY B 1 116 ? 0.568 -19.953 -10.422 1 94.44 116 GLY B CA 1
ATOM 2637 C C . GLY B 1 116 ? 1.073 -19.422 -11.75 1 94.44 116 GLY B C 1
ATOM 2638 O O . GLY B 1 116 ? 1.479 -18.266 -11.844 1 94.44 116 GLY B O 1
ATOM 2639 N N . GLY B 1 117 ? 1.089 -20.312 -12.766 1 92.75 117 GLY B N 1
ATOM 2640 C CA . GLY B 1 117 ? 1.493 -19.859 -14.086 1 92.75 117 GLY B CA 1
ATOM 2641 C C . GLY B 1 117 ? 2.877 -19.234 -14.109 1 92.75 117 GLY B C 1
ATOM 2642 O O . GLY B 1 117 ? 3.844 -19.844 -13.641 1 92.75 117 GLY B O 1
ATOM 2643 N N . SER B 1 118 ? 2.967 -18.031 -14.57 1 95.06 118 SER B N 1
ATOM 2644 C CA . SER B 1 118 ? 4.246 -17.344 -14.758 1 95.06 118 SER B CA 1
ATOM 2645 C C . SER B 1 118 ? 4.652 -16.594 -13.5 1 95.06 118 SER B C 1
ATOM 2647 O O . SER B 1 118 ? 5.035 -15.422 -13.57 1 95.06 118 SER B O 1
ATOM 2649 N N . THR B 1 119 ? 4.527 -17.234 -12.398 1 97 119 THR B N 1
ATOM 2650 C CA . THR B 1 119 ? 4.926 -16.594 -11.141 1 97 119 THR B CA 1
ATOM 2651 C C . THR B 1 119 ? 5.855 -17.516 -10.352 1 97 119 THR B C 1
ATOM 2653 O O . THR B 1 119 ? 5.945 -18.703 -10.633 1 97 119 THR B O 1
ATOM 2656 N N . CYS B 1 120 ? 6.543 -16.938 -9.453 1 97.31 120 CYS B N 1
ATOM 2657 C CA . CYS B 1 120 ? 7.371 -17.656 -8.5 1 97.31 120 CYS B CA 1
ATOM 2658 C C . CYS B 1 120 ? 7.352 -16.969 -7.133 1 97.31 120 CYS B C 1
ATOM 2660 O O . CYS B 1 120 ? 6.945 -15.812 -7.02 1 97.31 120 CYS B O 1
ATOM 2662 N N . LEU B 1 121 ? 7.703 -17.719 -6.125 1 97.56 121 LEU B N 1
ATOM 2663 C CA . LEU B 1 121 ? 7.836 -17.188 -4.773 1 97.56 121 LEU B CA 1
ATOM 2664 C C . LEU B 1 121 ? 9.273 -16.766 -4.496 1 97.56 121 LEU B C 1
ATOM 2666 O O . LEU B 1 121 ? 10.211 -17.5 -4.781 1 97.56 121 LEU B O 1
ATOM 2670 N N . VAL B 1 122 ? 9.406 -15.602 -4.012 1 97.31 122 VAL B N 1
ATOM 2671 C CA . VAL B 1 122 ? 10.742 -15.133 -3.654 1 97.31 122 VAL B CA 1
ATOM 2672 C C . VAL B 1 122 ? 10.812 -14.883 -2.15 1 97.31 122 VAL B C 1
ATOM 2674 O O . VAL B 1 122 ? 9.82 -14.508 -1.527 1 97.31 122 VAL B O 1
ATOM 2677 N N . SER B 1 123 ? 11.914 -15.133 -1.562 1 95.88 123 SER B N 1
ATOM 2678 C CA . SER B 1 123 ? 12.25 -14.867 -0.166 1 95.88 123 SER B CA 1
ATOM 2679 C C . SER B 1 123 ? 13.656 -14.297 -0.034 1 95.88 123 SER B C 1
ATOM 2681 O O . SER B 1 123 ? 14.633 -14.953 -0.391 1 95.88 123 SER B O 1
ATOM 2683 N N . CYS B 1 124 ? 13.734 -13.094 0.432 1 92.56 124 CYS B N 1
ATOM 2684 C CA . CYS B 1 124 ? 15.031 -12.422 0.52 1 92.56 124 CYS B CA 1
ATOM 2685 C C . CYS B 1 124 ? 15.016 -11.336 1.588 1 92.56 124 CYS B C 1
ATOM 2687 O O . CYS B 1 124 ? 13.992 -11.117 2.242 1 92.56 124 CYS B O 1
ATOM 2689 N N . GLU B 1 125 ? 16.156 -10.836 1.801 1 86.75 125 GLU B N 1
ATOM 2690 C CA . GLU B 1 125 ? 16.266 -9.719 2.727 1 86.75 125 GLU B CA 1
ATOM 2691 C C . GLU B 1 125 ? 16.25 -8.383 1.985 1 86.75 125 GLU B C 1
ATOM 2693 O O . GLU B 1 125 ? 16.969 -8.203 1.003 1 86.75 125 GLU B O 1
ATOM 2698 N N . ILE B 1 126 ? 15.328 -7.586 2.32 1 76.75 126 ILE B N 1
ATOM 2699 C CA . ILE B 1 126 ? 15.281 -6.219 1.81 1 76.75 126 ILE B CA 1
ATOM 2700 C C . ILE B 1 126 ? 15.383 -5.23 2.969 1 76.75 126 ILE B C 1
ATOM 2702 O O . ILE B 1 126 ? 14.547 -5.246 3.881 1 76.75 126 ILE B O 1
ATOM 2706 N N . GLY B 1 127 ? 16.359 -4.324 2.977 1 68.88 127 GLY B N 1
ATOM 2707 C CA . GLY B 1 127 ? 16.547 -3.352 4.043 1 68.88 127 GLY B CA 1
ATOM 2708 C C . GLY B 1 127 ? 16.75 -3.988 5.402 1 68.88 127 GLY B C 1
ATOM 2709 O O . GLY B 1 127 ? 16.312 -3.453 6.422 1 68.88 127 GLY B O 1
ATOM 2710 N N . GLY B 1 128 ? 17.203 -5.184 5.422 1 75.25 128 GLY B N 1
ATOM 2711 C CA . GLY B 1 128 ? 17.5 -5.867 6.672 1 75.25 128 GLY B CA 1
ATOM 2712 C C . GLY B 1 128 ? 16.344 -6.691 7.191 1 75.25 128 GLY B C 1
ATOM 2713 O O . GLY B 1 128 ? 16.438 -7.312 8.25 1 75.25 128 GLY B O 1
ATOM 2714 N N . GLU B 1 129 ? 15.266 -6.684 6.488 1 80.12 129 GLU B N 1
ATOM 2715 C CA . GLU B 1 129 ? 14.102 -7.449 6.914 1 80.12 129 GLU B CA 1
ATOM 2716 C C . GLU B 1 129 ? 13.773 -8.555 5.918 1 80.12 129 GLU B C 1
ATOM 2718 O O . GLU B 1 129 ? 14.031 -8.414 4.719 1 80.12 129 GLU B O 1
ATOM 2723 N N . ASN B 1 130 ? 13.297 -9.594 6.508 1 87.75 130 ASN B N 1
ATOM 2724 C CA . ASN B 1 130 ? 12.883 -10.695 5.648 1 87.75 130 ASN B CA 1
ATOM 2725 C C . ASN B 1 130 ? 11.648 -10.344 4.832 1 87.75 130 ASN B C 1
ATOM 2727 O O . ASN B 1 130 ? 10.664 -9.828 5.371 1 87.75 130 ASN B O 1
ATOM 2731 N N . PHE B 1 131 ? 11.805 -10.578 3.588 1 90.44 131 PHE B N 1
ATOM 2732 C CA . PHE B 1 131 ? 10.734 -10.258 2.658 1 90.44 131 PHE B CA 1
ATOM 2733 C C . PHE B 1 131 ? 10.32 -11.492 1.861 1 90.44 131 PHE B C 1
ATOM 2735 O O . PHE B 1 131 ? 11.172 -12.25 1.396 1 90.44 131 PHE B O 1
ATOM 2742 N N . VAL B 1 132 ? 9.031 -11.734 1.799 1 95.31 132 VAL B N 1
ATOM 2743 C CA . VAL B 1 132 ? 8.453 -12.766 0.942 1 95.31 132 VAL B CA 1
ATOM 2744 C C . VAL B 1 132 ? 7.461 -12.133 -0.035 1 95.31 132 VAL B C 1
ATOM 2746 O O . VAL B 1 132 ? 6.672 -11.266 0.346 1 95.31 132 VAL B O 1
ATOM 2749 N N . GLY B 1 133 ? 7.617 -12.562 -1.295 1 96.88 133 GLY B N 1
ATOM 2750 C CA . GLY B 1 133 ? 6.723 -11.977 -2.277 1 96.88 133 GLY B CA 1
ATOM 2751 C C . GLY B 1 133 ? 6.543 -12.836 -3.514 1 96.88 133 GLY B C 1
ATOM 2752 O O . GLY B 1 133 ? 7.18 -13.883 -3.643 1 96.88 133 GLY B O 1
ATOM 2753 N N . ILE B 1 134 ? 5.668 -12.469 -4.312 1 97.44 134 ILE B N 1
ATOM 2754 C CA . ILE B 1 134 ? 5.375 -13.102 -5.594 1 97.44 134 ILE B CA 1
ATOM 2755 C C . ILE B 1 134 ? 5.988 -12.281 -6.727 1 97.44 134 ILE B C 1
ATOM 2757 O O . ILE B 1 134 ? 5.824 -11.062 -6.777 1 97.44 134 ILE B O 1
ATOM 2761 N N . ALA B 1 135 ? 6.723 -12.938 -7.586 1 97.06 135 ALA B N 1
ATOM 2762 C CA . ALA B 1 135 ? 7.332 -12.273 -8.734 1 97.06 135 ALA B CA 1
ATOM 2763 C C . ALA B 1 135 ? 6.934 -12.961 -10.039 1 97.06 135 ALA B C 1
ATOM 2765 O O . ALA B 1 135 ? 6.469 -14.102 -10.031 1 97.06 135 ALA B O 1
ATOM 2766 N N . LEU B 1 136 ? 7.117 -12.203 -11.117 1 97 136 LEU B N 1
ATOM 2767 C CA . LEU B 1 136 ? 6.773 -12.742 -12.43 1 97 136 LEU B CA 1
ATOM 2768 C C . LEU B 1 136 ? 8 -13.344 -13.109 1 97 136 LEU B C 1
ATOM 2770 O O . LEU B 1 136 ? 9.062 -12.711 -13.156 1 97 136 LEU B O 1
ATOM 2774 N N . THR B 1 137 ? 7.812 -14.5 -13.633 1 95.25 137 THR B N 1
ATOM 2775 C CA . THR B 1 137 ? 8.898 -15.188 -14.32 1 95.25 137 THR B CA 1
ATOM 2776 C C . THR B 1 137 ? 8.805 -14.984 -15.828 1 95.25 137 THR B C 1
ATOM 2778 O O . THR B 1 137 ? 9.688 -15.406 -16.578 1 95.25 137 THR B O 1
ATOM 2781 N N . GLY B 1 138 ? 7.77 -14.414 -16.25 1 88.12 138 GLY B N 1
ATOM 2782 C CA . GLY B 1 138 ? 7.562 -14.18 -17.672 1 88.12 138 GLY B CA 1
ATOM 2783 C C . GLY B 1 138 ? 6.777 -12.914 -17.953 1 88.12 138 GLY B C 1
ATOM 2784 O O . GLY B 1 138 ? 6.254 -12.281 -17.031 1 88.12 138 GLY B O 1
ATOM 2785 N N . GLY B 1 139 ? 6.871 -12.516 -19.188 1 81.25 139 GLY B N 1
ATOM 2786 C CA . GLY B 1 139 ? 6.188 -11.305 -19.625 1 81.25 139 GLY B CA 1
ATOM 2787 C C . GLY B 1 139 ? 4.832 -11.578 -20.234 1 81.25 139 GLY B C 1
ATOM 2788 O O . GLY B 1 139 ? 4.574 -12.688 -20.719 1 81.25 139 GLY B O 1
ATOM 2789 N N . GLY B 1 140 ? 3.889 -10.781 -20.047 1 75.25 140 GLY B N 1
ATOM 2790 C CA . GLY B 1 140 ? 2.568 -10.805 -20.656 1 75.25 140 GLY B CA 1
ATOM 2791 C C . GLY B 1 140 ? 1.785 -9.523 -20.438 1 75.25 140 GLY B C 1
ATOM 2792 O O . GLY B 1 140 ? 2.211 -8.656 -19.672 1 75.25 140 GLY B O 1
ATOM 2793 N N . MET B 1 141 ? 0.841 -9.336 -21.188 1 72.56 141 MET B N 1
ATOM 2794 C CA . MET B 1 141 ? 0.093 -8.078 -21.156 1 72.56 141 MET B CA 1
ATOM 2795 C C . MET B 1 141 ? -0.563 -7.867 -19.797 1 72.56 141 MET B C 1
ATOM 2797 O O . MET B 1 141 ? -0.529 -6.766 -19.25 1 72.56 141 MET B O 1
ATOM 2801 N N . ASN B 1 142 ? -1.245 -8.844 -19.422 1 84.06 142 ASN B N 1
ATOM 2802 C CA . ASN B 1 142 ? -1.919 -8.789 -18.125 1 84.06 142 ASN B CA 1
ATOM 2803 C C . ASN B 1 142 ? -1.895 -10.148 -17.422 1 84.06 142 ASN B C 1
ATOM 2805 O O . ASN B 1 142 ? -2.588 -11.078 -17.844 1 84.06 142 ASN B O 1
ATOM 2809 N N . LEU B 1 143 ? -1.082 -10.289 -16.391 1 93.5 143 LEU B N 1
ATOM 2810 C CA . LEU B 1 143 ? -0.892 -11.562 -15.719 1 93.5 143 LEU B CA 1
ATOM 2811 C C . LEU B 1 143 ? -1.539 -11.555 -14.336 1 93.5 143 LEU B C 1
ATOM 2813 O O . LEU B 1 143 ? -1.048 -12.203 -13.414 1 93.5 143 LEU B O 1
ATOM 2817 N N . ALA B 1 144 ? -2.578 -10.781 -14.273 1 95.88 144 ALA B N 1
ATOM 2818 C CA . ALA B 1 144 ? -3.283 -10.648 -13 1 95.88 144 ALA B CA 1
ATOM 2819 C C . ALA B 1 144 ? -3.824 -12 -12.539 1 95.88 144 ALA B C 1
ATOM 2821 O O . ALA B 1 144 ? -3.848 -12.289 -11.336 1 95.88 144 ALA B O 1
ATOM 2822 N N . HIS B 1 145 ? -4.262 -12.82 -13.484 1 96.44 145 HIS B N 1
ATOM 2823 C CA . HIS B 1 145 ? -4.801 -14.125 -13.117 1 96.44 145 HIS B CA 1
ATOM 2824 C C . HIS B 1 145 ? -3.727 -15.008 -12.5 1 96.44 145 HIS B C 1
ATOM 2826 O O . HIS B 1 145 ? -3.996 -15.758 -11.555 1 96.44 145 HIS B O 1
ATOM 2832 N N . ASP B 1 146 ? -2.502 -14.953 -12.977 1 96.81 146 ASP B N 1
ATOM 2833 C CA . ASP B 1 146 ? -1.401 -15.727 -12.414 1 96.81 146 ASP B CA 1
ATOM 2834 C C . ASP B 1 146 ? -1.038 -15.227 -11.016 1 96.81 146 ASP B C 1
ATOM 2836 O O . ASP B 1 146 ? -0.833 -16.031 -10.102 1 96.81 146 ASP B O 1
ATOM 2840 N N . ILE B 1 147 ? -1.012 -13.945 -10.891 1 97.31 147 ILE B N 1
ATOM 2841 C CA . ILE B 1 147 ? -0.678 -13.344 -9.602 1 97.31 147 ILE B CA 1
ATOM 2842 C C . ILE B 1 147 ? -1.737 -13.719 -8.57 1 97.31 147 ILE B C 1
ATOM 2844 O O . ILE B 1 147 ? -1.407 -14.086 -7.441 1 97.31 147 ILE B O 1
ATOM 2848 N N . ALA B 1 148 ? -2.945 -13.617 -8.984 1 97.69 148 ALA B N 1
ATOM 2849 C CA . ALA B 1 148 ? -4.035 -13.977 -8.078 1 97.69 148 ALA B CA 1
ATOM 2850 C C . ALA B 1 148 ? -3.947 -15.438 -7.66 1 97.69 148 ALA B C 1
ATOM 2852 O O . ALA B 1 148 ? -4.102 -15.766 -6.484 1 97.69 148 ALA B O 1
ATOM 2853 N N . ALA B 1 149 ? -3.727 -16.25 -8.617 1 96.81 149 ALA B N 1
ATOM 2854 C CA . ALA B 1 149 ? -3.568 -17.672 -8.32 1 96.81 149 ALA B CA 1
ATOM 2855 C C . ALA B 1 149 ? -2.438 -17.906 -7.324 1 96.81 149 ALA B C 1
ATOM 2857 O O . ALA B 1 149 ? -2.582 -18.688 -6.379 1 96.81 149 ALA B O 1
ATOM 2858 N N . ALA B 1 150 ? -1.383 -17.219 -7.484 1 97 150 ALA B N 1
ATOM 2859 C CA . ALA B 1 150 ? -0.232 -17.359 -6.594 1 97 150 ALA B CA 1
ATOM 2860 C C . ALA B 1 150 ? -0.585 -16.953 -5.172 1 97 150 ALA B C 1
ATOM 2862 O O . ALA B 1 150 ? -0.194 -17.609 -4.207 1 97 150 ALA B O 1
ATOM 2863 N N . TYR B 1 151 ? -1.255 -15.859 -5.047 1 96.56 151 TYR B N 1
ATOM 2864 C CA . TYR B 1 151 ? -1.683 -15.43 -3.719 1 96.56 151 TYR B CA 1
ATOM 2865 C C . TYR B 1 151 ? -2.502 -16.516 -3.035 1 96.56 151 TYR B C 1
ATOM 2867 O O . TYR B 1 151 ? -2.289 -16.828 -1.858 1 96.56 151 TYR B O 1
ATOM 2875 N N . VAL B 1 152 ? -3.396 -17.094 -3.729 1 95.38 152 VAL B N 1
ATOM 2876 C CA . VAL B 1 152 ? -4.254 -18.141 -3.174 1 95.38 152 VAL B CA 1
ATOM 2877 C C . VAL B 1 152 ? -3.408 -19.344 -2.785 1 95.38 152 VAL B C 1
ATOM 2879 O O . VAL B 1 152 ? -3.627 -19.953 -1.732 1 95.38 152 VAL B O 1
ATOM 2882 N N . CYS B 1 153 ? -2.477 -19.656 -3.568 1 94.06 153 CYS B N 1
ATOM 2883 C CA . CYS B 1 153 ? -1.563 -20.75 -3.268 1 94.06 153 CYS B CA 1
ATOM 2884 C C . CYS B 1 153 ? -0.798 -20.484 -1.977 1 94.06 153 CYS B C 1
ATOM 2886 O O . CYS B 1 153 ? -0.427 -21.422 -1.268 1 94.06 153 CYS B O 1
ATOM 2888 N N . CYS B 1 154 ? -0.632 -19.266 -1.662 1 94.56 154 CYS B N 1
ATOM 2889 C CA . CYS B 1 154 ? 0.083 -18.875 -0.452 1 94.56 154 CYS B CA 1
ATOM 2890 C C . CYS B 1 154 ? -0.873 -18.734 0.727 1 94.56 154 CYS B C 1
ATOM 2892 O O . CYS B 1 154 ? -0.45 -18.438 1.842 1 94.56 154 CYS B O 1
ATOM 2894 N N . GLY B 1 155 ? -2.111 -18.906 0.484 1 92.56 155 GLY B N 1
ATOM 2895 C CA . GLY B 1 155 ? -3.105 -18.828 1.542 1 92.56 155 GLY B CA 1
ATOM 2896 C C . GLY B 1 155 ? -3.602 -17.406 1.786 1 92.56 155 GLY B C 1
ATOM 2897 O O . GLY B 1 155 ? -4.055 -17.078 2.885 1 92.56 155 GLY B O 1
ATOM 2898 N N . HIS B 1 156 ? -3.521 -16.578 0.794 1 94.5 156 HIS B N 1
ATOM 2899 C CA . HIS B 1 156 ? -3.912 -15.188 0.971 1 94.5 156 HIS B CA 1
ATOM 2900 C C . HIS B 1 156 ? -4.918 -14.758 -0.093 1 94.5 156 HIS B C 1
ATOM 2902 O O . HIS B 1 156 ? -4.863 -15.234 -1.23 1 94.5 156 HIS B O 1
ATOM 2908 N N . VAL B 1 157 ? -5.785 -13.883 0.351 1 95.38 157 VAL B N 1
ATOM 2909 C CA . VAL B 1 157 ? -6.59 -13.133 -0.605 1 95.38 157 VAL B CA 1
ATOM 2910 C C . VAL B 1 157 ? -5.691 -12.195 -1.414 1 95.38 157 VAL B C 1
ATOM 2912 O O . VAL B 1 157 ? -4.863 -11.477 -0.849 1 95.38 157 VAL B O 1
ATOM 2915 N N . PRO B 1 158 ? -5.879 -12.273 -2.742 1 96.5 158 PRO B N 1
ATOM 2916 C CA . PRO B 1 158 ? -5.109 -11.32 -3.549 1 96.5 158 PRO B CA 1
ATOM 2917 C C . PRO B 1 158 ? -5.488 -9.867 -3.271 1 96.5 158 PRO B C 1
ATOM 2919 O O . PRO B 1 158 ? -6.609 -9.594 -2.836 1 96.5 158 PRO B O 1
ATOM 2922 N N . PRO B 1 159 ? -4.527 -9 -3.52 1 95.25 159 PRO B N 1
ATOM 2923 C CA . PRO B 1 159 ? -4.863 -7.578 -3.416 1 95.25 159 PRO B CA 1
ATOM 2924 C C . PRO B 1 159 ? -6.004 -7.176 -4.352 1 95.25 159 PRO B C 1
ATOM 2926 O O . PRO B 1 159 ? -6.137 -7.734 -5.441 1 95.25 159 PRO B O 1
ATOM 2929 N N . LEU B 1 160 ? -6.672 -6.152 -3.998 1 94.62 160 LEU B N 1
ATOM 2930 C CA . LEU B 1 160 ? -7.824 -5.656 -4.738 1 94.62 160 LEU B CA 1
ATOM 2931 C C . LEU B 1 160 ? -7.43 -5.273 -6.164 1 94.62 160 LEU B C 1
ATOM 2933 O O . LEU B 1 160 ? -8.148 -5.582 -7.113 1 94.62 160 LEU B O 1
ATOM 2937 N N . ALA B 1 161 ? -6.34 -4.633 -6.34 1 90.19 161 ALA B N 1
ATOM 2938 C CA . ALA B 1 161 ? -5.859 -4.184 -7.645 1 90.19 161 ALA B CA 1
ATOM 2939 C C . ALA B 1 161 ? -5.656 -5.359 -8.594 1 90.19 161 ALA B C 1
ATOM 2941 O O . ALA B 1 161 ? -5.762 -5.207 -9.812 1 90.19 161 ALA B O 1
ATOM 2942 N N . VAL B 1 162 ? -5.414 -6.496 -8.055 1 95.25 162 VAL B N 1
ATOM 2943 C CA . VAL B 1 162 ? -5.164 -7.699 -8.844 1 95.25 162 VAL B CA 1
ATOM 2944 C C . VAL B 1 162 ? -6.48 -8.414 -9.133 1 95.25 162 VAL B C 1
ATOM 2946 O O . VAL B 1 162 ? -6.699 -8.906 -10.234 1 95.25 162 VAL B O 1
ATOM 2949 N N . LEU B 1 163 ? -7.305 -8.438 -8.117 1 95.81 163 LEU B N 1
ATOM 2950 C CA . LEU B 1 163 ? -8.547 -9.195 -8.203 1 95.81 163 LEU B CA 1
ATOM 2951 C C . LEU B 1 163 ? -9.414 -8.695 -9.352 1 95.81 163 LEU B C 1
ATOM 2953 O O . LEU B 1 163 ? -10.047 -9.484 -10.055 1 95.81 163 LEU B O 1
ATOM 2957 N N . ASP B 1 164 ? -9.422 -7.484 -9.492 1 88 164 ASP B N 1
ATOM 2958 C CA . ASP B 1 164 ? -10.273 -6.887 -10.523 1 88 164 ASP B CA 1
ATOM 2959 C C . ASP B 1 164 ? -9.961 -7.457 -11.898 1 88 164 ASP B C 1
ATOM 2961 O O . ASP B 1 164 ? -10.852 -7.965 -12.586 1 88 164 ASP B O 1
ATOM 2965 N N . ASP B 1 165 ? -8.828 -7.438 -12.281 1 92.31 165 ASP B N 1
ATOM 2966 C CA . ASP B 1 165 ? -8.391 -7.941 -13.578 1 92.31 165 ASP B CA 1
ATOM 2967 C C . ASP B 1 165 ? -8.43 -9.469 -13.625 1 92.31 165 ASP B C 1
ATOM 2969 O O . ASP B 1 165 ? -8.805 -10.055 -14.641 1 92.31 165 ASP B O 1
ATOM 2973 N N . ALA B 1 166 ? -8.102 -10.07 -12.531 1 96.75 166 ALA B N 1
ATOM 2974 C CA . ALA B 1 166 ? -8.008 -11.531 -12.469 1 96.75 166 ALA B CA 1
ATOM 2975 C C . ALA B 1 166 ? -9.367 -12.172 -12.734 1 96.75 166 ALA B C 1
ATOM 2977 O O . ALA B 1 166 ? -9.461 -13.195 -13.422 1 96.75 166 ALA B O 1
ATOM 2978 N N . LEU B 1 167 ? -10.336 -11.602 -12.195 1 96.88 167 LEU B N 1
ATOM 2979 C CA . LEU B 1 167 ? -11.672 -12.164 -12.336 1 96.88 167 LEU B CA 1
ATOM 2980 C C . LEU B 1 167 ? -12.117 -12.125 -13.797 1 96.88 167 LEU B C 1
ATOM 2982 O O . LEU B 1 167 ? -12.867 -12.992 -14.242 1 96.88 167 LEU B O 1
ATOM 2986 N N . SER B 1 168 ? -11.664 -11.148 -14.531 1 93.5 168 SER B N 1
ATOM 2987 C CA . SER B 1 168 ? -12 -11.07 -15.953 1 93.5 168 SER B CA 1
ATOM 2988 C C . SER B 1 168 ? -11.289 -12.156 -16.75 1 93.5 168 SER B C 1
ATOM 2990 O O . SER B 1 168 ? -11.664 -12.445 -17.891 1 93.5 168 SER B O 1
ATOM 2992 N N . GLN B 1 169 ? -10.305 -12.75 -16.172 1 93.88 169 GLN B N 1
ATOM 2993 C CA . GLN B 1 169 ? -9.5 -13.781 -16.828 1 93.88 169 GLN B CA 1
ATOM 2994 C C . GLN B 1 169 ? -9.633 -15.125 -16.109 1 93.88 169 GLN B C 1
ATOM 2996 O O . GLN B 1 169 ? -8.703 -15.922 -16.109 1 93.88 169 GLN B O 1
ATOM 3001 N N . ILE B 1 170 ? -10.711 -15.383 -15.484 1 95.5 170 ILE B N 1
ATOM 3002 C CA . ILE B 1 170 ? -10.891 -16.516 -14.578 1 95.5 170 ILE B CA 1
ATOM 3003 C C . ILE B 1 170 ? -10.68 -17.828 -15.336 1 95.5 170 ILE B C 1
ATOM 3005 O O . ILE B 1 170 ? -10.172 -18.797 -14.773 1 95.5 170 ILE B O 1
ATOM 3009 N N . LYS B 1 171 ? -10.898 -17.891 -16.641 1 93.69 171 LYS B N 1
ATOM 3010 C CA . LYS B 1 171 ? -10.82 -19.109 -17.438 1 93.69 171 LYS B CA 1
ATOM 3011 C C . LYS B 1 171 ? -9.367 -19.469 -17.734 1 93.69 171 LYS B C 1
ATOM 3013 O O . LYS B 1 171 ? -9.07 -20.609 -18.109 1 93.69 171 LYS B O 1
ATOM 3018 N N . GLU B 1 172 ? -8.562 -18.5 -17.641 1 93.06 172 GLU B N 1
ATOM 3019 C CA . GLU B 1 172 ? -7.148 -18.734 -17.922 1 93.06 172 GLU B CA 1
ATOM 3020 C C . GLU B 1 172 ? -6.449 -19.406 -16.75 1 93.06 172 GLU B C 1
ATOM 3022 O O . GLU B 1 172 ? -5.336 -19.922 -16.906 1 93.06 172 GLU B O 1
ATOM 3027 N N . MET B 1 173 ? -7.141 -19.5 -15.609 1 94.06 173 MET B N 1
ATOM 3028 C CA . MET B 1 173 ? -6.539 -20.047 -14.398 1 94.06 173 MET B CA 1
ATOM 3029 C C . MET B 1 173 ? -6.711 -21.562 -14.352 1 94.06 173 MET B C 1
ATOM 3031 O O . MET B 1 173 ? -7.613 -22.109 -14.992 1 94.06 173 MET B O 1
ATOM 3035 N N . SER B 1 174 ? -5.812 -22.141 -13.578 1 92.5 174 SER B N 1
ATOM 3036 C CA . SER B 1 174 ? -5.969 -23.562 -13.305 1 92.5 174 SER B CA 1
ATOM 3037 C C . SER B 1 174 ? -7.312 -23.844 -12.641 1 92.5 174 SER B C 1
ATOM 3039 O O . SER B 1 174 ? -7.77 -23.094 -11.789 1 92.5 174 SER B O 1
ATOM 3041 N N . GLU B 1 175 ? -7.875 -24.938 -12.891 1 91.94 175 GLU B N 1
ATOM 3042 C CA . GLU B 1 175 ? -9.242 -25.281 -12.492 1 91.94 175 GLU B CA 1
ATOM 3043 C C . GLU B 1 175 ? -9.383 -25.297 -10.969 1 91.94 175 GLU B C 1
ATOM 3045 O O . GLU B 1 175 ? -10.344 -24.75 -10.422 1 91.94 175 GLU B O 1
ATOM 3050 N N . PRO B 1 176 ? -8.469 -25.859 -10.273 1 91.75 176 PRO B N 1
ATOM 3051 C CA . PRO B 1 176 ? -8.641 -25.953 -8.82 1 91.75 176 PRO B CA 1
ATOM 3052 C C . PRO B 1 176 ? -8.57 -24.594 -8.133 1 91.75 176 PRO B C 1
ATOM 3054 O O . PRO B 1 176 ? -9.078 -24.422 -7.02 1 91.75 176 PRO B O 1
ATOM 3057 N N . VAL B 1 177 ? -7.992 -23.625 -8.773 1 94.44 177 VAL B N 1
ATOM 3058 C CA . VAL B 1 177 ? -7.758 -22.328 -8.148 1 94.44 177 VAL B CA 1
ATOM 3059 C C . VAL B 1 177 ? -8.953 -21.406 -8.398 1 94.44 177 VAL B C 1
ATOM 3061 O O . VAL B 1 177 ? -9.227 -20.5 -7.605 1 94.44 177 VAL B O 1
ATOM 3064 N N . ARG B 1 178 ? -9.719 -21.656 -9.438 1 94.62 178 ARG B N 1
ATOM 3065 C CA . ARG B 1 178 ? -10.781 -20.766 -9.891 1 94.62 178 ARG B CA 1
ATOM 3066 C C . ARG B 1 178 ? -11.789 -20.5 -8.781 1 94.62 178 ARG B C 1
ATOM 3068 O O . ARG B 1 178 ? -12.031 -19.359 -8.406 1 94.62 178 ARG B O 1
ATOM 3075 N N . PRO B 1 179 ? -12.336 -21.562 -8.172 1 93.69 179 PRO B N 1
ATOM 3076 C CA . PRO B 1 179 ? -13.32 -21.297 -7.121 1 93.69 179 PRO B CA 1
ATOM 3077 C C . PRO B 1 179 ? -12.711 -20.578 -5.91 1 93.69 179 PRO B C 1
ATOM 3079 O O . PRO B 1 179 ? -13.406 -19.828 -5.219 1 93.69 179 PRO B O 1
ATOM 3082 N N . LEU B 1 180 ? -11.484 -20.797 -5.672 1 95.12 180 LEU B N 1
ATOM 3083 C CA . LEU B 1 180 ? -10.836 -20.188 -4.523 1 95.12 180 LEU B CA 1
ATOM 3084 C C . LEU B 1 180 ? -10.633 -18.688 -4.754 1 95.12 180 LEU B C 1
ATOM 3086 O O . LEU B 1 180 ? -10.75 -17.891 -3.82 1 95.12 180 LEU B O 1
ATOM 3090 N N . VAL B 1 181 ? -10.312 -18.344 -5.973 1 96.19 181 VAL B N 1
ATOM 3091 C CA . VAL B 1 181 ? -10.164 -16.938 -6.309 1 96.19 181 VAL B CA 1
ATOM 3092 C C . VAL B 1 181 ? -11.508 -16.219 -6.195 1 96.19 181 VAL B C 1
ATOM 3094 O O . VAL B 1 181 ? -11.594 -15.109 -5.68 1 96.19 181 VAL B O 1
ATOM 3097 N N . VAL B 1 182 ? -12.492 -16.875 -6.633 1 95.62 182 VAL B N 1
ATOM 3098 C CA . VAL B 1 182 ? -13.844 -16.312 -6.527 1 95.62 182 VAL B CA 1
ATOM 3099 C C . VAL B 1 182 ? -14.219 -16.156 -5.055 1 95.62 182 VAL B C 1
ATOM 3101 O O . VAL B 1 182 ? -14.773 -15.125 -4.656 1 95.62 182 VAL B O 1
ATOM 3104 N N . GLU B 1 183 ? -13.906 -17.125 -4.297 1 95.44 183 GLU B N 1
ATOM 3105 C CA . GLU B 1 183 ? -14.148 -17.047 -2.861 1 95.44 183 GLU B CA 1
ATOM 3106 C C . GLU B 1 183 ? -13.352 -15.906 -2.232 1 95.44 183 GLU B C 1
ATOM 3108 O O . GLU B 1 183 ? -13.867 -15.164 -1.397 1 95.44 183 GLU B O 1
ATOM 3113 N N . ALA B 1 184 ? -12.18 -15.828 -2.57 1 95.81 184 ALA B N 1
ATOM 3114 C CA . ALA B 1 184 ? -11.336 -14.742 -2.082 1 95.81 184 ALA B CA 1
ATOM 3115 C C . ALA B 1 184 ? -11.945 -13.383 -2.402 1 95.81 184 ALA B C 1
ATOM 3117 O O . ALA B 1 184 ? -11.984 -12.492 -1.548 1 95.81 184 ALA B O 1
ATOM 3118 N N . ALA B 1 185 ? -12.406 -13.219 -3.623 1 97 185 ALA B N 1
ATOM 3119 C CA . ALA B 1 185 ? -13.039 -11.969 -4.043 1 97 185 ALA B CA 1
ATOM 3120 C C . ALA B 1 185 ? -14.305 -11.703 -3.238 1 97 185 ALA B C 1
ATOM 3122 O O . ALA B 1 185 ? -14.578 -10.562 -2.857 1 97 185 ALA B O 1
ATOM 3123 N N . THR B 1 186 ? -15.039 -12.734 -3 1 96.31 186 THR B N 1
ATOM 3124 C CA . THR B 1 186 ? -16.25 -12.609 -2.199 1 96.31 186 THR B CA 1
ATOM 3125 C C . THR B 1 186 ? -15.922 -12.117 -0.792 1 96.31 186 THR B C 1
ATOM 3127 O O . THR B 1 186 ? -16.594 -11.227 -0.269 1 96.31 186 THR B O 1
ATOM 3130 N N . ARG B 1 187 ? -14.922 -12.641 -0.243 1 95.69 187 ARG B N 1
ATOM 3131 C CA . ARG B 1 187 ? -14.477 -12.219 1.08 1 95.69 187 ARG B CA 1
ATOM 3132 C C . ARG B 1 187 ? -14.031 -10.758 1.065 1 95.69 187 ARG B C 1
ATOM 3134 O O . ARG B 1 187 ? -14.25 -10.031 2.031 1 95.69 187 ARG B O 1
ATOM 3141 N N . THR B 1 188 ? -13.375 -10.445 0.026 1 96.69 188 THR B N 1
ATOM 3142 C CA . THR B 1 188 ? -12.938 -9.062 -0.117 1 96.69 188 THR B CA 1
ATOM 3143 C C . THR B 1 188 ? -14.133 -8.117 -0.152 1 96.69 188 THR B C 1
ATOM 3145 O O . THR B 1 188 ? -14.117 -7.059 0.486 1 96.69 188 THR B O 1
ATOM 3148 N N . VAL B 1 189 ? -15.156 -8.477 -0.888 1 97.25 189 VAL B N 1
ATOM 3149 C CA . VAL B 1 189 ? -16.375 -7.68 -0.958 1 97.25 189 VAL B CA 1
ATOM 3150 C C . VAL B 1 189 ? -16.953 -7.48 0.444 1 97.25 189 VAL B C 1
ATOM 3152 O O . VAL B 1 189 ? -17.266 -6.359 0.837 1 97.25 189 VAL B O 1
ATOM 3155 N N . GLU B 1 190 ? -17.016 -8.555 1.181 1 97.06 190 GLU B N 1
ATOM 3156 C CA . GLU B 1 190 ? -17.531 -8.477 2.545 1 97.06 19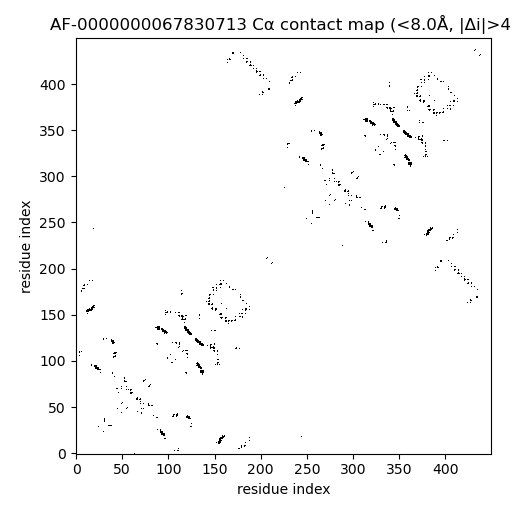0 GLU B CA 1
ATOM 3157 C C . GLU B 1 190 ? -16.672 -7.574 3.414 1 97.06 190 GLU B C 1
ATOM 3159 O O . GLU B 1 190 ? -17.188 -6.766 4.191 1 97.06 190 GLU B O 1
ATOM 3164 N N . SER B 1 191 ? -15.445 -7.777 3.305 1 96.06 191 SER B N 1
ATOM 3165 C CA . SER B 1 191 ? -14.508 -6.965 4.07 1 96.06 191 SER B CA 1
ATOM 3166 C C . SER B 1 191 ? -14.656 -5.484 3.734 1 96.06 191 SER B C 1
ATOM 3168 O O . SER B 1 191 ? -14.602 -4.633 4.621 1 96.06 191 SER B O 1
ATOM 3170 N N . LEU B 1 192 ? -14.75 -5.137 2.445 1 96.75 192 LEU B N 1
ATOM 3171 C CA . LEU B 1 192 ? -14.922 -3.758 2.004 1 96.75 192 LEU B CA 1
ATOM 3172 C C . LEU B 1 192 ? -16.203 -3.16 2.588 1 96.75 192 LEU B C 1
ATOM 3174 O O . LEU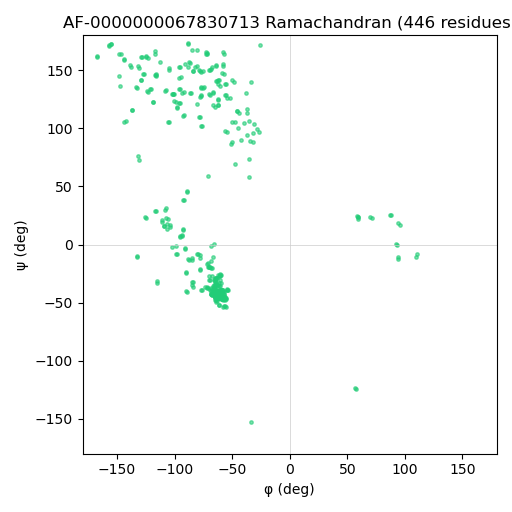 B 1 192 ? -16.203 -2.018 3.051 1 96.75 192 LEU B O 1
ATOM 3178 N N . ARG B 1 193 ? -17.219 -3.885 2.566 1 97.69 193 ARG B N 1
ATOM 3179 C CA . ARG B 1 193 ? -18.5 -3.41 3.105 1 97.69 193 ARG B CA 1
ATOM 3180 C C . ARG B 1 193 ? -18.391 -3.174 4.609 1 97.69 193 ARG B C 1
ATOM 3182 O O . ARG B 1 193 ? -18.875 -2.16 5.113 1 97.69 193 ARG B O 1
ATOM 3189 N N . TRP B 1 194 ? -17.844 -4.129 5.238 1 97.38 194 TRP B N 1
ATOM 3190 C CA . TRP B 1 194 ? -17.641 -3.957 6.672 1 97.38 194 TRP B CA 1
ATOM 3191 C C . TRP B 1 194 ? -16.812 -2.707 6.957 1 97.38 194 TRP B C 1
ATOM 3193 O O . TRP B 1 194 ? -17.141 -1.932 7.859 1 97.38 194 TRP B O 1
ATOM 3203 N N . THR B 1 195 ? -15.758 -2.512 6.289 1 96.06 195 THR B N 1
ATOM 3204 C CA . THR B 1 195 ? -14.891 -1.352 6.465 1 96.06 195 THR B CA 1
ATOM 3205 C C . THR B 1 195 ? -15.656 -0.058 6.215 1 96.06 195 THR B C 1
ATOM 3207 O O . THR B 1 195 ? -15.523 0.907 6.973 1 96.06 195 THR B O 1
ATOM 3210 N N . ALA B 1 196 ? -16.422 -0.032 5.125 1 97.31 196 ALA B N 1
ATOM 3211 C CA . ALA B 1 196 ? -17.234 1.138 4.816 1 97.31 196 ALA B CA 1
ATOM 3212 C C . ALA B 1 196 ? -18.203 1.451 5.957 1 97.31 196 ALA B C 1
ATOM 3214 O O . ALA B 1 196 ? -18.312 2.602 6.387 1 97.31 196 ALA B O 1
ATOM 3215 N N . ASP B 1 197 ? -18.844 0.445 6.469 1 97.75 197 ASP B N 1
ATOM 3216 C CA . ASP B 1 197 ? -19.797 0.63 7.551 1 97.75 197 ASP B CA 1
ATOM 3217 C C . ASP B 1 197 ? -19.109 1.151 8.812 1 97.75 197 ASP B C 1
ATOM 3219 O O . ASP B 1 197 ? -19.609 2.074 9.461 1 97.75 197 ASP B O 1
ATOM 3223 N N . SER B 1 198 ? -18.047 0.487 9.148 1 96.94 198 SER B N 1
ATOM 3224 C CA . SER B 1 198 ? -17.281 0.881 10.336 1 96.94 198 SER B CA 1
ATOM 3225 C C . SER B 1 198 ? -16.812 2.328 10.234 1 96.94 198 SER B C 1
ATOM 3227 O O . SER B 1 198 ? -16.953 3.098 11.188 1 96.94 198 SER B O 1
ATOM 3229 N N . LEU B 1 199 ? -16.266 2.689 9.117 1 97 199 LEU B N 1
ATOM 3230 C CA . LEU B 1 199 ? -15.781 4.051 8.914 1 97 199 LEU B CA 1
ATOM 3231 C C . LEU B 1 199 ? -16.938 5.047 8.945 1 97 199 LEU B C 1
ATOM 3233 O O . LEU B 1 199 ? -16.797 6.152 9.477 1 97 199 LEU B O 1
ATOM 3237 N N . GLU B 1 200 ? -18.031 4.699 8.352 1 97.69 200 GLU B N 1
ATOM 3238 C CA . GLU B 1 200 ? -19.219 5.562 8.352 1 97.69 200 GLU B CA 1
ATOM 3239 C C . GLU B 1 200 ? -19.656 5.887 9.773 1 97.69 200 GLU B C 1
ATOM 3241 O O . GLU B 1 200 ? -20.031 7.027 10.07 1 97.69 200 GLU B O 1
ATOM 3246 N N . GLN B 1 201 ? -19.625 4.914 10.586 1 96.75 201 GLN B N 1
ATOM 3247 C CA . GLN B 1 201 ? -19.984 5.137 11.984 1 96.75 201 GLN B CA 1
ATOM 3248 C C . GLN B 1 201 ? -19.047 6.16 12.625 1 96.75 201 GLN B C 1
ATOM 3250 O O . GLN B 1 201 ? -19.5 7.027 13.383 1 96.75 201 GLN B O 1
ATOM 3255 N N . ARG B 1 202 ? -17.859 6.074 12.336 1 95.69 202 ARG B N 1
ATOM 3256 C CA . ARG B 1 202 ? -16.891 7.008 12.898 1 95.69 202 ARG B CA 1
ATOM 3257 C C . ARG B 1 202 ? -17.094 8.414 12.336 1 95.69 202 ARG B C 1
ATOM 3259 O O . ARG B 1 202 ? -16.922 9.406 13.039 1 95.69 202 ARG B O 1
ATOM 3266 N N . VAL B 1 203 ? -17.391 8.438 11.062 1 96.81 203 VAL B N 1
ATOM 3267 C CA . VAL B 1 203 ? -17.688 9.711 10.422 1 96.81 203 VAL B CA 1
ATOM 3268 C C . VAL B 1 203 ? -18.859 10.391 11.141 1 96.81 203 VAL B C 1
ATOM 3270 O O . VAL B 1 203 ? -18.781 11.578 11.469 1 96.81 203 VAL B O 1
ATOM 3273 N N . GLU B 1 204 ? -19.844 9.672 11.422 1 95.62 204 GLU B N 1
ATOM 3274 C CA . GLU B 1 204 ? -21.031 10.211 12.094 1 95.62 204 GLU B CA 1
ATOM 3275 C C . GLU B 1 204 ? -20.688 10.711 13.492 1 95.62 204 GLU B C 1
ATOM 3277 O O . GLU B 1 204 ? -21.109 11.797 13.891 1 95.62 204 GLU B O 1
ATOM 3282 N N . ARG B 1 205 ? -19.953 9.984 14.188 1 94.19 205 ARG B N 1
ATOM 3283 C CA . ARG B 1 205 ? -19.516 10.406 15.516 1 94.19 205 ARG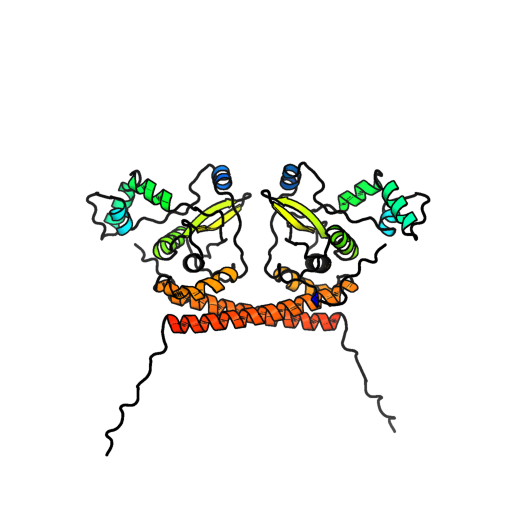 B CA 1
ATOM 3284 C C . ARG B 1 205 ? -18.719 11.695 15.453 1 94.19 205 ARG B C 1
ATOM 3286 O O . ARG B 1 205 ? -18.906 12.594 16.281 1 94.19 205 ARG B O 1
ATOM 3293 N N . SER B 1 206 ? -17.844 11.758 14.523 1 94.88 206 SER B N 1
ATOM 3294 C CA . SER B 1 206 ? -16.984 12.93 14.375 1 94.88 206 SER B CA 1
ATOM 3295 C C . SER B 1 206 ? -17.797 14.164 14 1 94.88 206 SER B C 1
ATOM 3297 O O . SER B 1 206 ? -17.516 15.266 14.469 1 94.88 206 SER B O 1
ATOM 3299 N N . ARG B 1 207 ? -18.719 13.992 13.094 1 93.25 207 ARG B N 1
ATOM 3300 C CA . ARG B 1 207 ? -19.594 15.102 12.727 1 93.25 207 ARG B CA 1
ATOM 3301 C C . ARG B 1 207 ? -20.281 15.68 13.961 1 93.25 207 ARG B C 1
ATOM 3303 O O . ARG B 1 207 ? -20.406 16.891 14.094 1 93.25 207 ARG B O 1
ATOM 3310 N N . ASN B 1 208 ? -20.641 14.789 14.836 1 91.56 208 ASN B N 1
ATOM 3311 C CA . ASN B 1 208 ? -21.312 15.211 16.062 1 91.56 208 ASN B CA 1
ATOM 3312 C C . ASN B 1 208 ? -20.344 15.945 17 1 91.56 208 ASN B C 1
ATOM 3314 O O . ASN B 1 208 ? -20.75 16.828 17.75 1 91.56 208 ASN B O 1
ATOM 3318 N N . GLU B 1 209 ? -19.188 15.594 16.922 1 90.75 209 GLU B N 1
ATOM 3319 C CA . GLU B 1 209 ? -18.188 16.219 17.781 1 90.75 209 GLU B CA 1
ATOM 3320 C C . GLU B 1 209 ? -17.812 17.609 17.297 1 90.75 209 GLU B C 1
ATOM 3322 O O . GLU B 1 209 ? -17.531 18.5 18.094 1 90.75 209 GLU B O 1
ATOM 3327 N N . ILE B 1 210 ? -17.703 17.812 15.992 1 89.62 210 ILE B N 1
ATOM 3328 C CA . ILE B 1 210 ? -17.266 19.109 15.477 1 89.62 210 ILE B CA 1
ATOM 3329 C C . ILE B 1 210 ? -18.453 20.062 15.359 1 89.62 210 ILE B C 1
ATOM 3331 O O . ILE B 1 210 ? -18.281 21.281 15.289 1 89.62 210 ILE B O 1
ATOM 3335 N N . ALA B 1 211 ? -19.594 19.688 15.047 1 78.5 211 ALA B N 1
ATOM 3336 C CA . ALA B 1 211 ? -20.828 20.469 15.031 1 78.5 211 ALA B CA 1
ATOM 3337 C C . ALA B 1 211 ? -21.953 19.75 15.75 1 78.5 211 ALA B C 1
ATOM 3339 O O . ALA B 1 211 ? -22.781 19.078 15.109 1 78.5 211 ALA B O 1
ATOM 3340 N N . PRO B 1 212 ? -21.75 19.766 17.062 1 65.12 212 PRO B N 1
ATOM 3341 C CA . PRO B 1 212 ? -22.797 19.047 17.766 1 65.12 212 PRO B CA 1
ATOM 3342 C C . PRO B 1 212 ? -24.203 19.516 17.359 1 65.12 212 PRO B C 1
ATOM 3344 O O . PRO B 1 212 ? -24.391 20.672 17 1 65.12 212 PRO B O 1
ATOM 3347 N N . PRO B 1 213 ? -25.047 18.578 16.953 1 56 213 PRO B N 1
ATOM 3348 C CA . PRO B 1 213 ? -26.406 18.984 16.594 1 56 213 PRO B CA 1
ATOM 3349 C C . PRO B 1 213 ? -26.953 20.094 17.5 1 56 213 PRO B C 1
ATOM 3351 O O . PRO B 1 213 ? -26.578 20.172 18.672 1 56 213 PRO B O 1
ATOM 3354 N N . ASP B 1 214 ? -27.156 21.125 17.094 1 50.84 214 ASP B N 1
ATOM 3355 C CA . ASP B 1 214 ? -27.875 22.125 17.859 1 50.84 214 ASP B CA 1
ATOM 3356 C C . ASP B 1 214 ? -28.828 21.484 18.859 1 50.84 214 ASP B C 1
ATOM 3358 O O . ASP B 1 214 ? -29.641 20.641 18.484 1 50.84 214 ASP B O 1
ATOM 3362 N N . ALA B 1 215 ? -28.531 21.25 20.25 1 45.09 215 ALA B N 1
ATOM 3363 C CA . ALA B 1 215 ? -29.594 21.109 21.234 1 45.09 215 ALA B CA 1
ATOM 3364 C C . ALA B 1 215 ? -30.781 22.031 20.906 1 45.09 215 ALA B C 1
ATOM 3366 O O . ALA B 1 215 ? -30.703 23.234 21.094 1 45.09 215 ALA B O 1
ATOM 3367 N N . GLY B 1 216 ? -31.297 21.953 19.938 1 39.16 216 GLY B N 1
ATOM 3368 C CA . GLY B 1 216 ? -32.5 22.766 19.766 1 39.16 216 GLY B CA 1
ATOM 3369 C C . GLY B 1 216 ? -33.281 22.938 21.047 1 39.16 216 GLY B C 1
ATOM 3370 O O . GLY B 1 216 ? -32.938 22.359 22.078 1 39.16 216 GLY B O 1
ATOM 3371 N N . ASP B 1 217 ? -34.75 23.172 20.891 1 38.72 217 ASP B N 1
ATOM 3372 C CA . ASP B 1 217 ? -36 23.734 21.453 1 38.72 217 ASP B CA 1
ATOM 3373 C C . ASP B 1 217 ? -36.469 22.906 22.656 1 38.72 217 ASP B C 1
ATOM 3375 O O . ASP B 1 217 ? -37.062 21.844 22.484 1 38.72 217 ASP B O 1
ATOM 3379 N N . ALA B 1 218 ? -35.688 22.781 23.656 1 41.19 218 ALA B N 1
ATOM 3380 C CA . ALA B 1 218 ? -36.438 22.5 24.891 1 41.19 218 ALA B CA 1
ATOM 3381 C C . ALA B 1 218 ? -37.75 23.234 24.906 1 41.19 218 ALA B C 1
ATOM 3383 O O . ALA B 1 218 ? -37.812 24.438 24.641 1 41.19 218 ALA B O 1
ATOM 3384 N N . PRO B 1 219 ? -38.906 22.5 24.688 1 39.66 219 PRO B N 1
ATOM 3385 C CA . PRO B 1 219 ? -40.219 23.188 24.75 1 39.66 219 PRO B CA 1
ATOM 3386 C C . PRO B 1 219 ? -40.312 24.094 25.984 1 39.66 219 PRO B C 1
ATOM 3388 O O . PRO B 1 219 ? -39.75 23.797 27.031 1 39.66 219 PRO B O 1
ATOM 3391 N N . ALA B 1 220 ? -40.406 25.406 25.781 1 38.62 220 ALA B N 1
ATOM 3392 C CA . ALA B 1 220 ? -40.844 26.344 26.797 1 38.62 220 ALA B CA 1
ATOM 3393 C C . ALA B 1 220 ? -41.906 25.719 27.688 1 38.62 220 ALA B C 1
ATOM 3395 O O . ALA B 1 220 ? -42.906 25.188 27.188 1 38.62 220 ALA B O 1
ATOM 3396 N N . SER B 1 221 ? -41.469 25.031 28.797 1 36.84 221 SER B N 1
ATOM 3397 C CA . SER B 1 221 ? -42.438 24.672 29.828 1 36.84 221 SER B CA 1
ATOM 3398 C C . SER B 1 221 ? -43.562 25.719 29.922 1 36.84 221 SER B C 1
ATOM 3400 O O . SER B 1 221 ? -43.281 26.922 30.078 1 36.84 221 SER B O 1
ATOM 3402 N N . GLY B 1 222 ? -44.719 25.5 29.25 1 31.78 222 GLY B N 1
ATOM 3403 C CA . GLY B 1 222 ? -45.969 26.219 29.391 1 31.78 222 GLY B CA 1
ATOM 3404 C C . GLY B 1 222 ? -46.219 26.688 30.812 1 31.78 222 GLY B C 1
ATOM 3405 O O . GLY B 1 222 ? -45.594 26.188 31.75 1 31.78 222 GLY B O 1
ATOM 3406 N N . PRO B 1 223 ? -46.75 27.906 31.062 1 36.75 223 PRO B N 1
ATOM 3407 C CA . PRO B 1 223 ? -47.094 28.531 32.344 1 36.75 223 PRO B CA 1
ATOM 3408 C C . PRO B 1 223 ? -47.781 27.562 33.312 1 36.75 223 PRO B C 1
ATOM 3410 O O . PRO B 1 223 ? -48.594 26.75 32.875 1 36.75 223 PRO B O 1
ATOM 3413 N N . GLN B 1 224 ? -47.031 26.844 34.156 1 28.08 224 GLN B N 1
ATOM 3414 C CA . GLN B 1 224 ? -47.844 26.188 35.156 1 28.08 224 GLN B CA 1
ATOM 3415 C C . GLN B 1 224 ? -48.875 27.141 35.75 1 28.08 224 GLN B C 1
ATOM 3417 O O . GLN B 1 224 ? -48.5 28.219 36.25 1 28.08 224 GLN B O 1
ATOM 3422 N N . ALA B 1 225 ? -50.25 26.875 35.531 1 29.62 225 ALA B N 1
ATOM 3423 C CA . ALA B 1 225 ? -51.344 27.406 36.312 1 29.62 225 ALA B CA 1
ATOM 3424 C C . ALA B 1 225 ? -51.219 27.016 37.781 1 29.62 225 ALA B C 1
ATOM 3426 O O . ALA B 1 225 ? -50.844 25.875 38.094 1 29.62 225 ALA B O 1
#

Radius of gyration: 28.76 Å; Cα contacts (8 Å, |Δi|>4): 748; chains: 2; bounding box: 79×91×65 Å

Foldseek 3Di:
DPPLAQDQALPQAAAPCQAFDKDFADVVVQCVVQVNPAQFLAEQDAPVLCVVLPQDDPFDRVDPVSVVVSSVVVPPDPSVVVVSLLQDFDGRIWTFDDAPPPFDQRQLQNQLVVWLPQKTWGWGDDPNDITITIGGSDDDDQSLLSRQLSSSSRRYQHYPVSLVVNLVVLVVTDPSSSVNNVNSVVVSVVVVVVVVVVVVVVVVVVVCVVDNPPPDDPDPPDPDD/DPPLAQDQALPQAAAPCQAFDKDFADVVVQCVVQVNPAQFLAEQDAPVLCVVLPQPDPFDRVDPVSVVVSSVVVPPDPSVVVVSLLQDFDGRIWTFDDAPDPFDLRQLQNQLVVWLPQKTWGWGDDPRDITITIGGSDDDDQSLLSRQLSSSSRRHQHYPVSLVVNLVVLVVTDPSSSNNNVNSVVVSVVVVVVVVVVVVVVVVVVCCVVPNPPPDDPDPPPPDD

Solvent-accessible surface area (backbone atoms only — not comparable to full-atom values): 24758 Å² total; per-residue (Å²): 106,85,77,84,65,75,74,93,57,47,85,67,45,39,64,87,35,32,61,51,64,72,39,81,53,56,65,68,58,45,28,57,75,47,76,62,47,78,42,54,49,73,48,78,79,46,64,66,50,38,53,74,42,64,59,78,71,90,54,50,61,88,40,59,67,27,34,53,53,43,53,59,63,40,55,88,38,68,39,42,54,53,54,55,58,59,55,36,71,66,50,54,42,33,35,71,44,68,68,46,92,93,50,50,68,59,57,25,17,40,42,16,68,74,44,3,65,54,36,35,38,33,48,43,60,56,97,87,35,85,39,39,26,39,27,26,32,54,87,69,95,75,58,31,35,27,52,36,36,31,28,47,44,42,38,27,26,45,22,53,82,34,45,62,56,14,46,76,37,46,83,79,38,44,72,85,48,39,65,42,52,47,39,33,50,52,51,47,29,51,49,32,46,50,50,24,53,57,49,46,53,46,45,54,53,37,48,41,70,78,53,52,69,75,80,68,80,72,75,74,79,68,79,83,127,107,85,76,85,65,75,72,93,56,44,87,70,45,36,65,87,34,34,62,51,63,71,39,80,53,55,66,68,59,43,28,58,73,47,76,62,50,78,40,54,48,71,47,78,80,46,64,66,52,37,54,73,43,63,59,78,72,90,56,50,61,90,38,60,67,26,33,53,52,43,52,58,64,40,55,86,37,69,40,41,52,53,54,54,59,58,54,36,70,66,51,54,43,34,34,71,43,70,67,48,92,92,50,50,68,60,58,25,18,40,40,16,67,74,46,3,66,54,36,36,35,32,48,44,60,55,98,86,37,86,40,39,27,41,27,27,32,55,88,69,95,75,56,30,35,28,52,35,37,31,28,47,44,44,39,26,26,45,20,54,82,35,46,62,57,14,46,78,37,46,83,80,40,44,74,85,48,40,64,41,52,47,38,31,51,51,50,47,32,52,49,32,45,51,50,24,52,55,50,46,53,47,44,53,53,37,48,40,68,78,53,52,70,74,82,68,81,71,74,76,78,68,81,82,129

pLDDT: mean 87.6, std 14.69, range [28.08, 97.81]

Secondary structure (DSSP, 8-state):
----PPPSSGGG-B-TTTT---EE--HHHHHHHTTT---B-PPPPPHHHHHHTT------TTSHHHHHHHHHHHTTSHHHHHHHHHTS--SSEEEE----TT--HHHHHHHHHHHSSSEEEEEEEETTEEEEEEEESS--S--HHHHHHHHHHTTBPPPHH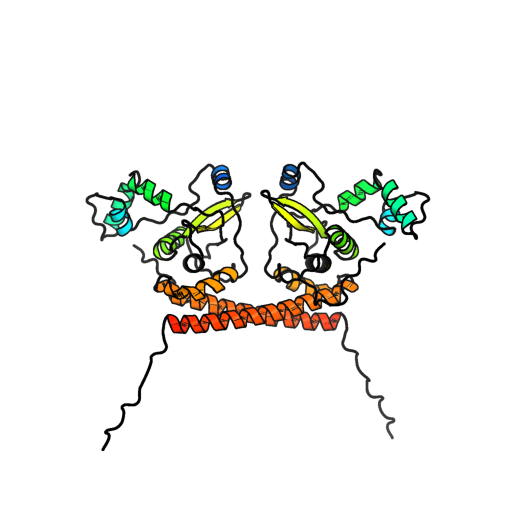HHHHHHHTGGGS-TTTHHHHHHHHHHHHHHHHHHHHHHHHHHHHHHHHHS--------------/----PPPSSGGG-B-TTTT---EE--HHHHHHHTTT---B-PPPPPHHHHHHTT------TTSHHHHHHHHHHHTTSHHHHHHHHHTS--SSEEEE----TT--HHHHHHHHHHHSSSEEEEEEEETTEEEEEEEESS--S--HHHHHHHHHHTTBPPPHHHHHHHHHTGGGS-TTTHHHHHHHHHHHHHHHHHHHHHHHHHHHHHHHHHS--------------

Nearest PDB structures (foldseek):
  5xap-assembly1_A  TM=3.607E-01  e=5.742E+00  Deinococcus radiodurans R1 = ATCC 13939 = DSM 20539
  2vx8-assembly5_D  TM=4.133E-01  e=6.464E+00  Homo sapiens
  2joa-assembly1_A  TM=2.229E-01  e=2.364E+00  Homo sapiens
  5xap-assembly1_A  TM=3.961E-01  e=6.644E+00  Deinococcus radiodurans R1 = ATCC 13939 = DSM 20539
  2joa-assembly1_A  TM=2.046E-01  e=1.935E+00  Homo sapiens

Organism: Methylorubrum extorquens (strain ATCC 14718 / DSM 1338 / JCM 2805 / NCIMB 9133 / AM1) (NCBI:txid272630)

Sequence (450 aa):
MPEYKLPADGSRLGLRHRDATALHVDWEQIRAANEYEDVVVQPKPTADVLEEYGYDGGQDLTTEEGLAAAIEEFEGTRGHDEWRDRNQPMMNYVWPCEMPYGTSKEKAAQLIAEHGGSTCLVSCEIGGENFVGIALTGGGMNLAHDIAAAYVCCGHVPPLAVLDDALSQIKEMSEPVRPLVVEAATRTVESLRWTADSLEQRVERSRNEIAPPDAGDAPASGPQAMPEYKLPADGSRLGLRHRDATALHVDWEQIRAANEYEDVVVQPKPTADVLEEYGYDGGQDLTTEEGLAAAIEEFEGTRGHDEWRDRNQPMMNYVWPCEMPYGTSKEKAAQLIAEHGGSTCLVSCEIGGENFVGIALTGGGMNLAHDIAAAYVCCGHVPPLAVLDDALSQIKEMSEPVRPLVVEAATRTVESLRWTADSLEQRVERSRNEIAPPDAGDAPASGPQA